Protein AF-0000000066028381 (afdb_homodimer)

Foldseek 3Di:
DPPPPPAQAEEEEEDQCLPPWPQNVVQVVLCCPQVVHQAYEYEHALDAPPDPDGRQDQLVLRQVLVCQQCVVPPRYHYDCVRNPDDDDRAVQVVLVVVCVVRVRHAYEYEDEQVCVVVQVVGPPSVVSLVRYAYEYAYEPVHDDDDDDPSYHYRPDHDYDDDDSVVLLVCVQVVHDDPVTHPPRSVVSCVVVVGSHPPPPPPDD/DPPPPPAQAEEEEEDQCLPPWPQNVVQVVLCCPQVVHQAYEYEHAQDAPPDPDGRQDQLVLRQVLVCQQCVVPPRYHYDCVRNPDDDDRAVQVVLVVVCVVRVRHAYEYEDEQVCVVVQVVGPPSVVNLVRYAYEYAYEPVHDDDDDDPSYHYGPDHDYDDDDSVVLLVCVQVVHDDPVTHPPRSVVSCVVVVGSHPPPPPPDD

Nearest PDB structures (foldseek):
  2qtr-assembly1_A  TM=9.309E-01  e=7.252E-19  Bacillus anthracis
  1kaq-assembly1_D  TM=8.928E-01  e=1.895E-19  Bacillus subtilis
  3e27-assembly1_B  TM=9.170E-01  e=3.154E-18  Bacillus anthracis
  2h29-assembly1_B  TM=9.292E-01  e=1.287E-17  Staphylococcus aureus
  5vir-assembly1_A-2  TM=8.969E-01  e=1.768E-16  Mycobacteroides abscessus ATCC 19977

InterPro domains:
  IPR004821 Cytidyltransferase-like domain [PF01467] (12-170)
  IPR004821 Cytidyltransferase-like domain [TIGR00125] (11-71)
  IPR005248 Nicotinate/nicotinamide nucleotide adenylyltransferase [MF_00244] (8-196)
  IPR005248 Nicotinate/nicotinamide nucleotide adenylyltransferase [PTHR39321] (9-195)
  IPR005248 Nicotinate/nicotinamide nucleotide adenylyltransferase [TIGR00482] (12-195)
  IPR005248 Nicotinate/nicotinamide nucleotide adenylyltransferase [cd02165] (10-195)
  IPR014729 Rossmann-like alpha/beta/alpha sandwich fold [G3DSA:3.40.50.620] (8-196)

Secondary structure (DSSP, 8-state):
--------EEEEEEE--TT--HHHHHHHHHHHHHTT-SEEEEEE-SS-TT-SS--SS-HHHHHHHHHHHHTT-TTEEE--TTTTSPSS--HHHHHHHHHHHSTTSEEEEEEEGGGGGGGGGSTTHHHHHHHEEEEEE--TT-------TTEEE-SS---B---HHHHHHHHHTT---TTTS-HHHHHHHHHTTTT---------/--------EEEEEEE--TT--HHHHHHHHHHHHHTT-SEEEEEE-SS-TT-SS--SS-HHHHHHHHHHHHTT-TTEEE--TTTTSPSS--HHHHHHHHHHHSTTSEEEEEEEGGGGGGGGGSTTHHHHHHHEEEEEE--TTPPP----TTEEE-SS---B---HHHHHHHHHTT---TTTS-HHHHHHHHHTTTT---------

Solvent-accessible surface area (backbone atoms only — not comparable to full-atom values): 23187 Å² total; per-residue (Å²): 128,80,73,76,72,76,61,52,26,37,31,38,39,61,43,67,41,59,51,64,35,44,39,58,54,47,50,50,51,50,47,36,63,76,69,63,39,64,35,36,33,38,32,40,41,48,30,54,76,87,47,91,68,68,66,86,59,50,65,64,56,33,52,51,38,44,52,54,59,39,64,88,40,88,46,49,47,76,46,60,63,39,50,73,39,74,73,57,43,51,65,43,61,54,50,53,54,48,40,68,78,38,72,72,42,47,42,31,34,50,42,49,33,76,48,56,85,52,44,78,72,40,70,62,31,80,59,35,56,72,65,33,31,32,35,35,40,62,44,91,81,64,52,91,74,82,92,44,92,41,52,43,68,56,90,72,84,60,42,53,70,62,52,34,66,58,49,41,54,28,46,56,69,71,41,88,53,63,82,53,26,48,65,63,33,44,50,49,35,62,74,66,56,56,64,49,72,77,74,72,73,81,67,137,130,80,73,76,75,74,62,53,26,38,30,38,40,62,41,66,41,60,50,64,34,44,39,58,54,47,50,51,49,50,47,35,63,75,69,61,40,65,34,37,33,38,32,39,42,48,30,52,77,87,45,90,65,67,65,86,60,50,65,65,55,32,51,51,38,45,53,53,61,38,63,88,41,88,48,49,47,75,46,60,63,39,50,73,39,73,73,55,42,53,65,44,60,54,51,52,54,48,42,68,77,37,72,74,42,48,40,32,34,50,42,50,35,77,49,57,85,52,45,79,74,40,69,62,33,81,60,36,56,72,67,33,31,33,36,35,41,63,44,90,84,63,55,91,74,80,89,45,94,44,52,43,66,57,90,71,82,60,42,52,70,64,53,33,67,58,49,41,55,28,47,58,69,72,42,88,54,62,83,54,27,50,64,65,34,43,50,49,35,62,75,66,56,58,63,49,71,77,74,72,74,80,74,135

Structure (mmCIF, N/CA/C/O backbone):
data_AF-0000000066028381-model_v1
#
loop_
_entity.id
_entity.type
_entity.pdbx_description
1 polymer 'Probable nicotinate-nucleotide adenylyltransferase'
#
loop_
_atom_site.group_PDB
_atom_site.id
_atom_site.type_symbol
_atom_site.label_atom_id
_atom_site.label_alt_id
_atom_site.label_comp_id
_atom_site.label_asym_id
_atom_site.label_entity_id
_atom_site.label_seq_id
_atom_site.pdbx_PDB_ins_code
_atom_site.Cartn_x
_atom_site.Cartn_y
_atom_site.Cartn_z
_atom_site.occupancy
_atom_site.B_iso_or_equiv
_atom_site.auth_seq_id
_atom_site.auth_comp_id
_atom_site.auth_asym_id
_atom_site.auth_atom_id
_atom_site.pdbx_PDB_model_num
ATOM 1 N N . MET A 1 1 ? 38.219 -17.891 -16.016 1 32.81 1 MET A N 1
ATOM 2 C CA . MET A 1 1 ? 37.188 -17.188 -15.258 1 32.81 1 MET A CA 1
ATOM 3 C C . MET A 1 1 ? 35.781 -17.641 -15.695 1 32.81 1 MET A C 1
ATOM 5 O O . MET A 1 1 ? 35.375 -17.328 -16.812 1 32.81 1 MET A O 1
ATOM 9 N N . ILE A 1 2 ? 35.375 -18.797 -15.367 1 32 2 ILE A N 1
ATOM 10 C CA . ILE A 1 2 ? 34.125 -19.328 -15.867 1 32 2 ILE A CA 1
ATOM 11 C C . ILE A 1 2 ? 32.969 -18.375 -15.516 1 32 2 ILE A C 1
ATOM 13 O O . ILE A 1 2 ? 32.781 -18.031 -14.352 1 32 2 ILE A O 1
ATOM 17 N N . LYS A 1 3 ? 32.625 -17.562 -16.391 1 40.62 3 LYS A N 1
ATOM 18 C CA . LYS A 1 3 ? 31.516 -16.625 -16.219 1 40.62 3 LYS A CA 1
ATOM 19 C C . LYS A 1 3 ? 30.344 -17.297 -15.492 1 40.62 3 LYS A C 1
ATOM 21 O O . LYS A 1 3 ? 29.859 -18.344 -15.914 1 40.62 3 LYS A O 1
ATOM 26 N N . LYS A 1 4 ? 30.281 -17.25 -14.273 1 44.12 4 LYS A N 1
ATOM 27 C CA . LYS A 1 4 ? 29.141 -17.797 -13.531 1 44.12 4 LYS A CA 1
ATOM 28 C C . LYS A 1 4 ? 27.844 -17.578 -14.289 1 44.12 4 LYS A C 1
ATOM 30 O O . LYS A 1 4 ? 27.422 -16.438 -14.508 1 44.12 4 LYS A O 1
ATOM 35 N N . THR A 1 5 ? 27.484 -18.25 -15.227 1 51.81 5 THR A N 1
ATOM 36 C CA . THR A 1 5 ? 26.234 -18.109 -15.984 1 51.81 5 THR A CA 1
ATOM 37 C C . THR A 1 5 ? 25.047 -18.016 -15.047 1 51.81 5 THR A C 1
ATOM 39 O O . THR A 1 5 ? 24.75 -18.953 -14.297 1 51.81 5 THR A O 1
ATOM 42 N N . THR A 1 6 ? 24.781 -16.922 -14.5 1 66.69 6 THR A N 1
ATOM 43 C CA . THR A 1 6 ? 23.719 -16.766 -13.523 1 66.69 6 THR A CA 1
ATOM 44 C C . THR A 1 6 ? 22.406 -17.328 -14.055 1 66.69 6 THR A C 1
ATOM 46 O O . THR A 1 6 ? 22 -17 -15.18 1 66.69 6 THR A O 1
ATOM 49 N N . SER A 1 7 ? 22 -18.516 -13.609 1 86 7 SER A N 1
ATOM 50 C CA . SER A 1 7 ? 20.766 -19.219 -13.953 1 86 7 SER A CA 1
ATOM 51 C C . SER A 1 7 ? 19.578 -18.266 -13.938 1 86 7 SER A C 1
ATOM 53 O O . SER A 1 7 ? 19.547 -17.312 -13.172 1 86 7 SER A O 1
ATOM 55 N N . PHE A 1 8 ? 18.781 -18.391 -15.062 1 96.44 8 PHE A N 1
ATOM 56 C CA . PHE A 1 8 ? 17.516 -17.672 -15.125 1 96.44 8 PHE A CA 1
ATOM 57 C C . PHE A 1 8 ? 16.641 -18 -13.906 1 96.44 8 PHE A C 1
ATOM 59 O O . PHE A 1 8 ? 16.344 -19.172 -13.641 1 96.44 8 PHE A O 1
ATOM 66 N N . ARG A 1 9 ? 16.344 -17 -13.055 1 98.5 9 ARG A N 1
ATOM 67 C CA . ARG A 1 9 ? 15.555 -17.172 -11.836 1 98.5 9 ARG A CA 1
ATOM 68 C C . ARG A 1 9 ? 14.102 -16.734 -12.062 1 98.5 9 ARG A C 1
ATOM 70 O O . ARG A 1 9 ? 13.828 -15.562 -12.32 1 98.5 9 ARG A O 1
ATOM 77 N N . LEU A 1 10 ? 13.188 -17.703 -12 1 98.69 10 LEU A N 1
ATOM 78 C CA . LEU A 1 10 ? 11.781 -17.5 -12.312 1 98.69 10 LEU A CA 1
ATOM 79 C C . LEU A 1 10 ? 10.906 -17.812 -11.109 1 98.69 10 LEU A C 1
ATOM 81 O O . LEU A 1 10 ? 11.023 -18.891 -10.516 1 98.69 10 LEU A O 1
ATOM 85 N N . ALA A 1 11 ? 10.055 -16.875 -10.727 1 98.88 11 ALA A N 1
ATOM 86 C CA . ALA A 1 11 ? 9.125 -17.141 -9.633 1 98.88 11 ALA A CA 1
ATOM 87 C C . ALA A 1 11 ? 7.688 -17.203 -10.133 1 98.88 11 ALA A C 1
ATOM 89 O O . ALA A 1 11 ? 7.289 -16.406 -10.992 1 98.88 11 ALA A O 1
ATOM 90 N N . ILE A 1 12 ? 6.984 -18.125 -9.594 1 98.75 12 ILE A N 1
ATOM 91 C CA . ILE A 1 12 ? 5.539 -18.219 -9.781 1 98.75 12 ILE A CA 1
ATOM 92 C C . ILE A 1 12 ? 4.828 -17.594 -8.578 1 98.75 12 ILE A C 1
ATOM 94 O O . ILE A 1 12 ? 5.137 -17.922 -7.43 1 98.75 12 ILE A O 1
ATOM 98 N N . PHE A 1 13 ? 3.979 -16.656 -8.828 1 98.69 13 PHE A N 1
ATOM 99 C CA . PHE A 1 13 ? 3.121 -16.062 -7.812 1 98.69 13 PHE A CA 1
ATOM 100 C C . PHE A 1 13 ? 1.681 -16.531 -7.977 1 98.69 13 PHE A C 1
ATOM 102 O O . PHE A 1 13 ? 0.907 -15.922 -8.719 1 98.69 13 PHE A O 1
ATOM 109 N N . GLY A 1 14 ? 1.391 -17.547 -7.254 1 96.75 14 GLY A N 1
ATOM 110 C CA . GLY A 1 14 ? 0.054 -18.125 -7.324 1 96.75 14 GLY A CA 1
ATOM 111 C C . GLY A 1 14 ? -0.931 -17.453 -6.387 1 96.75 14 GLY A C 1
ATOM 112 O O . GLY A 1 14 ? -0.566 -17.047 -5.281 1 96.75 14 GLY A O 1
ATOM 113 N N . GLY A 1 15 ? -2.156 -17.359 -6.801 1 94.75 15 GLY A N 1
ATOM 114 C CA . GLY A 1 15 ? -3.217 -16.797 -5.977 1 94.75 15 GLY A CA 1
ATOM 115 C C . GLY A 1 15 ? -4.543 -16.688 -6.707 1 94.75 15 GLY A C 1
ATOM 116 O O . GLY A 1 15 ? -4.617 -16.938 -7.91 1 94.75 15 GLY A O 1
ATOM 117 N N . SER A 1 16 ? -5.574 -16.375 -5.922 1 95.12 16 SER A N 1
ATOM 118 C CA . SER A 1 16 ? -6.867 -16.141 -6.555 1 95.12 16 SER A CA 1
ATOM 119 C C . SER A 1 16 ? -6.883 -14.812 -7.309 1 95.12 16 SER A C 1
ATOM 121 O O . SER A 1 16 ? -7.5 -14.703 -8.367 1 95.12 16 SER A O 1
ATOM 123 N N . PHE A 1 17 ? -6.199 -13.773 -6.719 1 97.56 17 PHE A N 1
ATOM 124 C CA . PHE A 1 17 ? -6.176 -12.438 -7.312 1 97.56 17 PHE A CA 1
ATOM 125 C C . PHE A 1 17 ? -7.59 -11.961 -7.621 1 97.56 17 PHE A C 1
ATOM 127 O O . PHE A 1 17 ? -7.879 -11.547 -8.75 1 97.56 17 PHE A O 1
ATOM 134 N N . ASP A 1 18 ? -8.391 -11.93 -6.535 1 97.31 18 ASP A N 1
ATOM 135 C CA . ASP A 1 18 ? -9.828 -11.711 -6.699 1 97.31 18 ASP A CA 1
ATOM 136 C C . ASP A 1 18 ? -10.281 -10.469 -5.926 1 97.31 18 ASP A C 1
ATOM 138 O O . ASP A 1 18 ? -11.188 -10.555 -5.094 1 97.31 18 ASP A O 1
ATOM 142 N N . PRO A 1 19 ? -9.75 -9.328 -6.152 1 98.62 19 PRO A N 1
ATOM 143 C CA . PRO A 1 19 ? -8.922 -8.922 -7.289 1 98.62 19 PRO A CA 1
ATOM 144 C C . PRO A 1 19 ? -7.445 -8.766 -6.918 1 98.62 19 PRO A C 1
ATOM 146 O O . PRO A 1 19 ? -7.09 -8.859 -5.738 1 98.62 19 PRO A O 1
ATOM 149 N N . ILE A 1 20 ? -6.645 -8.594 -7.887 1 98.69 20 ILE A N 1
ATOM 150 C CA . ILE A 1 20 ? -5.27 -8.148 -7.684 1 98.69 20 ILE A CA 1
ATOM 151 C C . ILE A 1 20 ? -5.266 -6.734 -7.117 1 98.69 20 ILE A C 1
ATOM 153 O O . ILE A 1 20 ? -6.129 -5.918 -7.453 1 98.69 20 ILE A O 1
ATOM 157 N N . HIS A 1 21 ? -4.332 -6.375 -6.25 1 98.44 21 HIS A N 1
ATOM 158 C CA . HIS A 1 21 ? -4.25 -5.066 -5.605 1 98.44 21 HIS A CA 1
ATOM 159 C C . HIS A 1 21 ? -2.799 -4.672 -5.348 1 98.44 21 HIS A C 1
ATOM 161 O O . HIS A 1 21 ? -1.876 -5.41 -5.703 1 98.44 21 HIS A O 1
ATOM 167 N N . TYR A 1 22 ? -2.613 -3.502 -4.773 1 98 22 TYR A N 1
ATOM 168 C CA . TYR A 1 22 ? -1.27 -2.959 -4.613 1 98 22 TYR A CA 1
ATOM 169 C C . TYR A 1 22 ? -0.421 -3.861 -3.723 1 98 22 TYR A C 1
ATOM 171 O O . TYR A 1 22 ? 0.792 -3.973 -3.916 1 98 22 TYR A O 1
ATOM 179 N N . GLY A 1 23 ? -1.028 -4.48 -2.717 1 96.94 23 GLY A N 1
ATOM 180 C CA . GLY A 1 23 ? -0.289 -5.402 -1.869 1 96.94 23 GLY A CA 1
ATOM 181 C C . GLY A 1 23 ? 0.408 -6.5 -2.648 1 96.94 23 GLY A C 1
ATOM 182 O O . GLY A 1 23 ? 1.554 -6.848 -2.355 1 96.94 23 GLY A O 1
ATOM 183 N N . HIS A 1 24 ? -0.252 -7.047 -3.654 1 97.81 24 HIS A N 1
ATOM 184 C CA . HIS A 1 24 ? 0.347 -8.062 -4.516 1 97.81 24 HIS A CA 1
ATOM 185 C C . HIS A 1 24 ? 1.525 -7.492 -5.297 1 97.81 24 HIS A C 1
ATOM 187 O O . HIS A 1 24 ? 2.578 -8.125 -5.391 1 97.81 24 HIS A O 1
ATOM 193 N N . LEU A 1 25 ? 1.335 -6.328 -5.859 1 98.44 25 LEU A N 1
ATOM 194 C CA . LEU A 1 25 ? 2.328 -5.727 -6.742 1 98.44 25 LEU A CA 1
ATOM 195 C C . LEU A 1 25 ? 3.586 -5.348 -5.965 1 98.44 25 LEU A C 1
ATOM 197 O O . LEU A 1 25 ? 4.703 -5.602 -6.422 1 98.44 25 LEU A O 1
ATOM 201 N N . ILE A 1 26 ? 3.393 -4.77 -4.816 1 97.81 26 ILE A N 1
ATOM 202 C CA . ILE A 1 26 ? 4.52 -4.359 -3.99 1 97.81 26 ILE A CA 1
ATOM 203 C C . ILE A 1 26 ? 5.293 -5.59 -3.521 1 97.81 26 ILE A C 1
ATOM 205 O O . ILE A 1 26 ? 6.523 -5.617 -3.58 1 97.81 26 ILE A O 1
ATOM 209 N N . CYS A 1 27 ? 4.559 -6.578 -3.127 1 96.81 27 CYS A N 1
ATOM 210 C CA . CYS A 1 27 ? 5.164 -7.84 -2.707 1 96.81 27 CYS A CA 1
ATOM 211 C C . CYS A 1 27 ? 5.984 -8.453 -3.834 1 96.81 27 CYS A C 1
ATOM 213 O O . CYS A 1 27 ? 7.121 -8.875 -3.619 1 96.81 27 CYS A O 1
ATOM 215 N N . ALA A 1 28 ? 5.406 -8.516 -4.992 1 98.44 28 ALA A N 1
ATOM 216 C CA . ALA A 1 28 ? 6.078 -9.094 -6.152 1 98.44 28 ALA A CA 1
ATOM 217 C C . ALA A 1 28 ? 7.359 -8.328 -6.477 1 98.44 28 ALA A C 1
ATOM 219 O O . ALA A 1 28 ? 8.398 -8.938 -6.754 1 98.44 28 ALA A O 1
ATOM 220 N N . MET A 1 29 ? 7.289 -7.039 -6.426 1 98.12 29 MET A N 1
ATOM 221 C CA . MET A 1 29 ? 8.469 -6.227 -6.711 1 98.12 29 MET A CA 1
ATOM 222 C C . MET A 1 29 ? 9.555 -6.461 -5.668 1 98.12 29 MET A C 1
ATOM 224 O O . MET A 1 29 ? 10.734 -6.559 -6.008 1 98.12 29 MET A O 1
ATOM 228 N N . ASP A 1 30 ? 9.172 -6.523 -4.391 1 97.5 30 ASP A N 1
ATOM 229 C CA . ASP A 1 30 ? 10.133 -6.84 -3.34 1 97.5 30 ASP A CA 1
ATOM 230 C C . ASP A 1 30 ? 10.828 -8.172 -3.615 1 97.5 30 ASP A C 1
ATOM 232 O O . ASP A 1 30 ? 12.055 -8.281 -3.484 1 97.5 30 ASP A O 1
ATOM 236 N N . CYS A 1 31 ? 10.055 -9.156 -3.984 1 98.38 31 CYS A N 1
ATOM 237 C CA . CYS A 1 31 ? 10.617 -10.461 -4.293 1 98.38 31 CYS A CA 1
ATOM 238 C C . CYS A 1 31 ? 11.578 -10.383 -5.473 1 98.38 31 CYS A C 1
ATOM 240 O O . CYS A 1 31 ? 12.672 -10.938 -5.43 1 98.38 31 CYS A O 1
ATOM 242 N N . LEU A 1 32 ? 11.141 -9.703 -6.547 1 98.5 32 LEU A N 1
ATOM 243 C CA . LEU A 1 32 ? 11.938 -9.555 -7.758 1 98.5 32 LEU A CA 1
ATOM 244 C C . LEU A 1 32 ? 13.312 -8.977 -7.441 1 98.5 32 LEU A C 1
ATOM 246 O O . LEU A 1 32 ? 14.336 -9.531 -7.863 1 98.5 32 LEU A O 1
ATOM 250 N N . GLU A 1 33 ? 13.344 -7.98 -6.645 1 97.56 33 GLU A N 1
ATOM 251 C CA . GLU A 1 33 ? 14.57 -7.227 -6.391 1 97.56 33 GLU A CA 1
ATOM 252 C C . GLU A 1 33 ? 15.43 -7.91 -5.336 1 97.56 33 GLU A C 1
ATOM 254 O O . GLU A 1 33 ? 16.641 -8.055 -5.512 1 97.56 33 GLU A O 1
ATOM 259 N N . GLN A 1 34 ? 14.828 -8.352 -4.258 1 97.38 34 GLN A N 1
ATOM 260 C CA . GLN A 1 34 ? 15.594 -8.852 -3.125 1 97.38 34 GLN A CA 1
ATOM 261 C C . GLN A 1 34 ? 16.156 -10.25 -3.41 1 97.38 34 GLN A C 1
ATOM 263 O O . GLN A 1 34 ? 17.188 -10.633 -2.857 1 97.38 34 GLN A O 1
ATOM 268 N N . ILE A 1 35 ? 15.438 -11.023 -4.254 1 97.62 35 ILE A N 1
ATOM 269 C CA . ILE A 1 35 ? 15.867 -12.383 -4.555 1 97.62 35 ILE A CA 1
ATOM 270 C C . ILE A 1 35 ? 16.578 -12.414 -5.906 1 97.62 35 ILE A C 1
ATOM 272 O O . ILE A 1 35 ? 16.984 -13.484 -6.371 1 97.62 35 ILE A O 1
ATOM 276 N N . SER A 1 36 ? 16.672 -11.242 -6.582 1 97.19 36 SER A N 1
ATOM 277 C CA . SER A 1 36 ? 17.312 -11.094 -7.887 1 97.19 36 SER A CA 1
ATOM 278 C C . SER A 1 36 ? 16.656 -12 -8.93 1 97.19 36 SER A C 1
ATOM 280 O O . SER A 1 36 ? 17.344 -12.75 -9.633 1 97.19 36 SER A O 1
ATOM 282 N N . LEU A 1 37 ? 15.398 -12 -8.992 1 98.31 37 LEU A N 1
ATOM 283 C CA . LEU A 1 37 ? 14.648 -12.75 -9.992 1 98.31 37 LEU A CA 1
ATOM 284 C C . LEU A 1 37 ? 14.742 -12.078 -11.359 1 98.31 37 LEU A C 1
ATOM 286 O O . LEU A 1 37 ? 14.859 -10.859 -11.445 1 98.31 37 LEU A O 1
ATOM 290 N N . ASN A 1 38 ? 14.648 -12.898 -12.375 1 98.31 38 ASN A N 1
ATOM 291 C CA . ASN A 1 38 ? 14.57 -12.375 -13.734 1 98.31 38 ASN A CA 1
ATOM 292 C C . ASN A 1 38 ? 13.125 -12.125 -14.156 1 98.31 38 ASN A C 1
ATOM 294 O O . ASN A 1 38 ? 12.859 -11.227 -14.961 1 98.31 38 ASN A O 1
ATOM 298 N N . LYS A 1 39 ? 12.211 -12.93 -13.57 1 98.5 39 LYS A N 1
ATOM 299 C CA . LYS A 1 39 ? 10.82 -12.891 -14.008 1 98.5 39 LYS A CA 1
ATOM 300 C C . LYS A 1 39 ? 9.883 -13.422 -12.93 1 98.5 39 LYS A C 1
ATOM 302 O O . LYS A 1 39 ? 10.227 -14.359 -12.211 1 98.5 39 LYS A O 1
ATOM 307 N N . ILE A 1 40 ? 8.742 -12.812 -12.828 1 98.88 40 ILE A N 1
ATOM 308 C CA . ILE A 1 40 ? 7.664 -13.328 -12 1 98.88 40 ILE A CA 1
ATOM 309 C C . ILE A 1 40 ? 6.438 -13.617 -12.859 1 98.88 40 ILE A C 1
ATOM 311 O O . ILE A 1 40 ? 6.023 -12.773 -13.664 1 98.88 40 ILE A O 1
ATOM 315 N N . ILE A 1 41 ? 5.91 -14.781 -12.75 1 98.88 41 ILE A N 1
ATOM 316 C CA . ILE A 1 41 ? 4.688 -15.172 -13.438 1 98.88 41 ILE A CA 1
ATOM 317 C C . ILE A 1 41 ? 3.523 -15.203 -12.453 1 98.88 41 ILE A C 1
ATOM 319 O O . ILE A 1 41 ? 3.496 -16.031 -11.539 1 98.88 41 ILE A O 1
ATOM 323 N N . PHE A 1 42 ? 2.588 -14.258 -12.633 1 98.88 42 PHE A N 1
ATOM 324 C CA . PHE A 1 42 ? 1.339 -14.328 -11.883 1 98.88 42 PHE A CA 1
ATOM 325 C C . PHE A 1 42 ? 0.471 -15.477 -12.383 1 98.88 42 PHE A C 1
ATOM 327 O O . PHE A 1 42 ? 0.237 -15.609 -13.586 1 98.88 42 PHE A O 1
ATOM 334 N N . MET A 1 43 ? 0.017 -16.328 -11.469 1 98.25 43 MET A N 1
ATOM 335 C CA . MET A 1 43 ? -0.705 -17.547 -11.789 1 98.25 43 MET A CA 1
ATOM 336 C C . MET A 1 43 ? -2.037 -17.609 -11.055 1 98.25 43 MET A C 1
ATOM 338 O O . MET A 1 43 ? -2.129 -18.203 -9.977 1 98.25 43 MET A O 1
ATOM 342 N N . PRO A 1 44 ? -3.098 -16.984 -11.672 1 97.5 44 PRO A N 1
ATOM 343 C CA . PRO A 1 44 ? -4.402 -17.141 -11.023 1 97.5 44 PRO A CA 1
ATOM 344 C C . PRO A 1 44 ? -4.887 -18.594 -11.016 1 97.5 44 PRO A C 1
ATOM 346 O O . PRO A 1 44 ? -4.82 -19.266 -12.039 1 97.5 44 PRO A O 1
ATOM 349 N N . CYS A 1 45 ? -5.324 -19 -9.906 1 94.75 45 CYS A N 1
ATOM 350 C CA . CYS A 1 45 ? -5.77 -20.391 -9.766 1 94.75 45 CYS A CA 1
ATOM 351 C C . CYS A 1 45 ? -7.191 -20.562 -10.281 1 94.75 45 CYS A C 1
ATOM 353 O O . CYS A 1 45 ? -7.949 -19.578 -10.367 1 94.75 45 CYS A O 1
ATOM 355 N N . SER A 1 46 ? -7.516 -21.75 -10.734 1 89.75 46 SER A N 1
ATOM 356 C CA . SER A 1 46 ? -8.914 -22.078 -11.008 1 89.75 46 SER A CA 1
ATOM 357 C C . SER A 1 46 ? -9.727 -22.141 -9.719 1 89.75 46 SER A C 1
ATOM 359 O O . SER A 1 46 ? -10.617 -21.312 -9.5 1 89.75 46 SER A O 1
ATOM 361 N N . ARG A 1 47 ? -9.453 -23.047 -8.914 1 82.88 47 ARG A N 1
ATOM 362 C CA . ARG A 1 47 ? -9.961 -23.203 -7.555 1 82.88 47 ARG A CA 1
ATOM 363 C C . ARG A 1 47 ? -8.867 -23.688 -6.609 1 82.88 47 ARG A C 1
ATOM 365 O O . ARG A 1 47 ? -8.195 -24.688 -6.883 1 82.88 47 ARG A O 1
ATOM 372 N N . SER A 1 48 ? -8.719 -22.859 -5.602 1 78 48 SER A N 1
ATOM 373 C CA . SER A 1 48 ? -7.734 -23.297 -4.613 1 78 48 SER A CA 1
ATOM 374 C C . SER A 1 48 ? -8.195 -24.562 -3.9 1 78 48 SER A C 1
ATOM 376 O O . SER A 1 48 ? -9.359 -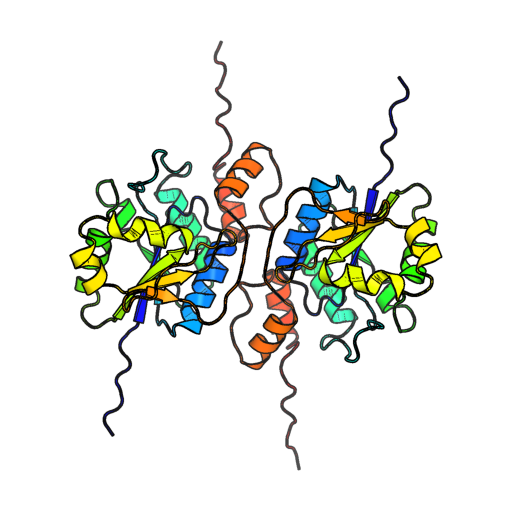24.688 -3.527 1 78 48 SER A O 1
ATOM 378 N N . PRO A 1 49 ? -7.305 -25.516 -3.791 1 75.69 49 PRO A N 1
ATOM 379 C CA . PRO A 1 49 ? -7.699 -26.734 -3.082 1 75.69 49 PRO A CA 1
ATOM 380 C C . PRO A 1 49 ? -8.102 -26.469 -1.632 1 75.69 49 PRO A C 1
ATOM 382 O O . PRO A 1 49 ? -8.773 -27.297 -1.014 1 75.69 49 PRO A O 1
ATOM 385 N N . PHE A 1 50 ? -7.609 -25.359 -1.125 1 73.88 50 PHE A N 1
ATOM 386 C CA . PHE A 1 50 ? -7.785 -25.094 0.298 1 73.88 50 PHE A CA 1
ATOM 387 C C . PHE A 1 50 ? -8.938 -24.125 0.53 1 73.88 50 PHE A C 1
ATOM 389 O O . PHE A 1 50 ? -9.289 -23.828 1.675 1 73.88 50 PHE A O 1
ATOM 396 N N . LYS A 1 51 ? -9.43 -23.609 -0.551 1 70.38 51 LYS A N 1
ATOM 397 C CA . LYS A 1 51 ? -10.562 -22.703 -0.41 1 70.38 51 LYS A CA 1
ATOM 398 C C . LYS A 1 51 ? -11.867 -23.375 -0.843 1 70.38 51 LYS A C 1
ATOM 400 O O . LYS A 1 51 ? -11.906 -24.031 -1.877 1 70.38 51 LYS A O 1
ATOM 405 N N . LYS A 1 52 ? -12.758 -23.234 -0.004 1 69.69 52 LYS A N 1
ATOM 406 C CA . LYS A 1 52 ? -14.047 -23.875 -0.264 1 69.69 52 LYS A CA 1
ATOM 407 C C . LYS A 1 52 ? -14.852 -23.078 -1.291 1 69.69 52 LYS A C 1
ATOM 409 O O . LYS A 1 52 ? -15.617 -23.656 -2.066 1 69.69 52 LYS A O 1
ATOM 414 N N . GLN A 1 53 ? -14.586 -21.781 -1.239 1 76.69 53 GLN A N 1
ATOM 415 C CA . GLN A 1 53 ? -15.414 -20.953 -2.111 1 76.69 53 GLN A CA 1
ATOM 416 C C . GLN A 1 53 ? -14.633 -20.5 -3.342 1 76.69 53 GLN A C 1
ATOM 418 O O . GLN A 1 53 ? -13.438 -20.203 -3.252 1 76.69 53 GLN A O 1
ATOM 423 N N . ASN A 1 54 ? -15.375 -20.578 -4.406 1 84.56 54 ASN A N 1
ATOM 424 C CA . ASN A 1 54 ? -14.82 -20.062 -5.656 1 84.56 54 ASN A CA 1
ATOM 425 C C . ASN A 1 54 ? -14.625 -18.562 -5.617 1 84.56 54 ASN A C 1
ATOM 427 O O . ASN A 1 54 ? -15.32 -17.859 -4.879 1 84.56 54 ASN A O 1
ATOM 431 N N . PRO A 1 55 ? -13.664 -18.125 -6.371 1 90.75 55 PRO A N 1
ATOM 432 C CA . PRO A 1 55 ? -13.562 -16.672 -6.523 1 90.75 55 PRO A CA 1
ATOM 433 C C . PRO A 1 55 ? -14.859 -16.031 -7.031 1 90.75 55 PRO A C 1
ATOM 435 O O . PRO A 1 55 ? -15.641 -16.688 -7.723 1 90.75 55 PRO A O 1
ATOM 438 N N . VAL A 1 56 ? -15.094 -14.875 -6.625 1 93.5 56 VAL A N 1
ATOM 439 C CA . VAL A 1 56 ? -16.281 -14.141 -7.039 1 93.5 56 VAL A CA 1
ATOM 440 C C . VAL A 1 56 ? -16.172 -13.766 -8.516 1 93.5 56 VAL A C 1
ATOM 442 O O . VAL A 1 56 ? -17.094 -14.008 -9.297 1 93.5 56 VAL A O 1
ATOM 445 N N . ALA A 1 57 ? -15.062 -13.172 -8.906 1 96.31 57 ALA A N 1
ATOM 446 C CA . ALA A 1 57 ? -14.828 -12.852 -10.312 1 96.31 57 ALA A CA 1
ATOM 447 C C . ALA A 1 57 ? -14.508 -14.109 -11.117 1 96.31 57 ALA A C 1
ATOM 449 O O . ALA A 1 57 ? -13.914 -15.055 -10.594 1 96.31 57 ALA A O 1
ATOM 450 N N . SER A 1 58 ? -14.875 -14.141 -12.344 1 95.81 58 SER A N 1
ATOM 451 C CA . SER A 1 58 ? -14.555 -15.266 -13.219 1 95.81 58 SER A CA 1
ATOM 452 C C . SER A 1 58 ? -13.055 -15.359 -13.477 1 95.81 58 SER A C 1
ATOM 454 O O . SER A 1 58 ? -12.312 -14.406 -13.227 1 95.81 58 SER A O 1
ATOM 456 N N . ALA A 1 59 ? -12.656 -16.531 -13.977 1 95.38 59 ALA A N 1
ATOM 457 C CA . ALA A 1 59 ? -11.258 -16.734 -14.336 1 95.38 59 ALA A CA 1
ATOM 458 C C . ALA A 1 59 ? -10.789 -15.695 -15.352 1 95.38 59 ALA A C 1
ATOM 460 O O . ALA A 1 59 ? -9.703 -15.125 -15.211 1 95.38 59 ALA A O 1
ATOM 461 N N . LEU A 1 60 ? -11.602 -15.461 -16.312 1 96.62 60 LEU A N 1
ATOM 462 C CA . LEU A 1 60 ? -11.266 -14.5 -17.359 1 96.62 60 LEU A CA 1
ATOM 463 C C . LEU A 1 60 ? -11.133 -13.094 -16.781 1 96.62 60 LEU A C 1
ATOM 465 O O . LEU A 1 60 ? -10.195 -12.367 -17.125 1 96.62 60 LEU A O 1
ATOM 469 N N . GLN A 1 61 ? -12.055 -12.727 -15.945 1 98.06 61 GLN A N 1
ATOM 470 C CA . GLN A 1 61 ? -12.016 -11.406 -15.312 1 98.06 61 GLN A CA 1
ATOM 471 C C . GLN A 1 61 ? -10.75 -11.234 -14.484 1 98.06 61 GLN A C 1
ATOM 473 O O . GLN A 1 61 ? -10.102 -10.188 -14.531 1 98.06 61 GLN A O 1
ATOM 478 N N . ARG A 1 62 ? -10.414 -12.242 -13.734 1 98.25 62 ARG A N 1
ATOM 479 C CA . ARG A 1 62 ? -9.211 -12.188 -12.906 1 98.25 62 ARG A CA 1
ATOM 480 C C . ARG A 1 62 ? -7.957 -12.109 -13.758 1 98.25 62 ARG A C 1
ATOM 482 O O . ARG A 1 62 ? -7.031 -11.359 -13.445 1 98.25 62 ARG A O 1
ATOM 489 N N . LEU A 1 63 ? -7.918 -12.812 -14.867 1 98.38 63 LEU A N 1
ATOM 490 C CA . LEU A 1 63 ? -6.809 -12.742 -15.812 1 98.38 63 LEU A CA 1
ATOM 491 C C . LEU A 1 63 ? -6.668 -11.328 -16.375 1 98.38 63 LEU A C 1
ATOM 493 O O . LEU A 1 63 ? -5.562 -10.781 -16.422 1 98.38 63 LEU A O 1
ATOM 497 N N . GLU A 1 64 ? -7.75 -10.758 -16.766 1 98.62 64 GLU A N 1
ATOM 498 C CA . GLU A 1 64 ? -7.746 -9.422 -17.344 1 98.62 64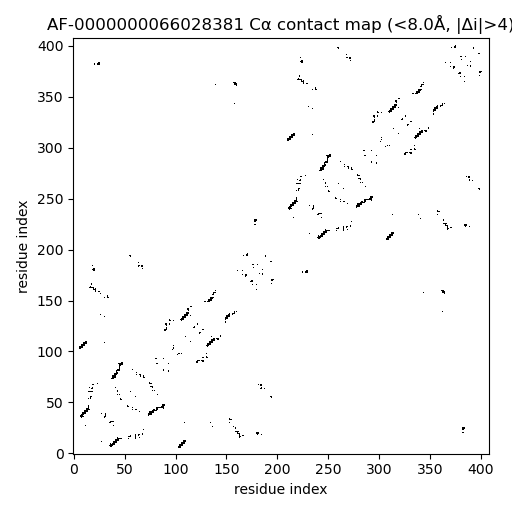 GLU A CA 1
ATOM 499 C C . GLU A 1 64 ? -7.289 -8.375 -16.328 1 98.62 64 GLU A C 1
ATOM 501 O O . GLU A 1 64 ? -6.5 -7.488 -16.656 1 98.62 64 GLU A O 1
ATOM 506 N N . MET A 1 65 ? -7.762 -8.523 -15.125 1 98.88 65 MET A N 1
ATOM 507 C CA . MET A 1 65 ? -7.363 -7.586 -14.078 1 98.88 65 MET A CA 1
ATOM 508 C C . MET A 1 65 ? -5.863 -7.676 -13.812 1 98.88 65 MET A C 1
ATOM 510 O O . MET A 1 65 ? -5.203 -6.656 -13.625 1 98.88 65 MET A O 1
ATOM 514 N N . ILE A 1 66 ? -5.344 -8.898 -13.797 1 98.88 66 ILE A N 1
ATOM 515 C CA . ILE A 1 66 ? -3.91 -9.07 -13.594 1 98.88 66 ILE A CA 1
ATOM 516 C C . ILE A 1 66 ? -3.141 -8.414 -14.742 1 98.88 66 ILE A C 1
ATOM 518 O O . ILE A 1 66 ? -2.18 -7.68 -14.508 1 98.88 66 ILE A O 1
ATOM 522 N N . GLN A 1 67 ? -3.59 -8.68 -15.945 1 98.75 67 GLN A N 1
ATOM 523 C CA . GLN A 1 67 ? -2.932 -8.109 -17.109 1 98.75 67 GLN A CA 1
ATOM 524 C C . GLN A 1 67 ? -2.887 -6.586 -17.031 1 98.75 67 GLN A C 1
ATOM 526 O O . GLN A 1 67 ? -1.851 -5.977 -17.297 1 98.75 67 GLN A O 1
ATOM 531 N N . LEU A 1 68 ? -3.98 -6.02 -16.672 1 98.69 68 LEU A N 1
ATOM 532 C CA . LEU A 1 68 ? -4.066 -4.566 -16.531 1 98.69 68 LEU A CA 1
ATOM 533 C C . LEU A 1 68 ? -3.121 -4.07 -15.445 1 98.69 68 LEU A C 1
ATOM 535 O O . LEU A 1 68 ? -2.438 -3.059 -15.633 1 98.69 68 LEU A O 1
ATOM 539 N N . ALA A 1 69 ? -3.068 -4.773 -14.336 1 98.62 69 ALA A N 1
ATOM 540 C CA . ALA A 1 69 ? -2.311 -4.348 -13.164 1 98.62 69 ALA A CA 1
ATOM 541 C C . ALA A 1 69 ? -0.81 -4.402 -13.422 1 98.62 69 ALA A C 1
ATOM 543 O O . ALA A 1 69 ? -0.052 -3.574 -12.914 1 98.62 69 ALA A O 1
ATOM 544 N N . ILE A 1 70 ? -0.334 -5.363 -14.242 1 98.56 70 ILE A N 1
ATOM 545 C CA . ILE A 1 70 ? 1.102 -5.613 -14.312 1 98.56 70 ILE A CA 1
ATOM 546 C C . ILE A 1 70 ? 1.672 -4.98 -15.586 1 98.56 70 ILE A C 1
ATOM 548 O O . ILE A 1 70 ? 2.881 -5.039 -15.82 1 98.56 70 ILE A O 1
ATOM 552 N N . LYS A 1 71 ? 0.834 -4.355 -16.391 1 97.56 71 LYS A N 1
ATOM 553 C CA . LYS A 1 71 ? 1.22 -3.773 -17.672 1 97.56 71 LYS A CA 1
ATOM 554 C C . LYS A 1 71 ? 2.455 -2.891 -17.531 1 97.56 71 LYS A C 1
ATOM 556 O O . LYS A 1 71 ? 3.352 -2.924 -18.375 1 97.56 71 LYS A O 1
ATOM 561 N N . PRO A 1 72 ? 2.613 -2.139 -16.469 1 95.12 72 PRO A N 1
ATOM 562 C CA . PRO A 1 72 ? 3.771 -1.25 -16.359 1 95.12 72 PRO A CA 1
ATOM 563 C C . PRO A 1 72 ? 5.047 -1.991 -15.961 1 95.12 72 PRO A C 1
ATOM 565 O O . PRO A 1 72 ? 6.141 -1.42 -16.016 1 95.12 72 PRO A O 1
ATOM 568 N N . PHE A 1 73 ? 4.949 -3.193 -15.578 1 96.62 73 PHE A N 1
ATOM 569 C CA . PHE A 1 73 ? 6.086 -3.949 -15.07 1 96.62 73 PHE A CA 1
ATOM 570 C C . PHE A 1 73 ? 6.699 -4.812 -16.156 1 96.62 73 PHE A C 1
ATOM 572 O O . PHE A 1 73 ? 6.051 -5.727 -16.672 1 96.62 73 PHE A O 1
ATOM 579 N N . LYS A 1 74 ? 7.957 -4.617 -16.453 1 95.75 74 LYS A N 1
ATOM 580 C CA . LYS A 1 74 ? 8.609 -5.305 -17.562 1 95.75 74 LYS A CA 1
ATOM 581 C C . LYS A 1 74 ? 8.906 -6.762 -17.203 1 95.75 74 LYS A C 1
ATOM 583 O O . LYS A 1 74 ? 8.93 -7.629 -18.094 1 95.75 74 LYS A O 1
ATOM 588 N N . ASN A 1 75 ? 9.086 -7.082 -15.953 1 98.12 75 ASN A N 1
ATOM 589 C CA . ASN A 1 75 ? 9.531 -8.406 -15.539 1 98.12 75 ASN A CA 1
ATOM 590 C C . ASN A 1 75 ? 8.367 -9.258 -15.031 1 98.12 75 ASN A C 1
ATOM 592 O O . ASN A 1 75 ? 8.578 -10.352 -14.508 1 98.12 75 ASN A O 1
ATOM 596 N N . PHE A 1 76 ? 7.152 -8.734 -15.148 1 98.75 76 PHE A N 1
ATOM 597 C CA . PHE A 1 76 ? 5.961 -9.461 -14.711 1 98.75 76 PHE A CA 1
ATOM 598 C C . PHE A 1 76 ? 5.199 -10.008 -15.914 1 98.75 76 PHE A C 1
ATOM 600 O O . PHE A 1 76 ? 5.078 -9.336 -16.938 1 98.75 76 PHE A O 1
ATOM 607 N N . GLU A 1 77 ? 4.734 -11.211 -15.844 1 98.69 77 GLU A N 1
ATOM 608 C CA . GLU A 1 77 ? 3.83 -11.828 -16.797 1 98.69 77 GLU A CA 1
ATOM 609 C C . GLU A 1 77 ? 2.699 -12.578 -16.094 1 98.69 77 GLU A C 1
ATOM 611 O O . GLU A 1 77 ? 2.762 -12.805 -14.891 1 98.69 77 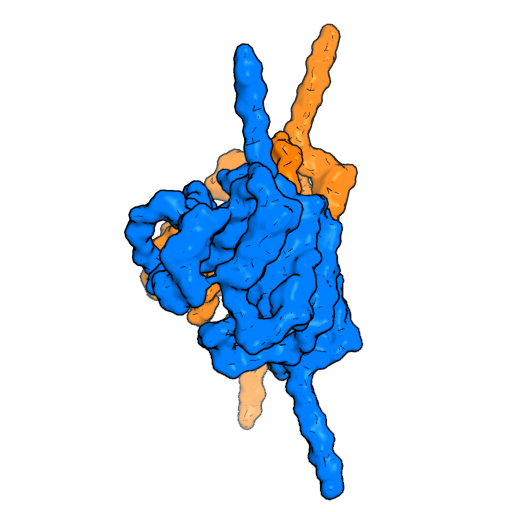GLU A O 1
ATOM 616 N N . VAL A 1 78 ? 1.693 -12.867 -16.828 1 98.69 78 VAL A N 1
ATOM 617 C CA . VAL A 1 78 ? 0.595 -13.664 -16.297 1 98.69 78 VAL A CA 1
ATOM 618 C C . VAL A 1 78 ? 0.41 -14.922 -17.141 1 98.69 78 VAL A C 1
ATOM 620 O O . VAL A 1 78 ? 0.601 -14.891 -18.359 1 98.69 78 VAL A O 1
ATOM 623 N N . SER A 1 79 ? 0.142 -16.016 -16.516 1 98.44 79 SER A N 1
ATOM 624 C CA . SER A 1 79 ? -0.152 -17.266 -17.203 1 98.44 79 SER A CA 1
ATOM 625 C C . SER A 1 79 ? -1.559 -17.75 -16.875 1 98.44 79 SER A C 1
ATOM 627 O O . SER A 1 79 ? -1.996 -17.688 -15.734 1 98.44 79 SER A O 1
ATOM 629 N N . SER A 1 80 ? -2.215 -18.281 -17.891 1 97.56 80 SER A N 1
ATOM 630 C CA . SER A 1 80 ? -3.561 -18.812 -17.719 1 97.56 80 SER A CA 1
ATOM 631 C C . SER A 1 80 ? -3.531 -20.312 -17.469 1 97.56 80 SER A C 1
ATOM 633 O O . SER A 1 80 ? -4.574 -20.969 -17.453 1 97.56 80 SER A O 1
ATOM 635 N N . PHE A 1 81 ? -2.396 -20.859 -17.25 1 97.44 81 PHE A N 1
ATOM 636 C CA . PHE A 1 81 ? -2.225 -22.312 -17.188 1 97.44 81 PHE A CA 1
ATOM 637 C C . PHE A 1 81 ? -3.201 -22.922 -16.188 1 97.44 81 PHE A C 1
ATOM 639 O O . PHE A 1 81 ? -3.943 -23.844 -16.531 1 97.44 81 PHE A O 1
ATOM 646 N N . GLU A 1 82 ? -3.254 -22.391 -14.953 1 96 82 GLU A N 1
ATOM 647 C CA . GLU A 1 82 ? -4.082 -23.031 -13.938 1 96 82 GLU A CA 1
ATOM 648 C C . GLU A 1 82 ? -5.566 -22.828 -14.227 1 96 82 GLU A C 1
ATOM 650 O O . GLU A 1 82 ? -6.379 -23.734 -14.016 1 96 82 GLU A O 1
ATOM 655 N N . VAL A 1 83 ? -5.93 -21.656 -14.703 1 94.5 83 VAL A N 1
ATOM 656 C CA . VAL A 1 83 ? -7.344 -21.375 -14.938 1 94.5 83 VAL A CA 1
ATOM 657 C C . VAL A 1 83 ? -7.832 -22.156 -16.156 1 94.5 83 VAL A C 1
ATOM 659 O O . VAL A 1 83 ? -9.039 -22.344 -16.344 1 94.5 83 VAL A O 1
ATOM 662 N N . GLN A 1 84 ? -6.941 -22.625 -16.953 1 93.31 84 GLN A N 1
ATOM 663 C CA . GLN A 1 84 ? -7.277 -23.422 -18.125 1 93.31 84 GLN A CA 1
ATOM 664 C C . GLN A 1 84 ? -7.098 -24.906 -17.844 1 93.31 84 GLN A C 1
ATOM 666 O O . GLN A 1 84 ? -7.25 -25.734 -18.75 1 93.31 84 GLN A O 1
ATOM 671 N N . SER A 1 85 ? -6.711 -25.266 -16.734 1 90.31 85 SER A N 1
ATOM 672 C CA . SER A 1 85 ? -6.523 -26.656 -16.312 1 90.31 85 SER A CA 1
ATOM 673 C C . SER A 1 85 ? -7.664 -27.125 -15.414 1 90.31 85 SER A C 1
ATOM 675 O O . SER A 1 85 ? -8.359 -26.297 -14.812 1 90.31 85 SER A O 1
ATOM 677 N N . PRO A 1 86 ? -7.883 -28.453 -15.367 1 86.06 86 PRO A N 1
ATOM 678 C CA . PRO A 1 86 ? -8.938 -28.953 -14.492 1 86.06 86 PRO A CA 1
ATOM 679 C C . PRO A 1 86 ? -8.719 -28.578 -13.023 1 86.06 86 PRO A C 1
ATOM 681 O O . PRO A 1 86 ? -7.578 -28.562 -12.555 1 86.06 86 PRO A O 1
ATOM 684 N N . ALA A 1 87 ? -9.82 -28.297 -12.391 1 83.62 87 ALA A N 1
ATOM 685 C CA . ALA A 1 87 ? -9.75 -28 -10.961 1 83.62 87 ALA A CA 1
ATOM 686 C C . ALA A 1 87 ? -9.711 -29.281 -10.133 1 83.62 87 ALA A C 1
ATOM 688 O O . ALA A 1 87 ? -10.18 -30.328 -10.578 1 83.62 87 ALA A O 1
ATOM 689 N N . PRO A 1 88 ? -9.102 -29.203 -8.922 1 87.69 88 PRO A N 1
ATOM 690 C CA . PRO A 1 88 ? -8.422 -28.094 -8.258 1 87.69 88 PRO A CA 1
ATOM 691 C C . PRO A 1 88 ? -7.023 -27.844 -8.828 1 87.69 88 PRO A C 1
ATOM 693 O O . PRO A 1 88 ? -6.457 -28.719 -9.492 1 87.69 88 PRO A O 1
ATOM 696 N N . SER A 1 89 ? -6.508 -26.656 -8.68 1 88.69 89 SER A N 1
ATOM 697 C CA . SER A 1 89 ? -5.156 -26.297 -9.109 1 88.69 89 SER A CA 1
ATOM 698 C C . SER A 1 89 ? -4.113 -26.781 -8.109 1 88.69 89 SER A C 1
ATOM 700 O O . SER A 1 89 ? -3.963 -26.219 -7.031 1 88.69 89 SER A O 1
ATOM 702 N N . TYR A 1 90 ? -3.414 -27.828 -8.523 1 92 90 TYR A N 1
ATOM 703 C CA . TYR A 1 90 ? -2.311 -28.297 -7.699 1 92 90 TYR A CA 1
ATOM 704 C C . TYR A 1 90 ? -0.992 -27.672 -8.133 1 92 90 TYR A C 1
ATOM 706 O O . TYR A 1 90 ? -0.63 -27.734 -9.312 1 92 90 TYR A O 1
ATOM 714 N N . SER A 1 91 ? -0.254 -27.219 -7.164 1 95.5 91 SER A N 1
ATOM 715 C CA . SER A 1 91 ? 0.994 -26.5 -7.43 1 95.5 91 SER A CA 1
ATOM 716 C C . SER A 1 91 ? 2.01 -27.406 -8.117 1 95.5 91 SER A C 1
ATOM 718 O O . SER A 1 91 ? 2.783 -26.953 -8.961 1 95.5 91 SER A O 1
ATOM 720 N N . ILE A 1 92 ? 1.982 -28.703 -7.785 1 96.62 92 ILE A N 1
ATOM 721 C CA . ILE A 1 92 ? 2.955 -29.625 -8.352 1 96.62 92 ILE A CA 1
ATOM 722 C C . ILE A 1 92 ? 2.754 -29.719 -9.867 1 96.62 92 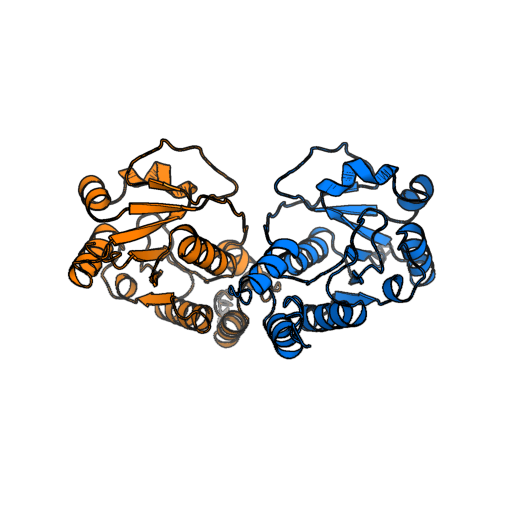ILE A C 1
ATOM 724 O O . ILE A 1 92 ? 3.725 -29.797 -10.625 1 96.62 92 ILE A O 1
ATOM 728 N N . ARG A 1 93 ? 1.519 -29.719 -10.281 1 96.06 93 ARG A N 1
ATOM 729 C CA . ARG A 1 93 ? 1.234 -29.75 -11.711 1 96.06 93 ARG A CA 1
ATOM 730 C C . ARG A 1 93 ? 1.78 -28.5 -12.406 1 96.06 93 ARG A C 1
ATOM 732 O O . ARG A 1 93 ? 2.404 -28.609 -13.469 1 96.06 93 ARG A O 1
ATOM 739 N N . THR A 1 94 ? 1.544 -27.359 -11.789 1 97.31 94 THR A N 1
ATOM 740 C CA . THR A 1 94 ? 2.014 -26.094 -12.336 1 97.31 94 THR A CA 1
ATOM 741 C C . THR A 1 94 ? 3.539 -26.062 -12.398 1 97.31 94 THR A C 1
ATOM 743 O O . THR A 1 94 ? 4.113 -25.719 -13.438 1 97.31 94 THR A O 1
ATOM 746 N N . VAL A 1 95 ? 4.164 -26.453 -11.359 1 97.81 95 VAL A N 1
ATOM 747 C CA . VAL A 1 95 ? 5.621 -26.406 -11.25 1 97.81 95 VAL A CA 1
ATOM 748 C C . VAL A 1 95 ? 6.246 -27.344 -12.273 1 97.81 95 VAL A C 1
ATOM 750 O O . VAL A 1 95 ? 7.254 -27 -12.906 1 97.81 95 VAL A O 1
ATOM 753 N N . GLN A 1 96 ? 5.695 -28.531 -12.438 1 97.19 96 GLN A N 1
ATOM 754 C CA . GLN A 1 96 ? 6.207 -29.484 -13.414 1 97.19 96 GLN A CA 1
ATOM 755 C C . GLN A 1 96 ? 6.105 -28.922 -14.836 1 97.19 96 GLN A C 1
ATOM 757 O O . GLN A 1 96 ? 7.035 -29.062 -15.633 1 97.19 96 GLN A O 1
ATOM 762 N N . GLU A 1 97 ? 4.988 -28.328 -15.117 1 97.12 97 GLU A N 1
ATOM 763 C CA . GLU A 1 97 ? 4.812 -27.703 -16.422 1 97.12 97 GLU A CA 1
ATOM 764 C C . GLU A 1 97 ? 5.863 -26.625 -16.672 1 97.12 97 GLU A C 1
ATOM 766 O O . GLU A 1 97 ? 6.473 -26.578 -17.75 1 97.12 97 GLU A O 1
ATOM 771 N N . PHE A 1 98 ? 6.16 -25.781 -15.711 1 97.75 98 PHE A N 1
ATOM 772 C CA . PHE A 1 98 ? 7.086 -24.672 -15.883 1 97.75 98 PHE A CA 1
ATOM 773 C C . PHE A 1 98 ? 8.531 -25.156 -15.859 1 97.75 98 PHE A C 1
ATOM 775 O O . PHE A 1 98 ? 9.414 -24.547 -16.469 1 97.75 98 PHE A O 1
ATOM 782 N N . HIS A 1 99 ? 8.766 -26.219 -15.141 1 97.31 99 HIS A N 1
ATOM 783 C CA . HIS A 1 99 ? 10.086 -26.828 -15.211 1 97.31 99 HIS A CA 1
ATOM 784 C C . HIS A 1 99 ? 10.383 -27.344 -16.609 1 97.31 99 HIS A C 1
ATOM 786 O O . HIS A 1 99 ? 11.531 -27.281 -17.062 1 97.31 99 HIS A O 1
ATOM 792 N N . LYS A 1 100 ? 9.383 -27.906 -17.266 1 97.06 100 LYS A N 1
ATOM 793 C CA . LYS A 1 100 ? 9.523 -28.359 -18.641 1 97.06 100 LYS A CA 1
ATOM 794 C C . LYS A 1 100 ? 9.758 -27.172 -19.594 1 97.06 100 LYS A C 1
ATOM 796 O O . LYS A 1 100 ? 10.594 -27.25 -20.5 1 97.06 100 LYS A O 1
ATOM 801 N N . LEU A 1 101 ? 9.023 -26.109 -19.359 1 96.31 101 LEU A N 1
ATOM 802 C CA . LEU A 1 101 ? 9.102 -24.922 -20.219 1 96.31 101 LEU A CA 1
ATOM 803 C C . LEU A 1 101 ? 10.422 -24.188 -20.016 1 96.31 101 LEU A C 1
ATOM 805 O O . LEU A 1 101 ? 10.945 -23.578 -20.953 1 96.31 101 LEU A O 1
ATOM 809 N N . TYR A 1 102 ? 10.898 -24.25 -18.766 1 96.12 102 TYR A N 1
ATOM 810 C CA . TYR A 1 102 ? 12.148 -23.578 -18.391 1 96.12 102 TYR A CA 1
ATOM 811 C C . TYR A 1 102 ? 13.109 -24.562 -17.734 1 96.12 102 TYR A C 1
ATOM 813 O O . TYR A 1 102 ? 13.461 -24.391 -16.562 1 96.12 102 TYR A O 1
ATOM 821 N N . PRO A 1 103 ? 13.711 -25.438 -18.484 1 94.5 103 PRO A N 1
ATOM 822 C CA . PRO A 1 103 ? 14.469 -26.547 -17.922 1 94.5 103 PRO A CA 1
ATOM 823 C C . PRO A 1 103 ? 15.75 -26.094 -17.234 1 94.5 103 PRO A C 1
ATOM 825 O O . PRO A 1 103 ? 16.281 -26.797 -16.359 1 94.5 103 PRO A O 1
ATOM 828 N N . HIS A 1 104 ? 16.266 -24.938 -17.531 1 95.06 104 HIS A N 1
ATOM 829 C CA . HIS A 1 104 ? 17.531 -24.5 -16.953 1 95.06 104 HIS A CA 1
ATOM 830 C C . HIS A 1 104 ? 17.328 -23.375 -15.945 1 95.06 104 HIS A C 1
ATOM 832 O O . HIS A 1 104 ? 18.281 -22.844 -15.391 1 95.06 104 HIS A O 1
ATOM 838 N N . ALA A 1 105 ? 16.109 -23.078 -15.656 1 97.06 105 ALA A N 1
ATOM 839 C CA . ALA A 1 105 ? 15.805 -22 -14.727 1 97.06 105 ALA A CA 1
ATOM 840 C C . ALA A 1 105 ? 15.758 -22.516 -13.289 1 97.06 105 ALA A C 1
ATOM 842 O O . ALA A 1 105 ? 15.445 -23.672 -13.047 1 97.06 105 ALA A O 1
ATOM 843 N N . GLU A 1 106 ? 16.188 -21.688 -12.367 1 98 106 GLU A N 1
ATOM 844 C CA . GLU A 1 106 ? 15.844 -21.875 -10.969 1 98 106 GLU A CA 1
ATOM 845 C C . GLU A 1 106 ? 14.422 -21.406 -10.68 1 98 106 GLU A C 1
ATOM 847 O O . GLU A 1 106 ? 14.109 -20.219 -10.883 1 98 106 GLU A O 1
ATOM 852 N N . LEU A 1 107 ? 13.586 -22.297 -10.242 1 98.44 107 LEU A N 1
ATOM 853 C CA . LEU A 1 107 ? 12.18 -21.969 -10.055 1 98.44 107 LEU A CA 1
ATOM 854 C C . LEU A 1 107 ? 11.891 -21.625 -8.602 1 98.44 107 LEU A C 1
ATOM 856 O O . LEU A 1 107 ? 12.391 -22.281 -7.688 1 98.44 107 LEU A O 1
ATOM 860 N N . PHE A 1 108 ? 11.078 -20.625 -8.391 1 98.75 108 PHE A N 1
ATOM 861 C CA . PHE A 1 108 ? 10.602 -20.203 -7.082 1 98.75 108 PHE A CA 1
ATOM 862 C C . PHE A 1 108 ? 9.078 -20.125 -7.059 1 98.75 108 PHE A C 1
ATOM 864 O O . PHE A 1 108 ? 8.438 -20.016 -8.109 1 98.75 108 PHE A O 1
ATOM 871 N N . TRP A 1 109 ? 8.523 -20.25 -5.902 1 98.75 109 TRP A N 1
ATOM 872 C CA . TRP A 1 109 ? 7.109 -20.016 -5.625 1 98.75 109 TRP A CA 1
ATOM 873 C C . TRP A 1 109 ? 6.938 -19.031 -4.473 1 98.75 109 TRP A C 1
ATOM 875 O O . TRP A 1 109 ? 7.488 -19.234 -3.389 1 98.75 109 TRP A O 1
ATOM 885 N N . ILE A 1 110 ? 6.18 -17.969 -4.719 1 98.25 110 ILE A N 1
ATOM 886 C CA . ILE A 1 110 ? 5.984 -16.953 -3.693 1 98.25 110 ILE A CA 1
ATOM 887 C C . ILE A 1 110 ? 4.809 -17.328 -2.799 1 98.25 110 ILE A C 1
ATOM 889 O O . ILE A 1 110 ? 3.707 -17.594 -3.289 1 98.25 110 ILE A O 1
ATOM 893 N N . ILE A 1 111 ? 5.035 -17.328 -1.515 1 95.12 111 ILE A N 1
ATOM 894 C CA . ILE A 1 111 ? 3.963 -17.641 -0.574 1 95.12 111 ILE A CA 1
ATOM 895 C C . ILE A 1 111 ? 4.027 -16.688 0.615 1 95.12 111 ILE A C 1
ATOM 897 O O . ILE A 1 111 ? 5.078 -16.109 0.897 1 95.12 111 ILE A O 1
ATOM 901 N N . GLY A 1 112 ? 2.861 -16.484 1.218 1 92.19 112 GLY A N 1
ATOM 902 C CA . GLY A 1 112 ? 2.842 -15.805 2.506 1 92.19 112 GLY A CA 1
ATOM 903 C C . GLY A 1 112 ? 3.287 -16.688 3.652 1 92.19 112 GLY A C 1
ATOM 904 O O . GLY A 1 112 ? 3.105 -17.906 3.609 1 92.19 112 GLY A O 1
ATOM 905 N N . SER A 1 113 ? 3.807 -16.047 4.652 1 90.88 113 SER A N 1
ATOM 906 C CA . SER A 1 113 ? 4.289 -16.781 5.812 1 90.88 113 SER A CA 1
ATOM 907 C C . SER A 1 113 ? 3.168 -17.594 6.457 1 90.88 113 SER A C 1
ATOM 909 O O . SER A 1 113 ? 3.424 -18.609 7.121 1 90.88 113 SER A O 1
ATOM 911 N N . ASP A 1 11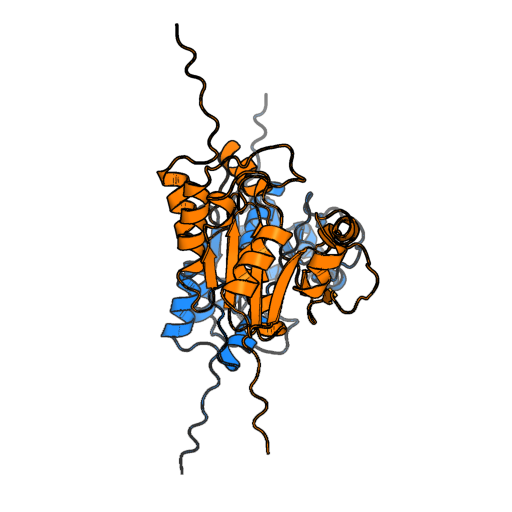4 ? 1.995 -17.203 6.234 1 87.25 114 ASP A N 1
ATOM 912 C CA . ASP A 1 114 ? 0.835 -17.906 6.785 1 87.25 114 ASP A CA 1
ATOM 913 C C . ASP A 1 114 ? 0.636 -19.25 6.113 1 87.25 114 ASP A C 1
ATOM 915 O O . ASP A 1 114 ? -0.072 -20.125 6.641 1 87.25 114 ASP A O 1
ATOM 919 N N . GLN A 1 115 ? 1.191 -19.484 4.988 1 90.19 115 GLN A N 1
ATOM 920 C CA . GLN A 1 115 ? 1.01 -20.719 4.23 1 90.19 115 GLN A CA 1
ATOM 921 C C . GLN A 1 115 ? 2.102 -21.734 4.562 1 90.19 115 GLN A C 1
ATOM 923 O O . GLN A 1 115 ? 1.98 -22.922 4.23 1 90.19 115 GLN A O 1
ATOM 928 N N . VAL A 1 116 ? 3.156 -21.344 5.223 1 92.56 116 VAL A N 1
ATOM 929 C CA . VAL A 1 116 ? 4.336 -22.188 5.441 1 92.56 116 VAL A CA 1
ATOM 930 C C . VAL A 1 116 ? 3.963 -23.391 6.289 1 92.56 116 VAL A C 1
ATOM 932 O O . VAL A 1 116 ? 4.301 -24.531 5.945 1 92.56 116 VAL A O 1
ATOM 935 N N . PRO A 1 117 ? 3.213 -23.234 7.352 1 89.44 117 PRO A N 1
ATOM 936 C CA . PRO A 1 117 ? 2.871 -24.391 8.164 1 89.44 117 PRO A CA 1
ATOM 937 C C . PRO A 1 117 ? 2.031 -25.422 7.406 1 89.44 117 PRO A C 1
ATOM 939 O O . PRO A 1 117 ? 2.068 -26.609 7.727 1 89.44 117 PRO A O 1
ATOM 942 N N . GLY A 1 118 ? 1.339 -25.047 6.406 1 91.5 118 GLY A N 1
ATOM 943 C CA . GLY A 1 118 ? 0.47 -25.938 5.641 1 91.5 118 GLY A CA 1
ATOM 944 C C . GLY A 1 118 ? 1.153 -26.547 4.434 1 91.5 118 GLY A C 1
ATOM 945 O O . GLY A 1 118 ? 0.595 -27.422 3.779 1 91.5 118 GLY A O 1
ATOM 946 N N . LEU A 1 119 ? 2.363 -26.172 4.148 1 93.5 119 LEU A N 1
ATOM 947 C CA . LEU A 1 119 ? 3.072 -26.562 2.934 1 93.5 119 LEU A CA 1
ATOM 948 C C . LEU A 1 119 ? 3.184 -28.078 2.836 1 93.5 119 LEU A C 1
ATOM 950 O O . LEU A 1 119 ? 2.965 -28.656 1.767 1 93.5 119 LEU A O 1
ATOM 954 N N . PRO A 1 120 ? 3.428 -28.797 3.938 1 94.25 120 PRO A N 1
ATOM 955 C CA . PRO A 1 120 ? 3.561 -30.25 3.854 1 94.25 120 PRO A CA 1
ATOM 956 C C . PRO A 1 120 ? 2.268 -30.938 3.424 1 94.25 120 PRO A C 1
ATOM 958 O O . PRO A 1 120 ? 2.281 -32.125 3.066 1 94.25 120 PRO A O 1
ATOM 961 N N . ARG A 1 121 ? 1.147 -30.188 3.412 1 93.69 121 ARG A N 1
ATOM 962 C CA . ARG A 1 121 ? -0.142 -30.75 3.01 1 93.69 121 ARG A CA 1
ATOM 963 C C . ARG A 1 121 ? -0.374 -30.562 1.514 1 93.69 121 ARG A C 1
ATOM 965 O O . ARG A 1 121 ? -1.331 -31.109 0.959 1 93.69 121 ARG A O 1
ATOM 972 N N . TRP A 1 122 ? 0.53 -29.797 0.874 1 95.12 122 TRP A N 1
ATOM 973 C CA . TRP A 1 122 ? 0.391 -29.625 -0.568 1 95.12 122 TRP A CA 1
ATOM 974 C C . TRP A 1 122 ? 0.624 -30.938 -1.301 1 95.12 122 TRP A C 1
ATOM 976 O O . TRP A 1 122 ? 1.441 -31.75 -0.874 1 95.12 122 TRP A O 1
ATOM 986 N N . LYS A 1 123 ? -0.105 -31.141 -2.381 1 94.69 123 LYS A N 1
ATOM 987 C CA . LYS A 1 123 ? 0.005 -32.375 -3.148 1 94.69 123 LYS A CA 1
ATOM 988 C C . LYS A 1 123 ? 1.445 -32.625 -3.588 1 94.69 123 LYS A C 1
ATOM 990 O O . LYS A 1 123 ? 2.096 -31.734 -4.133 1 94.69 123 LYS A O 1
ATOM 995 N N . ASP A 1 124 ? 1.939 -33.875 -3.326 1 97 124 ASP A N 1
ATOM 996 C CA . ASP A 1 124 ? 3.273 -34.312 -3.727 1 97 124 ASP A CA 1
ATOM 997 C C . ASP A 1 124 ? 4.344 -33.344 -3.209 1 97 124 ASP A C 1
ATOM 999 O O . ASP A 1 124 ? 5.254 -32.969 -3.947 1 97 124 ASP A O 1
ATOM 1003 N N . TYR A 1 125 ? 4.176 -32.969 -1.957 1 96.69 125 TYR A N 1
ATOM 1004 C CA . TYR A 1 125 ? 5.027 -32 -1.271 1 96.69 125 TYR A CA 1
ATOM 1005 C C . TYR A 1 125 ? 6.496 -32.406 -1.371 1 96.69 125 TYR A C 1
ATOM 1007 O O . TYR A 1 125 ? 7.355 -31.547 -1.649 1 96.69 125 TYR A O 1
ATOM 1015 N N . ALA A 1 126 ? 6.816 -33.656 -1.138 1 97 126 ALA A N 1
ATOM 1016 C CA . ALA A 1 126 ? 8.195 -34.125 -1.167 1 97 126 ALA A CA 1
ATOM 1017 C C . ALA A 1 126 ? 8.836 -33.875 -2.533 1 97 126 ALA A C 1
ATOM 1019 O O . ALA A 1 126 ? 10.008 -33.5 -2.621 1 97 126 ALA A O 1
ATOM 1020 N N . GLU A 1 127 ? 8.07 -34.094 -3.547 1 97.44 127 GLU A N 1
ATOM 1021 C CA . GLU A 1 127 ? 8.547 -33.844 -4.902 1 97.44 127 GLU A CA 1
ATOM 1022 C C . GLU A 1 127 ? 8.586 -32.344 -5.203 1 97.44 127 GLU A C 1
ATOM 1024 O O . GLU A 1 127 ? 9.539 -31.875 -5.824 1 97.44 127 GLU A O 1
ATOM 1029 N N . LEU A 1 128 ? 7.613 -31.672 -4.781 1 97.88 128 LEU A N 1
ATOM 1030 C CA . LEU A 1 128 ? 7.457 -30.25 -5.027 1 97.88 128 LEU A CA 1
ATOM 1031 C C . LEU A 1 128 ? 8.68 -29.484 -4.551 1 97.88 128 LEU A C 1
ATOM 1033 O O . LEU A 1 128 ? 9.242 -28.672 -5.301 1 97.88 128 LEU A O 1
ATOM 1037 N N . ILE A 1 129 ? 9.188 -29.781 -3.346 1 97.5 129 ILE A N 1
ATOM 1038 C CA . ILE A 1 129 ? 10.258 -29.016 -2.723 1 97.5 129 ILE A CA 1
ATOM 1039 C C . ILE A 1 129 ? 11.594 -29.375 -3.373 1 97.5 129 ILE A C 1
ATOM 1041 O O . ILE A 1 129 ? 12.617 -28.75 -3.076 1 97.5 129 ILE A O 1
ATOM 1045 N N . GLN A 1 130 ? 11.617 -30.344 -4.277 1 96.75 130 GLN A N 1
ATOM 1046 C CA . GLN A 1 130 ? 12.82 -30.688 -5.023 1 96.75 130 GLN A CA 1
ATOM 1047 C C . GLN A 1 130 ? 12.922 -29.875 -6.316 1 96.75 130 GLN A C 1
ATOM 1049 O O . GLN A 1 130 ? 14 -29.75 -6.898 1 96.75 130 GLN A O 1
ATOM 1054 N N . ILE A 1 131 ? 11.812 -29.344 -6.734 1 97.19 131 ILE A N 1
ATOM 1055 C CA . ILE A 1 131 ? 11.758 -28.703 -8.039 1 97.19 131 ILE A CA 1
ATOM 1056 C C . ILE A 1 131 ? 11.742 -27.188 -7.859 1 97.19 131 ILE A C 1
ATOM 1058 O O . ILE A 1 131 ? 12.273 -26.453 -8.695 1 97.19 131 ILE A O 1
ATOM 1062 N N . VAL A 1 132 ? 11.086 -26.75 -6.746 1 97.94 132 VAL A N 1
ATOM 1063 C CA . VAL A 1 132 ? 10.898 -25.312 -6.582 1 97.94 132 VAL A CA 1
ATOM 1064 C C . VAL A 1 132 ? 11.312 -24.891 -5.168 1 97.94 132 VAL A C 1
ATOM 1066 O O . VAL A 1 132 ? 11.195 -25.688 -4.227 1 97.94 132 VAL A O 1
ATOM 1069 N N . LYS A 1 133 ? 11.875 -23.75 -4.996 1 98.31 133 LYS A N 1
ATOM 1070 C CA . LYS A 1 133 ? 12.062 -23.094 -3.701 1 98.31 133 LYS A CA 1
ATOM 1071 C C . LYS A 1 133 ? 10.93 -22.125 -3.4 1 98.31 133 LYS A C 1
ATOM 1073 O O . LYS A 1 133 ? 10.336 -21.562 -4.32 1 98.31 133 LYS A O 1
ATOM 1078 N N . PHE A 1 134 ? 10.664 -21.953 -2.133 1 98.44 134 PHE A N 1
ATOM 1079 C CA . PHE A 1 134 ? 9.562 -21.094 -1.731 1 98.44 134 PHE A CA 1
ATOM 1080 C C . PHE A 1 134 ? 10.078 -19.766 -1.161 1 98.44 134 PHE A C 1
ATOM 1082 O O . PHE A 1 134 ? 10.766 -19.766 -0.138 1 98.44 134 PHE A O 1
ATOM 1089 N N . ILE A 1 135 ? 9.758 -18.688 -1.852 1 98.06 135 ILE A N 1
ATOM 1090 C CA . ILE A 1 135 ? 10 -17.359 -1.284 1 98.06 135 ILE A CA 1
ATOM 1091 C C . ILE A 1 135 ? 8.906 -17.031 -0.264 1 98.06 135 ILE A C 1
ATOM 1093 O O . ILE A 1 135 ? 7.723 -17.016 -0.597 1 98.06 135 ILE A O 1
ATOM 1097 N N . VAL A 1 136 ? 9.312 -16.734 0.944 1 96.19 136 VAL A N 1
ATOM 1098 C CA . VAL A 1 136 ? 8.352 -16.516 2.02 1 96.19 136 VAL A CA 1
ATOM 1099 C C . VAL A 1 136 ? 8.242 -15.016 2.311 1 96.19 136 VAL A C 1
ATOM 1101 O O . VAL A 1 136 ? 9.211 -14.383 2.723 1 96.19 136 VAL A O 1
ATOM 1104 N N . VAL A 1 137 ? 7.109 -14.516 2.078 1 94 137 VAL A N 1
ATOM 1105 C CA . VAL A 1 137 ? 6.809 -13.117 2.365 1 94 137 VAL A CA 1
ATOM 1106 C C . VAL A 1 137 ? 6.102 -13.008 3.715 1 94 137 VAL A C 1
ATOM 1108 O O . VAL A 1 137 ? 5.129 -13.719 3.973 1 94 137 VAL A O 1
ATOM 1111 N N . SER A 1 138 ? 6.562 -12.094 4.496 1 86.56 138 SER A N 1
ATOM 1112 C CA . SER A 1 138 ? 6.02 -11.961 5.844 1 86.56 138 SER A CA 1
ATOM 1113 C C . SER A 1 138 ? 4.645 -11.297 5.824 1 86.56 138 SER A C 1
ATOM 1115 O O . SER A 1 138 ? 4.418 -10.352 5.066 1 86.56 138 SER A O 1
ATOM 1117 N N . ARG A 1 139 ? 3.773 -11.844 6.645 1 78.38 139 ARG A N 1
ATOM 1118 C CA . ARG A 1 139 ? 2.451 -11.273 6.895 1 78.38 139 ARG A CA 1
ATOM 1119 C C . ARG A 1 139 ? 2.291 -10.891 8.359 1 78.38 139 ARG A C 1
ATOM 1121 O O . ARG A 1 139 ? 3.07 -11.32 9.211 1 78.38 139 ARG A O 1
ATOM 1128 N N . SER A 1 140 ? 1.481 -9.844 8.633 1 68.38 140 SER A N 1
ATOM 1129 C CA . SER A 1 140 ? 1.304 -9.32 9.984 1 68.38 140 SER A CA 1
ATOM 1130 C C . SER A 1 140 ? 1.03 -10.445 10.984 1 68.38 140 SER A C 1
ATOM 1132 O O . SER A 1 140 ? 1.434 -10.359 12.141 1 68.38 140 SER A O 1
ATOM 1134 N N . ASN A 1 141 ? 0.291 -11.383 10.641 1 63.53 141 ASN A N 1
ATOM 1135 C CA . ASN A 1 141 ? -0.008 -12.492 11.547 1 63.53 141 ASN A CA 1
ATOM 1136 C C . ASN A 1 141 ? 1.061 -13.578 11.469 1 63.53 141 ASN A C 1
ATOM 1138 O O . ASN A 1 141 ? 0.741 -14.766 11.422 1 63.53 141 ASN A O 1
ATOM 1142 N N . TYR A 1 142 ? 2.395 -13.023 11.641 1 63.09 142 TYR A N 1
ATOM 1143 C CA . TYR A 1 142 ? 3.576 -13.852 11.414 1 63.09 142 TYR A CA 1
ATOM 1144 C C . TYR A 1 142 ? 3.627 -15.008 12.398 1 63.09 142 TYR A C 1
ATOM 1146 O O . TYR A 1 142 ? 3.383 -14.828 13.594 1 63.09 142 TYR A O 1
ATOM 1154 N N . TYR A 1 143 ? 3.75 -16.188 11.727 1 65.44 143 TYR A N 1
ATOM 1155 C CA . TYR A 1 143 ? 4.086 -17.375 12.492 1 65.44 143 TYR A CA 1
ATOM 1156 C C . TYR A 1 143 ? 5.543 -17.781 12.273 1 65.44 143 TYR A C 1
ATOM 1158 O O . TYR A 1 143 ? 6.004 -17.859 11.133 1 65.44 143 TYR A O 1
ATOM 1166 N N . PRO A 1 144 ? 6.305 -17.766 13.266 1 75.94 144 PRO A N 1
ATOM 1167 C CA . PRO A 1 144 ? 7.66 -18.297 13.102 1 75.94 144 PRO A CA 1
ATOM 1168 C C . PRO A 1 144 ? 7.688 -19.672 12.453 1 75.94 144 PRO A C 1
ATOM 1170 O O . PRO A 1 144 ? 6.746 -20.453 12.625 1 75.94 144 PRO A O 1
ATOM 1173 N N . TYR A 1 145 ? 8.578 -19.859 11.492 1 82.5 145 TYR A N 1
ATOM 1174 C CA . TYR A 1 145 ? 8.766 -21.172 10.891 1 82.5 145 TYR A CA 1
ATOM 1175 C C . TYR A 1 145 ? 10.234 -21.562 10.906 1 82.5 145 TYR A C 1
ATOM 1177 O O . TYR A 1 145 ? 11.117 -20.719 11.039 1 82.5 145 TYR A O 1
ATOM 1185 N N . GLU A 1 146 ? 10.445 -22.875 10.898 1 86.12 146 GLU A N 1
ATOM 1186 C CA . GLU A 1 146 ? 11.805 -23.406 10.898 1 86.12 146 GLU A CA 1
ATOM 1187 C C . GLU A 1 146 ? 12.492 -23.141 9.562 1 86.12 146 GLU A C 1
ATOM 1189 O O . GLU A 1 146 ? 11.867 -23.25 8.5 1 86.12 146 GLU A O 1
ATOM 1194 N N . LYS A 1 147 ? 13.742 -22.859 9.719 1 89.56 147 LYS A N 1
ATOM 1195 C CA . LYS A 1 147 ? 14.539 -22.672 8.508 1 89.56 147 LYS A CA 1
ATOM 1196 C C . LYS A 1 147 ? 14.703 -23.984 7.75 1 89.56 147 LYS A C 1
ATOM 1198 O O . LYS A 1 147 ? 14.93 -25.031 8.359 1 89.56 147 LYS A O 1
ATOM 1203 N N . ARG A 1 148 ? 14.438 -23.938 6.496 1 94.19 148 ARG A N 1
ATOM 1204 C CA . ARG A 1 148 ? 14.664 -25.031 5.562 1 94.19 148 ARG A CA 1
ATOM 1205 C C . ARG A 1 148 ? 15.352 -24.547 4.297 1 94.19 148 ARG A C 1
ATOM 1207 O O . ARG A 1 148 ? 15.211 -23.391 3.918 1 94.19 148 ARG A O 1
ATOM 1214 N N . ASP A 1 149 ? 16.047 -25.422 3.641 1 94.5 149 ASP A N 1
ATOM 1215 C CA . ASP A 1 149 ? 16.812 -25.062 2.451 1 94.5 149 ASP A CA 1
ATOM 1216 C C . ASP A 1 149 ? 15.891 -24.578 1.336 1 94.5 149 ASP A C 1
ATOM 1218 O O . ASP A 1 149 ? 16.266 -23.734 0.527 1 94.5 149 ASP A O 1
ATOM 1222 N N . TYR A 1 150 ? 14.664 -25.141 1.292 1 96.94 150 TYR A N 1
ATOM 1223 C CA . TYR A 1 150 ? 13.758 -24.797 0.202 1 96.94 150 TYR A CA 1
ATOM 1224 C C . TYR A 1 150 ? 12.938 -23.562 0.542 1 96.94 150 TYR A C 1
ATOM 1226 O O . TYR A 1 150 ? 12.148 -23.094 -0.282 1 96.94 150 TYR A O 1
ATOM 1234 N N . LEU A 1 151 ? 13.031 -23.078 1.784 1 97.12 151 LEU A N 1
ATOM 1235 C CA . LEU A 1 151 ? 12.383 -21.828 2.197 1 97.12 151 LEU A CA 1
ATOM 1236 C C . LEU A 1 151 ? 13.359 -20.656 2.121 1 97.12 151 LEU A C 1
ATOM 1238 O O . LEU A 1 151 ? 14.43 -20.688 2.727 1 97.12 151 LEU A O 1
ATOM 1242 N N . VAL A 1 152 ? 12.953 -19.672 1.374 1 96.94 152 VAL A N 1
ATOM 1243 C CA . VAL A 1 152 ? 13.789 -18.484 1.15 1 96.94 152 VAL A CA 1
ATOM 1244 C C . VAL A 1 152 ? 13.086 -17.25 1.688 1 96.94 152 VAL A C 1
ATOM 1246 O O . VAL A 1 152 ? 12.312 -16.609 0.973 1 96.94 152 VAL A O 1
ATOM 1249 N N . PRO A 1 153 ? 13.359 -16.875 2.912 1 94.56 153 PRO A N 1
ATOM 1250 C CA . PRO A 1 153 ? 12.75 -15.648 3.451 1 94.56 153 PRO A CA 1
ATOM 1251 C C . PRO A 1 153 ? 13.273 -14.383 2.783 1 94.56 153 PRO A C 1
ATOM 1253 O O . PRO A 1 153 ? 14.453 -14.312 2.432 1 94.56 153 PRO A O 1
ATOM 1256 N N . LEU A 1 154 ? 12.445 -13.406 2.625 1 94.56 154 LEU A N 1
ATOM 1257 C CA . LEU A 1 154 ? 12.914 -12.109 2.143 1 94.56 154 LEU A CA 1
ATOM 1258 C C . LEU A 1 154 ? 13.859 -11.461 3.152 1 94.56 154 LEU A C 1
ATOM 1260 O O . LEU A 1 154 ? 13.562 -11.43 4.348 1 94.56 154 LEU A O 1
ATOM 1264 N N . PRO A 1 155 ? 14.938 -10.945 2.701 1 92 155 PRO A N 1
ATOM 1265 C CA . PRO A 1 155 ? 15.883 -10.297 3.605 1 92 155 PRO A CA 1
ATOM 1266 C C . PRO A 1 155 ? 15.273 -9.117 4.363 1 92 155 PRO A C 1
ATOM 1268 O O . PRO A 1 155 ? 15.539 -8.945 5.555 1 92 155 PRO A O 1
ATOM 1271 N N . LYS A 1 156 ? 14.5 -8.312 3.725 1 91.69 156 LYS A N 1
ATOM 1272 C CA . LYS A 1 156 ? 13.805 -7.188 4.336 1 91.69 156 LYS A CA 1
ATOM 1273 C C . LYS A 1 156 ? 12.289 -7.422 4.344 1 91.69 156 LYS A C 1
ATOM 1275 O O . LYS A 1 156 ? 11.695 -7.719 3.307 1 91.69 156 LYS A O 1
ATOM 1280 N N . ILE A 1 157 ? 11.781 -7.23 5.504 1 88.06 157 ILE A N 1
ATOM 1281 C CA . ILE A 1 157 ? 10.352 -7.492 5.684 1 88.06 157 ILE A CA 1
ATOM 1282 C C . ILE A 1 157 ? 9.562 -6.211 5.449 1 88.06 157 ILE A C 1
ATOM 1284 O O . ILE A 1 157 ? 9.961 -5.133 5.898 1 88.06 157 ILE A O 1
ATOM 1288 N N . ARG A 1 158 ? 8.484 -6.359 4.711 1 89.44 158 ARG A N 1
ATOM 1289 C CA . ARG A 1 158 ? 7.531 -5.27 4.488 1 89.44 158 ARG A CA 1
ATOM 1290 C C . ARG A 1 158 ? 6.098 -5.742 4.703 1 89.44 158 ARG A C 1
ATOM 1292 O O . ARG A 1 158 ? 5.723 -6.832 4.258 1 89.44 158 ARG A O 1
ATOM 1299 N N . TYR A 1 159 ? 5.367 -4.918 5.418 1 88.44 159 TYR A N 1
ATOM 1300 C CA . TYR A 1 159 ? 3.953 -5.23 5.598 1 88.44 159 TYR A CA 1
ATOM 1301 C C . TYR A 1 159 ? 3.078 -4.289 4.777 1 88.44 159 TYR A C 1
ATOM 1303 O O . TYR A 1 159 ? 3.234 -3.066 4.848 1 88.44 159 TYR A O 1
ATOM 1311 N N . VAL A 1 160 ? 2.264 -4.859 3.959 1 92.19 160 VAL A N 1
ATOM 1312 C CA . VAL A 1 160 ? 1.236 -4.125 3.227 1 92.19 160 VAL A CA 1
ATOM 1313 C C . VAL A 1 160 ? -0.117 -4.809 3.408 1 92.19 160 VAL A C 1
ATOM 1315 O O . VAL A 1 160 ? -0.419 -5.789 2.729 1 92.19 160 VAL A O 1
ATOM 1318 N N . ASP A 1 161 ? -0.884 -4.281 4.305 1 92.38 161 ASP A N 1
ATOM 1319 C CA . ASP A 1 161 ? -2.143 -4.902 4.707 1 92.38 161 ASP A CA 1
ATOM 1320 C C . ASP A 1 161 ? -3.285 -4.461 3.795 1 92.38 161 ASP A C 1
ATOM 1322 O O . ASP A 1 161 ? -4.043 -3.551 4.137 1 92.38 161 ASP A O 1
ATOM 1326 N N . ILE A 1 162 ? -3.393 -5.02 2.688 1 95.25 162 ILE A N 1
ATOM 1327 C CA . ILE A 1 162 ? -4.496 -4.926 1.739 1 95.25 162 ILE A CA 1
ATOM 1328 C C . ILE A 1 162 ? -4.973 -6.324 1.359 1 95.25 162 ILE A C 1
ATOM 1330 O O . ILE A 1 162 ? -4.16 -7.223 1.132 1 95.25 162 ILE A O 1
ATOM 1334 N N . SER A 1 163 ? -6.199 -6.574 1.323 1 94.75 163 SER A N 1
ATOM 1335 C CA . SER A 1 163 ? -6.711 -7.891 0.954 1 94.75 163 SER A CA 1
ATOM 1336 C C . SER A 1 163 ? -7.824 -7.777 -0.084 1 94.75 163 SER A C 1
ATOM 1338 O O . SER A 1 163 ? -8.555 -6.785 -0.111 1 94.75 163 SER A O 1
ATOM 1340 N N . SER A 1 164 ? -7.84 -8.812 -0.875 1 96.94 164 SER A N 1
ATOM 1341 C CA . SER A 1 164 ? -8.922 -8.883 -1.853 1 96.94 164 SER A CA 1
ATOM 1342 C C . SER A 1 164 ? -10.281 -8.961 -1.167 1 96.94 164 SER A C 1
ATOM 1344 O O . SER A 1 164 ? -11.266 -8.414 -1.673 1 96.94 164 SER A O 1
ATOM 1346 N N . THR A 1 165 ? -10.359 -9.617 -0.054 1 95.81 165 THR A N 1
ATOM 1347 C CA . THR A 1 165 ? -11.594 -9.719 0.71 1 95.81 165 THR A CA 1
ATOM 1348 C C . THR A 1 165 ? -12.102 -8.336 1.106 1 95.81 165 THR A C 1
ATOM 1350 O O . THR A 1 165 ? -13.281 -8.023 0.923 1 95.81 165 THR A O 1
ATOM 1353 N N . GLU A 1 166 ? -11.211 -7.527 1.631 1 96.56 166 GLU A N 1
ATOM 1354 C CA . GLU A 1 166 ? -11.578 -6.16 1.993 1 96.56 166 GLU A CA 1
ATOM 1355 C C . GLU A 1 166 ? -12.141 -5.406 0.793 1 96.56 166 GLU A C 1
ATOM 1357 O O . GLU A 1 166 ? -13.141 -4.688 0.915 1 96.56 166 GLU A O 1
ATOM 1362 N N . ILE A 1 167 ? -11.477 -5.547 -0.301 1 98.19 167 ILE A N 1
ATOM 1363 C CA . ILE A 1 167 ? -11.867 -4.828 -1.509 1 98.19 167 ILE A CA 1
ATOM 1364 C C . ILE A 1 167 ? -13.266 -5.266 -1.937 1 98.19 167 ILE A C 1
ATOM 1366 O O . ILE A 1 167 ? -14.125 -4.43 -2.232 1 98.19 167 ILE A O 1
ATOM 1370 N N . ARG A 1 168 ? -13.508 -6.566 -1.961 1 97.69 168 ARG A N 1
ATOM 1371 C CA . ARG A 1 168 ? -14.836 -7.062 -2.318 1 97.69 168 ARG A CA 1
ATOM 1372 C C . ARG A 1 168 ? -15.891 -6.555 -1.346 1 97.69 168 ARG A C 1
ATOM 1374 O O . ARG A 1 168 ? -16.984 -6.156 -1.759 1 97.69 168 ARG A O 1
ATOM 1381 N N . GLU A 1 169 ? -15.641 -6.562 -0.053 1 97.06 169 GLU A N 1
ATOM 1382 C CA . GLU A 1 169 ? -16.562 -6.078 0.963 1 97.06 169 GLU A CA 1
ATOM 1383 C C . GLU A 1 169 ? -16.859 -4.59 0.777 1 97.06 169 GLU A C 1
ATOM 1385 O O . GLU A 1 169 ? -18 -4.152 0.957 1 97.06 169 GLU A O 1
ATOM 1390 N N . ARG A 1 170 ? -15.875 -3.879 0.455 1 97.44 170 ARG A N 1
ATOM 1391 C CA . ARG A 1 170 ? -16.062 -2.447 0.229 1 97.44 170 ARG A CA 1
ATOM 1392 C C . ARG A 1 170 ? -16.953 -2.191 -0.979 1 97.44 170 ARG A C 1
ATOM 1394 O O . ARG A 1 170 ? -17.828 -1.319 -0.938 1 97.44 170 ARG A O 1
ATOM 1401 N N . VAL A 1 171 ? -16.688 -2.904 -2.051 1 97.19 171 VAL A N 1
ATOM 1402 C CA . VAL A 1 171 ? -17.531 -2.752 -3.238 1 97.19 171 VAL A CA 1
ATOM 1403 C C . VAL A 1 171 ? -18.984 -3.021 -2.881 1 97.19 171 VAL A C 1
ATOM 1405 O O . VAL A 1 171 ? -19.875 -2.266 -3.273 1 97.19 171 VAL A O 1
ATOM 1408 N N . LYS A 1 172 ? -19.219 -4.055 -2.115 1 95.19 172 LYS A N 1
ATOM 1409 C CA . LYS A 1 172 ? -20.562 -4.422 -1.692 1 95.19 172 LYS A CA 1
ATOM 1410 C C . LYS A 1 172 ? -21.219 -3.291 -0.901 1 95.19 172 LYS A C 1
ATOM 1412 O O . LYS A 1 172 ? -22.422 -3.074 -0.999 1 95.19 172 LYS A O 1
ATOM 1417 N N . LYS A 1 173 ? -20.469 -2.615 -0.167 1 95.44 173 LYS A N 1
ATOM 1418 C CA . LYS A 1 173 ? -20.969 -1.541 0.687 1 95.44 173 LYS A CA 1
ATOM 1419 C C . LYS A 1 173 ? -20.906 -0.195 -0.029 1 95.44 173 LYS A C 1
ATOM 1421 O O . LYS A 1 173 ? -21.094 0.854 0.593 1 95.44 173 LYS A O 1
ATOM 1426 N N . GLU A 1 174 ? -20.469 -0.187 -1.264 1 94.88 174 GLU A N 1
ATOM 1427 C CA . GLU A 1 174 ? -20.375 1.006 -2.102 1 94.88 174 GLU A CA 1
ATOM 1428 C C . GLU A 1 174 ? -19.344 1.991 -1.544 1 94.88 174 GLU A C 1
ATOM 1430 O O . GLU A 1 174 ? -19.578 3.203 -1.561 1 94.88 174 GLU A O 1
ATOM 1435 N N . LEU A 1 175 ? -18.344 1.46 -0.948 1 95.44 175 LEU A N 1
ATOM 1436 C CA . LEU A 1 175 ? -17.234 2.258 -0.458 1 95.44 175 LEU A CA 1
ATOM 1437 C C . LEU A 1 175 ? -16.125 2.342 -1.503 1 95.44 175 LEU A C 1
ATOM 1439 O O . LEU A 1 175 ? -16 1.462 -2.357 1 95.44 175 LEU A O 1
ATOM 1443 N N . PRO A 1 176 ? -15.336 3.42 -1.426 1 95.88 176 PRO A N 1
ATOM 1444 C CA . PRO A 1 176 ? -14.25 3.562 -2.4 1 95.88 176 PRO A CA 1
ATOM 1445 C C . PRO A 1 176 ? -13.203 2.453 -2.289 1 95.88 176 PRO A C 1
ATOM 1447 O O . PRO A 1 176 ? -12.898 2.002 -1.184 1 95.88 176 PRO A O 1
ATOM 1450 N N . ILE A 1 177 ? -12.656 2.061 -3.451 1 97.56 177 ILE A N 1
ATOM 1451 C CA . ILE A 1 177 ? -11.609 1.046 -3.451 1 97.56 177 ILE A CA 1
ATOM 1452 C C . ILE A 1 177 ? -10.43 1.521 -4.297 1 97.56 177 ILE A C 1
ATOM 1454 O O . ILE A 1 177 ? -9.398 0.852 -4.363 1 97.56 177 ILE A O 1
ATOM 1458 N N . PHE A 1 178 ? -10.531 2.723 -4.93 1 95.44 178 PHE A N 1
ATOM 1459 C CA . PHE A 1 178 ? -9.57 3.174 -5.934 1 95.44 178 PHE A CA 1
ATOM 1460 C C . PHE A 1 178 ? -8.211 3.438 -5.305 1 95.44 178 PHE A C 1
ATOM 1462 O O . PHE A 1 178 ? -7.199 3.496 -6.004 1 95.44 178 PHE A O 1
ATOM 1469 N N . HIS A 1 179 ? -8.148 3.578 -4.02 1 96.56 179 HIS A N 1
ATOM 1470 C CA . HIS A 1 179 ? -6.891 3.834 -3.332 1 96.56 179 HIS A CA 1
ATOM 1471 C C . HIS A 1 179 ? -6.172 2.533 -2.99 1 96.56 179 HIS A C 1
ATOM 1473 O O . HIS A 1 179 ? -5.043 2.551 -2.498 1 96.56 179 HIS A O 1
ATOM 1479 N N . LEU A 1 180 ? -6.758 1.359 -3.283 1 98.06 180 LEU A N 1
ATOM 1480 C CA . LEU A 1 180 ? -6.211 0.086 -2.828 1 98.06 180 LEU A CA 1
ATOM 1481 C C . LEU A 1 180 ? -5.66 -0.72 -3.998 1 98.06 180 LEU A C 1
ATOM 1483 O O . LEU A 1 180 ? -4.973 -1.723 -3.799 1 98.06 180 LEU A O 1
ATOM 1487 N N . LEU A 1 181 ? -5.973 -0.313 -5.211 1 98.12 181 LEU A N 1
ATOM 1488 C CA . LEU A 1 181 ? -5.559 -1.067 -6.387 1 98.12 181 LEU A CA 1
ATOM 1489 C C . LEU A 1 181 ? -5.34 -0.141 -7.578 1 98.12 181 LEU A C 1
ATOM 1491 O O . LEU A 1 181 ? -5.73 1.029 -7.539 1 98.12 181 LEU A O 1
ATOM 1495 N N . PRO A 1 182 ? -4.652 -0.623 -8.656 1 97.38 182 PRO A N 1
ATOM 1496 C CA . PRO A 1 182 ? -4.363 0.226 -9.812 1 97.38 182 PRO A CA 1
ATOM 1497 C C . PRO A 1 182 ? -5.629 0.79 -10.461 1 97.38 182 PRO A C 1
ATOM 1499 O O . PRO A 1 182 ? -6.648 0.101 -10.531 1 97.38 182 PRO A O 1
ATOM 1502 N N . GL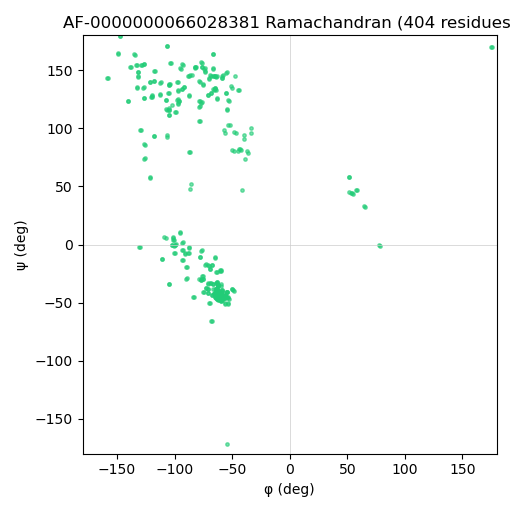N A 1 183 ? -5.496 1.999 -10.953 1 96 183 GLN A N 1
ATOM 1503 C CA . GLN A 1 183 ? -6.613 2.705 -11.57 1 96 183 GLN A CA 1
ATOM 1504 C C . GLN A 1 183 ? -7.25 1.873 -12.68 1 96 183 GLN A C 1
ATOM 1506 O O . GLN A 1 183 ? -8.477 1.83 -12.805 1 96 183 GLN A O 1
ATOM 1511 N N . ALA A 1 184 ? -6.398 1.191 -13.492 1 97.56 184 ALA A N 1
ATOM 1512 C CA . ALA A 1 184 ? -6.902 0.382 -14.594 1 97.56 184 ALA A CA 1
ATOM 1513 C C . ALA A 1 184 ? -7.766 -0.767 -14.086 1 97.56 184 ALA A C 1
ATOM 1515 O O . ALA A 1 184 ? -8.773 -1.118 -14.703 1 97.56 184 ALA A O 1
ATOM 1516 N N . VAL A 1 185 ? -7.402 -1.348 -12.992 1 98.69 185 VAL A N 1
ATOM 1517 C CA . VAL A 1 185 ? -8.172 -2.436 -12.406 1 98.69 185 VAL A CA 1
ATOM 1518 C C . VAL A 1 185 ? -9.477 -1.891 -11.828 1 98.69 185 VAL A C 1
ATOM 1520 O O . VAL A 1 185 ? -10.539 -2.49 -12 1 98.69 185 VAL A O 1
ATOM 1523 N N . PHE A 1 186 ? -9.383 -0.726 -11.156 1 98 186 PHE A N 1
ATOM 1524 C CA . PHE A 1 186 ? -10.562 -0.066 -10.609 1 98 186 PHE A CA 1
ATOM 1525 C C . PHE A 1 186 ? -11.594 0.193 -11.703 1 98 186 PHE A C 1
ATOM 1527 O O . PHE A 1 186 ? -12.766 -0.141 -11.547 1 98 186 PHE A O 1
ATOM 1534 N N . GLN A 1 187 ? -11.148 0.778 -12.75 1 97.75 187 GLN A N 1
ATOM 1535 C CA . GLN A 1 187 ? -12.039 1.088 -13.867 1 97.75 187 GLN A CA 1
ATOM 1536 C C . GLN A 1 187 ? -12.664 -0.18 -14.438 1 97.75 187 GLN A C 1
ATOM 1538 O O . GLN A 1 187 ? -13.852 -0.191 -14.781 1 97.75 187 GLN A O 1
ATOM 1543 N N . TYR A 1 188 ? -11.875 -1.242 -14.586 1 98.56 188 TYR A N 1
ATOM 1544 C CA . TYR A 1 188 ? -12.367 -2.52 -15.094 1 98.56 188 TYR A CA 1
ATOM 1545 C C . TYR A 1 188 ? -13.477 -3.068 -14.211 1 98.56 188 TYR A C 1
ATOM 1547 O O . TYR A 1 188 ? -14.516 -3.516 -14.703 1 98.56 188 TYR A O 1
ATOM 1555 N N . ILE A 1 189 ? -13.227 -3.049 -12.867 1 98.06 189 ILE A N 1
ATOM 1556 C CA . ILE A 1 189 ? -14.211 -3.537 -11.906 1 98.06 189 ILE A CA 1
ATOM 1557 C C . ILE A 1 189 ? -15.5 -2.736 -12.039 1 98.06 189 ILE A C 1
ATOM 1559 O O . ILE A 1 189 ? -16.594 -3.309 -12.062 1 98.06 189 ILE A O 1
ATOM 1563 N N . LYS A 1 190 ? -15.383 -1.425 -12.117 1 96.38 190 LYS A N 1
ATOM 1564 C CA . LYS A 1 190 ? -16.531 -0.529 -12.234 1 96.38 190 LYS A CA 1
ATOM 1565 C C . LYS A 1 190 ? -17.297 -0.776 -13.531 1 96.38 190 LYS A C 1
ATOM 1567 O O . LYS A 1 190 ? -18.516 -0.938 -13.523 1 96.38 190 LYS A O 1
ATOM 1572 N N . GLU A 1 191 ? -16.547 -0.862 -14.594 1 97.19 191 GLU A N 1
ATOM 1573 C CA . GLU A 1 191 ? -17.141 -0.997 -15.922 1 97.19 191 GLU A CA 1
ATOM 1574 C C . GLU A 1 191 ? -17.859 -2.338 -16.078 1 97.19 191 GLU A C 1
ATOM 1576 O O . GLU A 1 191 ? -18.859 -2.436 -16.781 1 97.19 191 GLU A O 1
ATOM 1581 N N . ASN A 1 192 ? -17.359 -3.369 -15.461 1 96.94 192 ASN A N 1
ATOM 1582 C CA . ASN A 1 192 ? -17.922 -4.707 -15.617 1 96.94 192 ASN A CA 1
ATOM 1583 C C . ASN A 1 192 ? -18.797 -5.098 -14.422 1 96.94 192 ASN A C 1
ATOM 1585 O O . ASN A 1 192 ? -19.234 -6.242 -14.32 1 96.94 192 ASN A O 1
ATOM 1589 N N . SER A 1 193 ? -18.984 -4.156 -13.477 1 95.12 193 SER A N 1
ATOM 1590 C CA . SER A 1 193 ? -19.844 -4.344 -12.305 1 95.12 193 SER A CA 1
ATOM 1591 C C . SER A 1 193 ? -19.469 -5.621 -11.555 1 95.12 193 SER A C 1
ATOM 1593 O O . SER A 1 193 ? -20.344 -6.445 -11.258 1 95.12 193 SER A O 1
ATOM 1595 N N . ILE A 1 194 ? -18.203 -5.766 -11.422 1 96 194 ILE A N 1
ATOM 1596 C CA . ILE A 1 194 ? -17.688 -6.945 -10.727 1 96 194 ILE A CA 1
ATOM 1597 C C . ILE A 1 194 ? -17.828 -6.75 -9.219 1 96 194 ILE A C 1
ATOM 1599 O O . ILE A 1 194 ? -17.578 -5.66 -8.703 1 96 194 ILE A O 1
ATOM 1603 N N . TYR A 1 195 ? -18.203 -7.773 -8.445 1 95.06 195 TYR A N 1
ATOM 1604 C CA . TYR A 1 195 ? -18.297 -7.883 -6.996 1 95.06 195 TYR A CA 1
ATOM 1605 C C . TYR A 1 195 ? -19.547 -7.188 -6.469 1 95.06 195 TYR A C 1
ATOM 1607 O O . TYR A 1 195 ? -19.688 -7.004 -5.258 1 95.06 195 TYR A O 1
ATOM 1615 N N . ILE A 1 196 ? -20.344 -6.586 -7.387 1 87.81 196 ILE A N 1
ATOM 1616 C CA . ILE A 1 196 ? -21.594 -5.969 -6.992 1 87.81 196 ILE A CA 1
ATOM 1617 C C . ILE A 1 196 ? -22.656 -7.051 -6.762 1 87.81 196 ILE A C 1
ATOM 1619 O O . ILE A 1 196 ? -22.828 -7.949 -7.59 1 87.81 196 ILE A O 1
ATOM 1623 N N . PRO A 1 197 ? -23.172 -7.059 -5.562 1 76 197 PRO A N 1
ATOM 1624 C CA . PRO A 1 197 ? -24.188 -8.078 -5.34 1 76 197 PRO A CA 1
ATOM 1625 C C . PRO A 1 197 ? -25.297 -8.039 -6.383 1 76 197 PRO A C 1
ATOM 1627 O O . PRO A 1 197 ? -25.625 -6.969 -6.91 1 76 197 PRO A O 1
ATOM 1630 N N . ASN A 1 198 ? -25.562 -9.164 -7.109 1 62.06 198 ASN A N 1
ATOM 1631 C CA . ASN A 1 198 ? -26.719 -9.258 -8 1 62.06 198 ASN A CA 1
ATOM 1632 C C . ASN A 1 198 ? -28 -8.758 -7.324 1 62.06 198 ASN A C 1
ATOM 1634 O O . ASN A 1 198 ? -28.297 -9.133 -6.191 1 62.06 198 ASN A O 1
ATOM 1638 N N . ARG A 1 199 ? -28.391 -7.574 -7.508 1 52.22 199 ARG A N 1
ATOM 1639 C CA . ARG A 1 199 ? -29.766 -7.266 -7.152 1 52.22 199 ARG A CA 1
ATOM 1640 C C . ARG A 1 199 ? -30.719 -8.352 -7.652 1 52.22 199 ARG A C 1
ATOM 1642 O O . ARG A 1 199 ? -30.75 -8.648 -8.852 1 52.22 199 ARG A O 1
ATOM 1649 N N . THR A 1 200 ? -30.844 -9.445 -6.973 1 43.38 200 THR A N 1
ATOM 1650 C CA . THR A 1 200 ? -31.953 -10.32 -7.332 1 43.38 200 THR A CA 1
ATOM 1651 C C . THR A 1 200 ? -33.156 -9.5 -7.785 1 43.38 200 THR A C 1
ATOM 1653 O O . THR A 1 200 ? -33.656 -8.648 -7.047 1 43.38 200 THR A O 1
ATOM 1656 N N . VAL A 1 201 ? -33.344 -9.305 -8.977 1 38.41 201 VAL A N 1
ATOM 1657 C CA . VAL A 1 201 ? -34.625 -8.891 -9.523 1 38.41 201 VAL A CA 1
ATOM 1658 C C . VAL A 1 201 ? -35.781 -9.672 -8.852 1 38.41 201 VAL A C 1
ATOM 1660 O O . VAL A 1 201 ? -35.812 -10.898 -8.93 1 38.41 201 VAL A O 1
ATOM 1663 N N . HIS A 1 202 ? -36.219 -9.234 -7.613 1 40 202 HIS A N 1
ATOM 1664 C CA . HIS A 1 202 ? -37.562 -9.641 -7.266 1 40 202 HIS A CA 1
ATOM 1665 C C . HIS A 1 202 ? -38.5 -9.531 -8.469 1 40 202 HIS A C 1
ATOM 1667 O O . HIS A 1 202 ? -38.969 -8.445 -8.789 1 40 202 HIS A O 1
ATOM 1673 N N . GLU A 1 203 ? -38.25 -9.922 -9.5 1 28.88 203 GLU A N 1
ATOM 1674 C CA . GLU A 1 203 ? -39.406 -9.984 -10.367 1 28.88 203 GLU A CA 1
ATOM 1675 C C . GLU A 1 203 ? -40.531 -10.789 -9.727 1 28.88 203 GLU A C 1
ATOM 1677 O O . GLU A 1 203 ? -40.281 -11.656 -8.891 1 28.88 203 GLU A O 1
ATOM 1682 N N . LYS A 1 204 ? -41.844 -11.211 -10.43 1 25.56 204 LYS A N 1
ATOM 1683 C CA . LYS A 1 204 ? -43.188 -11.812 -10.367 1 25.56 204 LYS A CA 1
ATOM 1684 C C . LYS A 1 204 ? -43.094 -13.273 -9.93 1 25.56 204 LYS A C 1
ATOM 1686 O O . LYS A 1 204 ? -42.25 -14.023 -10.398 1 25.56 204 LYS A O 1
ATOM 1691 N N . MET B 1 1 ? -36.969 15.883 19.422 1 33.41 1 MET B N 1
ATOM 1692 C CA . MET B 1 1 ? -35.875 15.047 18.953 1 33.41 1 MET B CA 1
ATOM 1693 C C . MET B 1 1 ? -34.719 15.906 18.406 1 33.41 1 MET B C 1
ATOM 1695 O O . MET B 1 1 ? -34.875 16.547 17.359 1 33.41 1 MET B O 1
ATOM 1699 N N . ILE B 1 2 ? -34.031 16.562 19.219 1 31.58 2 ILE B N 1
ATOM 1700 C CA . ILE B 1 2 ? -33.031 17.516 18.734 1 31.58 2 ILE B CA 1
ATOM 1701 C C . ILE B 1 2 ? -32.031 16.797 17.812 1 31.58 2 ILE B C 1
ATOM 1703 O O . ILE B 1 2 ? -31.453 15.789 18.188 1 31.58 2 ILE B O 1
ATOM 1707 N N . LYS B 1 3 ? -32.25 16.922 16.578 1 41.91 3 LYS B N 1
ATOM 1708 C CA . LYS B 1 3 ? -31.344 16.359 15.578 1 41.91 3 LYS B CA 1
ATOM 1709 C C . LYS B 1 3 ? -29.875 16.531 15.992 1 41.91 3 LYS B C 1
ATOM 1711 O O . LYS B 1 3 ? -29.438 17.641 16.297 1 41.91 3 LYS B O 1
ATOM 1716 N N . LYS B 1 4 ? -29.312 15.648 16.578 1 45.16 4 LYS B N 1
ATOM 1717 C CA . LYS B 1 4 ? -27.891 15.703 16.922 1 45.16 4 LYS B CA 1
ATOM 1718 C C . LYS B 1 4 ? -27.078 16.375 15.82 1 45.16 4 LYS B C 1
ATOM 1720 O O . LYS B 1 4 ? -27.016 15.867 14.695 1 45.16 4 LYS B O 1
ATOM 1725 N N . THR B 1 5 ? -26.984 17.594 15.656 1 51.88 5 THR B N 1
ATOM 1726 C CA . THR B 1 5 ? -26.219 18.281 14.641 1 51.88 5 THR B CA 1
ATOM 1727 C C . THR B 1 5 ? -24.781 17.766 14.594 1 51.88 5 THR B C 1
ATOM 1729 O O . THR B 1 5 ? -24.047 17.891 15.57 1 51.88 5 THR B O 1
ATOM 1732 N N . THR B 1 6 ? -24.516 16.734 13.992 1 66.81 6 THR B N 1
ATOM 1733 C CA . THR B 1 6 ? -23.203 16.109 13.984 1 66.81 6 THR B CA 1
ATOM 1734 C C . THR B 1 6 ? -22.141 17.109 13.547 1 66.81 6 THR B C 1
ATOM 1736 O O . THR B 1 6 ? -22.281 17.781 12.523 1 66.81 6 THR B O 1
ATOM 1739 N N . SER B 1 7 ? -21.344 17.672 14.5 1 86 7 SER B N 1
ATOM 1740 C CA . SER B 1 7 ? -20.25 18.625 14.305 1 86 7 SER B CA 1
ATOM 1741 C C . SER B 1 7 ? -19.359 18.203 13.141 1 86 7 SER B C 1
ATOM 1743 O O . SER B 1 7 ? -19.203 17.016 12.867 1 86 7 SER B O 1
ATOM 1745 N N . PHE B 1 8 ? -19.078 19.25 12.281 1 96.38 8 PHE B N 1
ATOM 1746 C CA . PHE B 1 8 ? -18.109 19.062 11.211 1 96.38 8 PHE B CA 1
ATOM 1747 C C . PHE B 1 8 ? -16.781 18.562 11.773 1 96.38 8 PHE B C 1
ATOM 1749 O O . PHE B 1 8 ? -16.188 19.203 12.641 1 96.38 8 PHE B O 1
ATOM 1756 N N . ARG B 1 9 ? -16.344 17.328 11.406 1 98.5 9 ARG B N 1
ATOM 1757 C CA . ARG B 1 9 ? -15.109 16.719 11.883 1 98.5 9 ARG B CA 1
ATOM 1758 C C . ARG B 1 9 ? -13.992 16.875 10.859 1 98.5 9 ARG B C 1
ATOM 1760 O O . ARG B 1 9 ? -14.078 16.328 9.758 1 98.5 9 ARG B O 1
ATOM 1767 N N . LEU B 1 10 ? -12.961 17.641 11.203 1 98.69 10 LEU B N 1
ATOM 1768 C CA . LEU B 1 10 ? -11.867 18 10.305 1 98.69 10 LEU B CA 1
ATOM 1769 C C . LEU B 1 10 ? -10.531 17.516 10.852 1 98.69 10 LEU B C 1
ATOM 1771 O O . LEU B 1 10 ? -10.188 17.781 12.008 1 98.69 10 LEU B O 1
ATOM 1775 N N . ALA B 1 11 ? -9.789 16.781 10.039 1 98.88 11 ALA B N 1
ATOM 1776 C CA . ALA B 1 11 ? -8.461 16.344 10.461 1 98.88 11 ALA B CA 1
ATOM 1777 C C . ALA B 1 11 ? -7.375 17.016 9.633 1 98.88 11 ALA B C 1
ATOM 1779 O O . ALA B 1 11 ? -7.527 17.188 8.422 1 98.88 11 ALA B O 1
ATOM 1780 N N . ILE B 1 12 ? -6.359 17.391 10.305 1 98.75 12 ILE B N 1
ATOM 1781 C CA . ILE B 1 12 ? -5.129 17.844 9.672 1 98.75 12 ILE B CA 1
ATOM 1782 C C . ILE B 1 12 ? -4.121 16.703 9.609 1 98.75 12 ILE B C 1
ATOM 1784 O O . ILE B 1 12 ? -3.863 16.031 10.617 1 98.75 12 ILE B O 1
ATOM 1788 N N . PHE B 1 13 ? -3.65 16.422 8.445 1 98.69 13 PHE B N 1
ATOM 1789 C CA . PHE B 1 13 ? -2.586 15.445 8.234 1 98.69 13 PHE B CA 1
ATOM 1790 C C . PHE B 1 13 ? -1.275 16.141 7.887 1 98.69 13 PHE B C 1
ATOM 1792 O O . PHE B 1 13 ? -1 16.422 6.719 1 98.69 13 PHE B O 1
ATOM 1799 N N . GLY B 1 14 ? -0.527 16.375 8.922 1 96.75 14 GLY B N 1
ATOM 1800 C CA . GLY B 1 14 ? 0.746 17.047 8.75 1 96.75 14 GLY B CA 1
ATOM 1801 C C . GLY B 1 14 ? 1.879 16.109 8.375 1 96.75 14 GLY B C 1
ATOM 1802 O O . GLY B 1 14 ? 1.928 14.977 8.844 1 96.75 14 GLY B O 1
ATOM 1803 N N . GLY B 1 15 ? 2.787 16.578 7.586 1 94.75 15 GLY B N 1
ATOM 1804 C CA . GLY B 1 15 ? 3.963 15.812 7.203 1 94.75 15 GLY B CA 1
ATOM 1805 C C . GLY B 1 15 ? 4.828 16.516 6.172 1 94.75 15 GLY B C 1
ATOM 1806 O O . GLY B 1 15 ? 4.445 17.562 5.645 1 94.75 15 GLY B O 1
ATOM 1807 N N . SER B 1 16 ? 6.012 15.938 5.957 1 95.12 16 SER B N 1
ATOM 1808 C CA . SER B 1 16 ? 6.863 16.484 4.902 1 95.12 16 SER B CA 1
ATOM 1809 C C . SER B 1 16 ? 6.316 16.141 3.52 1 95.12 16 SER B C 1
ATOM 1811 O O . SER B 1 16 ? 6.414 16.938 2.59 1 95.12 16 SER B O 1
ATOM 1813 N N . PHE B 1 17 ? 5.75 14.883 3.373 1 97.56 17 PHE B N 1
ATOM 1814 C CA . PHE B 1 17 ? 5.238 14.414 2.09 1 97.56 17 PHE B CA 1
ATOM 1815 C C . PHE B 1 17 ? 6.285 14.586 0.995 1 97.56 17 PHE B C 1
ATOM 1817 O O . PHE B 1 17 ? 6.004 15.172 -0.053 1 97.56 17 PHE B O 1
ATOM 1824 N N . ASP B 1 18 ? 7.438 13.938 1.26 1 97.38 18 ASP B N 1
ATOM 1825 C CA . ASP B 1 18 ? 8.609 14.18 0.419 1 97.38 18 ASP B CA 1
ATOM 1826 C C . ASP B 1 18 ? 9.094 12.883 -0.221 1 97.38 18 ASP B C 1
ATOM 1828 O O . ASP B 1 18 ? 10.25 12.492 -0.048 1 97.38 18 ASP B O 1
ATOM 1832 N N . PRO B 1 19 ? 8.312 12.188 -0.965 1 98.62 19 PRO B N 1
ATOM 1833 C CA . PRO B 1 19 ? 7.027 12.578 -1.551 1 98.62 19 PRO B CA 1
ATOM 1834 C C . PRO B 1 19 ? 5.836 11.922 -0.852 1 98.62 19 PRO B C 1
ATOM 1836 O O . PRO B 1 19 ? 6.02 11.07 0.023 1 98.62 19 PRO B O 1
ATOM 1839 N N . ILE B 1 20 ? 4.695 12.352 -1.187 1 98.69 20 ILE B N 1
ATOM 1840 C CA . ILE B 1 20 ? 3.465 11.648 -0.832 1 98.69 20 ILE B CA 1
ATOM 1841 C C . ILE B 1 20 ? 3.424 10.297 -1.533 1 98.69 20 ILE B C 1
ATOM 1843 O O . ILE B 1 20 ? 3.902 10.156 -2.662 1 98.69 20 ILE B O 1
ATOM 1847 N N . HIS B 1 21 ? 2.879 9.258 -0.92 1 98.44 21 HIS B N 1
ATOM 1848 C CA . HIS B 1 21 ? 2.82 7.91 -1.465 1 98.44 21 HIS B CA 1
ATOM 1849 C C . HIS B 1 21 ? 1.555 7.188 -1.012 1 98.44 21 HIS B C 1
ATOM 1851 O O . HIS B 1 21 ? 0.729 7.762 -0.299 1 98.44 21 HIS B O 1
ATOM 1857 N N . TYR B 1 22 ? 1.401 5.949 -1.46 1 98 22 TYR B N 1
ATOM 1858 C CA . TYR B 1 22 ? 0.164 5.219 -1.209 1 98 22 TYR B CA 1
ATOM 1859 C C . TYR B 1 22 ? -0.058 5.02 0.286 1 98 22 TYR B C 1
ATOM 1861 O O . TYR B 1 22 ? -1.199 5.008 0.754 1 98 22 TYR B O 1
ATOM 1869 N N . GLY B 1 23 ? 1.012 4.828 1.049 1 96.94 23 GLY B N 1
ATOM 1870 C CA . GLY B 1 23 ? 0.875 4.695 2.49 1 96.94 23 GLY B CA 1
ATOM 1871 C C . GLY B 1 23 ? 0.141 5.859 3.131 1 96.94 23 GLY B C 1
ATOM 1872 O O . GLY B 1 23 ? -0.693 5.66 4.016 1 96.94 23 GLY B O 1
ATOM 1873 N N . HIS B 1 24 ? 0.423 7.07 2.695 1 97.88 24 HIS B N 1
ATOM 1874 C CA . HIS B 1 24 ? -0.273 8.25 3.188 1 97.88 24 HIS B CA 1
ATOM 1875 C C . HIS B 1 24 ? -1.753 8.211 2.822 1 97.88 24 HIS B C 1
ATOM 1877 O O . HIS B 1 24 ? -2.611 8.508 3.658 1 97.88 24 HIS B O 1
ATOM 1883 N N . LEU B 1 25 ? -2.039 7.875 1.595 1 98.44 25 LEU B N 1
ATOM 1884 C CA . LEU B 1 25 ? -3.4 7.918 1.072 1 98.44 25 LEU B CA 1
ATOM 1885 C C . LEU B 1 25 ? -4.277 6.871 1.747 1 98.44 25 LEU B C 1
ATOM 1887 O O . LEU B 1 25 ? -5.41 7.156 2.137 1 98.44 25 LEU B O 1
ATOM 1891 N N . ILE B 1 26 ? -3.732 5.699 1.896 1 97.81 26 ILE B N 1
ATOM 1892 C CA . ILE B 1 26 ? -4.48 4.613 2.527 1 97.81 26 ILE B CA 1
ATOM 1893 C C . ILE B 1 26 ? -4.742 4.953 3.992 1 97.81 26 ILE B C 1
ATOM 1895 O O . ILE B 1 26 ? -5.859 4.781 4.484 1 97.81 26 ILE B O 1
ATOM 1899 N N . CYS B 1 27 ? -3.748 5.477 4.625 1 96.88 27 CYS B N 1
ATOM 1900 C CA . CYS B 1 27 ? -3.877 5.902 6.016 1 96.88 27 CYS B CA 1
ATOM 1901 C C . CYS B 1 27 ? -4.957 6.969 6.16 1 96.88 27 CYS B C 1
ATOM 1903 O O . CYS B 1 27 ? -5.805 6.879 7.051 1 96.88 27 CYS B O 1
ATOM 1905 N N . ALA B 1 28 ? -4.898 7.957 5.32 1 98.44 28 ALA B N 1
ATOM 1906 C CA . ALA B 1 28 ? -5.867 9.047 5.359 1 98.44 28 ALA B CA 1
ATOM 1907 C C . ALA B 1 28 ? -7.289 8.531 5.156 1 98.44 28 ALA B C 1
ATOM 1909 O O . ALA B 1 28 ? -8.211 8.938 5.863 1 98.44 28 ALA B O 1
ATOM 1910 N N . MET B 1 29 ? -7.445 7.641 4.23 1 98.19 29 MET B N 1
ATOM 1911 C CA . MET B 1 29 ? -8.766 7.078 3.969 1 98.19 29 MET B CA 1
ATOM 1912 C C . MET B 1 29 ? -9.266 6.277 5.168 1 98.19 29 MET B C 1
ATOM 1914 O O . MET B 1 29 ? -10.438 6.367 5.535 1 98.19 29 MET B O 1
ATOM 1918 N N . ASP B 1 30 ? -8.391 5.473 5.77 1 97.62 30 ASP B N 1
ATOM 1919 C CA . ASP B 1 30 ? -8.75 4.746 6.98 1 97.62 30 ASP B CA 1
ATOM 1920 C C . ASP B 1 30 ? -9.234 5.699 8.07 1 97.62 30 ASP B C 1
ATOM 1922 O O . ASP B 1 30 ? -10.25 5.445 8.719 1 97.62 30 ASP B O 1
ATOM 1926 N N . CYS B 1 31 ? -8.508 6.777 8.258 1 98.44 31 CYS B N 1
ATOM 1927 C CA . CYS B 1 31 ? -8.891 7.766 9.258 1 98.44 31 CYS B CA 1
ATOM 1928 C C . CYS B 1 31 ? -10.25 8.375 8.938 1 98.44 31 CYS B C 1
ATOM 1930 O O . CYS B 1 31 ? -11.102 8.516 9.812 1 98.44 31 CYS B O 1
ATOM 1932 N N . LEU B 1 32 ? -10.43 8.781 7.656 1 98.5 32 LEU B N 1
ATOM 1933 C CA . LEU B 1 32 ? -11.672 9.406 7.203 1 98.5 32 LEU B CA 1
ATOM 1934 C C . LEU B 1 32 ? -12.875 8.531 7.535 1 98.5 32 LEU B C 1
ATOM 1936 O O . LEU B 1 32 ? -13.852 9.008 8.109 1 98.5 32 LEU B O 1
ATOM 1940 N N . GLU B 1 33 ? -12.758 7.285 7.285 1 97.62 33 GLU B N 1
ATOM 1941 C CA . GLU B 1 33 ? -13.891 6.371 7.387 1 97.62 33 GLU B CA 1
ATOM 1942 C C . GLU B 1 33 ? -14.094 5.902 8.82 1 97.62 33 GLU B C 1
ATOM 1944 O O . GLU B 1 33 ? -15.219 5.902 9.328 1 97.62 33 GLU B O 1
ATOM 1949 N N . GLN B 1 34 ? -13.031 5.535 9.492 1 97.44 34 GLN B N 1
ATOM 1950 C CA . GLN B 1 34 ? -13.156 4.906 10.797 1 97.44 34 GLN B CA 1
ATOM 1951 C C . GLN B 1 34 ? -13.508 5.938 11.867 1 97.44 34 GLN B C 1
ATOM 1953 O O . GLN B 1 34 ? -14.125 5.602 12.883 1 97.44 34 GLN B O 1
ATOM 1958 N N . ILE B 1 35 ? -13.062 7.195 11.672 1 97.62 35 ILE B N 1
ATOM 1959 C CA . ILE B 1 35 ? -13.312 8.242 12.656 1 97.62 35 ILE B CA 1
ATOM 1960 C C . ILE B 1 35 ? -14.492 9.102 12.211 1 97.62 35 ILE B C 1
ATOM 1962 O O . ILE B 1 35 ? -14.859 10.062 12.883 1 97.62 35 ILE B O 1
ATOM 1966 N N . SER B 1 36 ? -15.086 8.781 11.023 1 97.25 36 SER B N 1
ATOM 1967 C CA . SER B 1 36 ? -16.219 9.5 10.445 1 97.25 36 SER B CA 1
ATOM 1968 C C . SER B 1 36 ? -15.891 10.977 10.242 1 97.25 36 SER B C 1
ATOM 1970 O O . SER B 1 36 ? -16.641 11.852 10.664 1 97.25 36 SER B O 1
ATOM 1972 N N . LEU B 1 37 ? -14.789 11.266 9.695 1 98.31 37 LEU B N 1
ATOM 1973 C CA . LEU B 1 37 ? -14.391 12.625 9.367 1 98.31 37 LEU B CA 1
ATOM 1974 C C . LEU B 1 37 ? -15.164 13.141 8.156 1 98.31 37 LEU B C 1
ATOM 1976 O O . LEU B 1 37 ? -15.531 12.367 7.273 1 98.31 37 LEU B O 1
ATOM 1980 N N . ASN B 1 38 ? -15.32 14.438 8.141 1 98.31 38 ASN B N 1
ATOM 1981 C CA . ASN B 1 38 ? -15.914 15.086 6.977 1 98.31 38 ASN B CA 1
ATOM 1982 C C . ASN B 1 38 ? -14.844 15.492 5.961 1 98.31 38 ASN B C 1
ATOM 1984 O O . ASN B 1 38 ? -15.109 15.531 4.758 1 98.31 38 ASN B O 1
ATOM 1988 N N . LYS B 1 39 ? -13.633 15.781 6.5 1 98.5 39 LYS B N 1
ATOM 1989 C CA . LYS B 1 39 ? -12.578 16.328 5.652 1 98.5 39 LYS B CA 1
ATOM 1990 C C . LYS B 1 39 ? -11.203 16.094 6.258 1 98.5 39 LYS B C 1
ATOM 1992 O O . LYS B 1 39 ? -11.031 16.141 7.477 1 98.5 39 LYS B O 1
ATOM 1997 N N . ILE B 1 40 ? -10.266 15.836 5.398 1 98.88 40 ILE B N 1
ATOM 1998 C CA . ILE B 1 40 ? -8.859 15.781 5.793 1 98.88 40 ILE B CA 1
ATOM 1999 C C . ILE B 1 40 ? -8.062 16.828 5.016 1 98.88 40 ILE B C 1
ATOM 2001 O O . ILE B 1 40 ? -8.188 16.922 3.791 1 98.88 40 ILE B O 1
ATOM 2005 N N . ILE B 1 41 ? -7.328 17.625 5.703 1 98.88 41 ILE B N 1
ATOM 2006 C CA . ILE B 1 41 ? -6.441 18.609 5.098 1 98.88 41 ILE B CA 1
ATOM 2007 C C . ILE B 1 41 ? -4.996 18.141 5.191 1 98.88 41 ILE B C 1
ATOM 2009 O O . ILE B 1 41 ? -4.438 18.031 6.285 1 98.88 41 ILE B O 1
ATOM 2013 N N . PHE B 1 42 ? -4.414 17.812 4.027 1 98.88 42 PHE B N 1
ATOM 2014 C CA . PHE B 1 42 ? -2.98 17.547 3.982 1 98.88 42 PHE B CA 1
ATOM 2015 C C . PHE B 1 42 ? -2.193 18.844 4.172 1 98.88 42 PHE B C 1
ATOM 2017 O O . PHE B 1 42 ? -2.453 19.844 3.494 1 98.88 42 PHE B O 1
ATOM 2024 N N . MET B 1 43 ? -1.251 18.828 5.105 1 98.25 43 MET B N 1
ATOM 2025 C CA . MET B 1 43 ? -0.508 20.016 5.516 1 98.25 43 MET B CA 1
ATOM 2026 C C . MET B 1 43 ? 0.995 19.781 5.426 1 98.25 43 MET B C 1
ATOM 2028 O O . MET B 1 43 ? 1.631 19.422 6.418 1 98.25 43 MET B O 1
ATOM 2032 N N . PRO B 1 44 ? 1.571 20.016 4.199 1 97.44 44 PRO B N 1
ATOM 2033 C CA . PRO B 1 44 ? 3.029 19.891 4.137 1 97.44 44 PRO B CA 1
ATOM 2034 C C . PRO B 1 44 ? 3.74 20.953 4.984 1 97.44 44 PRO B C 1
ATOM 2036 O O . PRO B 1 44 ? 3.387 22.125 4.926 1 97.44 44 PRO B O 1
ATOM 2039 N N . CYS B 1 45 ? 4.672 20.516 5.723 1 94.75 45 CYS B N 1
ATOM 2040 C CA . CYS B 1 45 ? 5.383 21.422 6.609 1 94.75 45 CYS B CA 1
ATOM 2041 C C . CYS B 1 45 ? 6.477 22.172 5.859 1 94.75 45 CYS B C 1
ATOM 2043 O O . CYS B 1 45 ? 6.922 21.734 4.797 1 94.75 45 CYS B O 1
ATOM 2045 N N . SER B 1 46 ? 6.805 23.359 6.336 1 89.75 46 SER B N 1
ATOM 2046 C CA . SER B 1 46 ? 8 24.031 5.836 1 89.75 46 SER B CA 1
ATOM 2047 C C . SER B 1 46 ? 9.266 23.297 6.266 1 89.75 46 SER B C 1
ATOM 2049 O O . SER B 1 46 ? 9.992 22.75 5.43 1 89.75 46 SER B O 1
ATOM 2051 N N . ARG B 1 47 ? 9.523 23.281 7.488 1 82.94 47 ARG B N 1
ATOM 2052 C CA . ARG B 1 47 ? 10.57 22.5 8.148 1 82.94 47 ARG B CA 1
ATOM 2053 C C . ARG B 1 47 ? 10.07 21.938 9.477 1 82.94 47 ARG B C 1
ATOM 2055 O O . ARG B 1 47 ? 9.539 22.672 10.312 1 82.94 47 ARG B O 1
ATOM 2062 N N . SER B 1 48 ? 10.188 20.641 9.508 1 77.94 48 SER B N 1
ATOM 2063 C CA . SER B 1 48 ? 9.797 20.047 10.781 1 77.94 48 SER B CA 1
ATOM 2064 C C . SER B 1 48 ? 10.742 20.453 11.898 1 77.94 48 SER B C 1
ATOM 2066 O O . SER B 1 48 ? 11.961 20.484 11.711 1 77.94 48 SER B O 1
ATOM 2068 N N . PRO B 1 49 ? 10.18 20.844 13.023 1 75.44 49 PRO B N 1
ATOM 2069 C CA . PRO B 1 49 ? 11.055 21.219 14.133 1 75.44 49 PRO B CA 1
ATOM 2070 C C . PRO B 1 49 ? 11.953 20.078 14.594 1 75.44 49 PRO B C 1
ATOM 2072 O O . PRO B 1 49 ? 12.961 20.312 15.258 1 75.44 49 PRO B O 1
ATOM 2075 N N . PHE B 1 50 ? 11.516 18.875 14.273 1 73.75 50 PHE B N 1
ATOM 2076 C CA . PHE B 1 50 ? 12.203 17.703 14.805 1 73.75 50 PHE B CA 1
ATOM 2077 C C . PHE B 1 50 ? 13.148 17.109 13.758 1 73.75 50 PHE B C 1
ATOM 2079 O O . PHE B 1 50 ? 13.875 16.156 14.047 1 73.75 50 PHE B O 1
ATOM 2086 N N . LYS B 1 51 ? 13.031 17.656 12.586 1 70.38 51 LYS B N 1
ATOM 2087 C CA . LYS B 1 51 ? 13.922 17.156 11.539 1 70.38 51 LYS B CA 1
ATOM 2088 C C . LYS B 1 51 ? 15.031 18.172 11.242 1 70.38 51 LYS B C 1
ATOM 2090 O O . LYS B 1 51 ? 14.773 19.359 11.117 1 70.38 51 LYS B O 1
ATOM 2095 N N . LYS B 1 52 ? 16.141 17.641 11.25 1 69.62 52 LYS B N 1
ATOM 2096 C CA . LYS B 1 52 ? 17.312 18.5 11.031 1 69.62 52 LYS B CA 1
ATOM 2097 C C . LYS B 1 52 ? 17.453 18.859 9.555 1 69.62 52 LYS B C 1
ATOM 2099 O O . LYS B 1 52 ? 17.938 19.938 9.219 1 69.62 52 LYS B O 1
ATOM 2104 N N . GLN B 1 53 ? 16.984 17.906 8.758 1 76.62 53 GLN B N 1
ATOM 2105 C CA . GLN B 1 53 ? 17.219 18.125 7.336 1 76.62 53 GLN B CA 1
ATOM 2106 C C . GLN B 1 53 ? 15.922 18.562 6.641 1 76.62 53 GLN B C 1
ATOM 2108 O O . GLN B 1 53 ? 14.844 18.078 6.965 1 76.62 53 GLN B O 1
ATOM 2113 N N . ASN B 1 54 ? 16.172 19.516 5.789 1 84.38 54 ASN B N 1
ATOM 2114 C CA . ASN B 1 54 ? 15.078 19.969 4.953 1 84.38 54 ASN B CA 1
ATOM 2115 C C . ASN B 1 54 ? 14.633 18.891 3.971 1 84.38 54 ASN B C 1
ATOM 2117 O O . ASN B 1 54 ? 15.414 18.031 3.602 1 84.38 54 ASN B O 1
ATOM 2121 N N . PRO B 1 55 ? 13.375 18.969 3.637 1 90.81 55 PRO B N 1
ATOM 2122 C CA . PRO B 1 55 ? 12.945 18.094 2.551 1 90.81 55 PRO B CA 1
ATOM 2123 C C . PRO B 1 55 ? 13.773 18.266 1.28 1 90.81 55 PRO B C 1
ATOM 2125 O O . PRO B 1 55 ? 14.32 19.359 1.043 1 90.81 55 PRO B O 1
ATOM 2128 N N . VAL B 1 56 ? 13.93 17.25 0.566 1 93.5 56 VAL B N 1
ATOM 2129 C CA . VAL B 1 56 ? 14.688 17.281 -0.68 1 93.5 56 VAL B CA 1
ATOM 2130 C C . VAL B 1 56 ? 13.914 18.062 -1.735 1 93.5 56 VAL B C 1
ATOM 2132 O O . VAL B 1 56 ? 14.461 18.969 -2.375 1 93.5 56 VAL B O 1
ATOM 2135 N N . ALA B 1 57 ? 12.648 17.734 -1.917 1 96.31 57 ALA B N 1
ATOM 2136 C CA . ALA B 1 57 ? 11.805 18.5 -2.84 1 96.31 57 ALA B CA 1
ATOM 2137 C C . ALA B 1 57 ? 11.43 19.859 -2.256 1 96.31 57 ALA B C 1
ATOM 2139 O O . ALA B 1 57 ? 11.289 20 -1.039 1 96.31 57 ALA B O 1
ATOM 2140 N N . SER B 1 58 ? 11.25 20.828 -3.068 1 95.81 58 SER B N 1
ATOM 2141 C CA . SER B 1 58 ? 10.82 22.156 -2.619 1 95.81 58 SER B CA 1
ATOM 2142 C C . SER B 1 58 ? 9.398 22.109 -2.072 1 95.81 58 SER B C 1
ATOM 2144 O O . SER B 1 58 ? 8.656 21.156 -2.322 1 95.81 58 SER B O 1
ATOM 2146 N N . ALA B 1 59 ? 9.055 23.172 -1.352 1 95.38 59 ALA B N 1
ATOM 2147 C CA . ALA B 1 59 ? 7.695 23.312 -0.829 1 95.38 59 ALA B CA 1
ATOM 2148 C C . ALA B 1 59 ? 6.668 23.25 -1.954 1 95.38 59 ALA B C 1
ATOM 2150 O O . ALA B 1 59 ? 5.648 22.562 -1.838 1 95.38 59 ALA B O 1
ATOM 2151 N N . LEU B 1 60 ? 6.969 23.938 -2.99 1 96.62 60 LEU B N 1
ATOM 2152 C CA . LEU B 1 60 ? 6.055 23.984 -4.125 1 96.62 60 LEU B CA 1
ATOM 2153 C C . LEU B 1 60 ? 5.902 22.609 -4.762 1 96.62 60 LEU B C 1
ATOM 2155 O O . LEU B 1 60 ? 4.789 22.188 -5.09 1 96.62 60 LEU B O 1
ATOM 2159 N N . GLN B 1 61 ? 6.996 21.938 -4.945 1 98 61 GLN B N 1
ATOM 2160 C CA . GLN B 1 61 ? 6.969 20.594 -5.523 1 98 61 GLN B CA 1
ATOM 2161 C C . GLN B 1 61 ? 6.148 19.641 -4.664 1 98 61 GLN B C 1
ATOM 2163 O O . GLN B 1 61 ? 5.355 18.844 -5.184 1 98 61 GLN B O 1
ATOM 2168 N N . ARG B 1 62 ? 6.34 19.719 -3.381 1 98.25 62 ARG B N 1
ATOM 2169 C CA . ARG B 1 62 ? 5.602 18.844 -2.465 1 98.25 62 ARG B CA 1
ATOM 2170 C C . ARG B 1 62 ? 4.113 19.172 -2.486 1 98.25 62 ARG B C 1
ATOM 2172 O O . ARG B 1 62 ? 3.275 18.266 -2.473 1 98.25 62 ARG B O 1
ATOM 2179 N N . LEU B 1 63 ? 3.758 20.438 -2.578 1 98.38 63 LEU B N 1
ATOM 2180 C CA . LEU B 1 63 ? 2.367 20.859 -2.705 1 98.38 63 LEU B CA 1
ATOM 2181 C C . LEU B 1 63 ? 1.744 20.297 -3.979 1 98.38 63 LEU B C 1
ATOM 2183 O O . LEU B 1 63 ? 0.636 19.766 -3.945 1 98.38 63 LEU B O 1
ATOM 2187 N N . GLU B 1 64 ? 2.445 20.391 -5.051 1 98.62 64 GLU B N 1
ATOM 2188 C CA . GLU B 1 64 ? 1.95 19.922 -6.336 1 98.62 64 GLU B CA 1
ATOM 2189 C C . GLU B 1 64 ? 1.762 18.406 -6.332 1 98.62 64 GLU B C 1
ATOM 2191 O O . GLU B 1 64 ? 0.754 17.906 -6.832 1 98.62 64 GLU B O 1
ATOM 2196 N N . MET B 1 65 ? 2.703 17.734 -5.742 1 98.88 65 MET B N 1
ATOM 2197 C CA . MET B 1 65 ? 2.596 16.281 -5.668 1 98.88 65 MET B CA 1
ATOM 2198 C C . MET B 1 65 ? 1.387 15.859 -4.84 1 98.88 65 MET B C 1
ATOM 2200 O O . MET B 1 65 ? 0.675 14.914 -5.203 1 98.88 65 MET B O 1
ATOM 2204 N N . ILE B 1 66 ? 1.155 16.562 -3.744 1 98.88 66 ILE B N 1
ATOM 2205 C CA . ILE B 1 66 ? -0.006 16.266 -2.916 1 98.88 66 ILE B CA 1
ATOM 2206 C C . ILE B 1 66 ? -1.286 16.5 -3.713 1 98.88 66 ILE B C 1
ATOM 2208 O O . ILE B 1 66 ? -2.188 15.656 -3.721 1 98.88 66 ILE B O 1
ATOM 2212 N N . GLN B 1 67 ? -1.331 17.641 -4.383 1 98.81 67 GLN B N 1
ATOM 2213 C CA . GLN B 1 67 ? -2.508 17.969 -5.176 1 98.81 67 GLN B CA 1
ATOM 2214 C C . GLN B 1 67 ? -2.803 16.875 -6.207 1 98.81 67 GLN B C 1
ATOM 2216 O O . GLN B 1 67 ? -3.955 16.469 -6.375 1 98.81 67 GLN B O 1
ATOM 2221 N N . LEU B 1 68 ? -1.779 16.453 -6.871 1 98.69 68 LEU B N 1
ATOM 2222 C CA . LEU B 1 68 ? -1.921 15.406 -7.871 1 98.69 68 LEU B CA 1
ATOM 2223 C C . LEU B 1 68 ? -2.412 14.109 -7.23 1 98.69 68 LEU B C 1
ATOM 2225 O O . LEU B 1 68 ? -3.287 13.438 -7.781 1 98.69 68 LEU B O 1
ATOM 2229 N N . ALA B 1 69 ? -1.876 13.758 -6.078 1 98.62 69 ALA B N 1
ATOM 2230 C CA . ALA B 1 69 ? -2.15 12.484 -5.418 1 98.62 69 ALA B CA 1
ATOM 2231 C C . ALA B 1 69 ? -3.59 12.43 -4.91 1 98.62 69 ALA B C 1
ATOM 2233 O O . ALA B 1 69 ? -4.215 11.367 -4.91 1 98.62 69 ALA B O 1
ATOM 2234 N N . ILE B 1 70 ? -4.164 13.578 -4.48 1 98.56 70 ILE B N 1
ATOM 2235 C CA . ILE B 1 70 ? -5.426 13.523 -3.752 1 98.56 70 ILE B CA 1
ATOM 2236 C C . ILE B 1 70 ? -6.574 13.906 -4.688 1 98.56 70 ILE B C 1
ATOM 2238 O O . ILE B 1 70 ? -7.742 13.883 -4.285 1 98.56 70 ILE B O 1
ATOM 2242 N N . LYS B 1 71 ? -6.277 14.227 -5.934 1 97.62 71 LYS B N 1
ATOM 2243 C CA . LYS B 1 71 ? -7.258 14.688 -6.914 1 97.62 71 LYS B CA 1
ATOM 2244 C C . LYS B 1 71 ? -8.469 13.75 -6.957 1 97.62 71 LYS B C 1
ATOM 2246 O O . LYS B 1 71 ? -9.609 14.211 -7.039 1 97.62 71 LYS B O 1
ATOM 2251 N N . PRO B 1 72 ? -8.32 12.453 -6.836 1 95.25 72 PRO B N 1
ATOM 2252 C CA . PRO B 1 72 ? -9.477 11.562 -6.938 1 95.25 72 PRO B CA 1
ATOM 2253 C C . PRO B 1 72 ? -10.312 11.539 -5.66 1 95.25 72 PRO B C 1
ATOM 2255 O O . PRO B 1 72 ? -11.422 10.992 -5.656 1 95.25 72 PRO B O 1
ATOM 2258 N N . PHE B 1 73 ? -9.836 12.086 -4.621 1 96.69 73 PHE B N 1
ATOM 2259 C CA . PHE B 1 73 ? -10.5 12.008 -3.326 1 96.69 73 PHE B CA 1
ATOM 2260 C C . PHE B 1 73 ? -11.328 13.266 -3.068 1 96.69 73 PHE B C 1
ATOM 2262 O O . PHE B 1 73 ? -10.781 14.367 -2.967 1 96.69 73 PHE B O 1
ATOM 2269 N N . LYS B 1 74 ? -12.602 13.117 -2.852 1 95.81 74 LYS B N 1
ATOM 2270 C CA . LYS B 1 74 ? -13.508 14.258 -2.709 1 95.81 74 LYS B CA 1
ATOM 2271 C C . LYS B 1 74 ? -13.352 14.914 -1.341 1 95.81 74 LYS B C 1
ATOM 2273 O O . LYS B 1 74 ? -13.57 16.125 -1.198 1 95.81 74 LYS B O 1
ATOM 2278 N N . ASN B 1 75 ? -12.938 14.18 -0.326 1 98.12 75 ASN B N 1
ATOM 2279 C CA . ASN B 1 75 ? -12.914 14.688 1.043 1 98.12 75 ASN B CA 1
ATOM 2280 C C . ASN B 1 75 ? -11.516 15.109 1.468 1 98.12 75 ASN B C 1
ATOM 2282 O O . ASN B 1 75 ? -11.281 15.414 2.637 1 98.12 75 ASN B O 1
ATOM 2286 N N . PHE B 1 76 ? -10.578 15.078 0.515 1 98.75 76 PHE B N 1
ATOM 2287 C CA . PHE B 1 76 ? -9.203 15.477 0.793 1 98.75 76 PHE B CA 1
ATOM 2288 C C . PHE B 1 76 ? -8.906 16.844 0.205 1 98.75 76 PHE B C 1
ATOM 2290 O O . PHE B 1 76 ? -9.344 17.172 -0.902 1 98.75 76 PHE B O 1
ATOM 2297 N N . GLU B 1 77 ? -8.227 17.688 0.926 1 98.69 77 GLU B N 1
ATOM 2298 C CA . GLU B 1 77 ? -7.691 18.969 0.461 1 98.69 77 GLU B CA 1
ATOM 2299 C C . GLU B 1 77 ? -6.254 19.156 0.926 1 98.69 77 GLU B C 1
ATOM 2301 O O . GLU B 1 77 ? -5.77 18.438 1.795 1 98.69 77 GLU B O 1
ATOM 2306 N N . VAL B 1 78 ? -5.605 20.062 0.307 1 98.69 78 VAL B N 1
ATOM 2307 C CA . VAL B 1 78 ? -4.254 20.422 0.729 1 98.69 78 VAL B CA 1
ATOM 2308 C C . VAL B 1 78 ? -4.199 21.906 1.084 1 98.69 78 VAL B C 1
ATOM 2310 O O . VAL B 1 78 ? -4.875 22.734 0.459 1 98.69 78 VAL B O 1
ATOM 2313 N N . SER B 1 79 ? -3.494 22.234 2.117 1 98.5 79 SER B N 1
ATOM 2314 C CA . SER B 1 79 ? -3.277 23.625 2.512 1 98.5 79 SER B CA 1
ATOM 2315 C C . SER B 1 79 ? -1.797 23.984 2.467 1 98.5 79 SER B C 1
ATOM 2317 O O . SER B 1 79 ? -0.945 23.203 2.879 1 98.5 79 SER B O 1
ATOM 2319 N N . SER B 1 80 ? -1.521 25.188 2.008 1 97.56 80 SER B N 1
ATOM 2320 C CA . SER B 1 80 ? -0.15 25.672 1.935 1 97.56 80 SER B CA 1
ATOM 2321 C C . SER B 1 80 ? 0.209 26.5 3.168 1 97.56 80 SER B C 1
ATOM 2323 O O . SER B 1 80 ? 1.271 27.125 3.217 1 97.56 80 SER B O 1
ATOM 2325 N N . PHE B 1 81 ? -0.606 26.484 4.148 1 97.44 81 PHE B N 1
ATOM 2326 C CA . PHE B 1 81 ? -0.457 27.375 5.293 1 97.44 81 PHE B CA 1
ATOM 2327 C C . PHE B 1 81 ? 0.939 27.25 5.891 1 97.44 81 PHE B C 1
ATOM 2329 O O . PHE B 1 81 ? 1.635 28.25 6.055 1 97.44 81 PHE B O 1
ATOM 2336 N N . GLU B 1 82 ? 1.394 26.016 6.172 1 96.06 82 GLU B N 1
ATOM 2337 C CA . GLU B 1 82 ? 2.672 25.859 6.855 1 96.06 82 GLU B CA 1
ATOM 2338 C C . GLU B 1 82 ? 3.838 26.219 5.938 1 96.06 82 GLU B C 1
ATOM 2340 O O . GLU B 1 82 ? 4.82 26.828 6.371 1 96.06 82 GLU B O 1
ATOM 2345 N N . VAL B 1 83 ? 3.738 25.859 4.684 1 94.5 83 VAL B N 1
ATOM 2346 C CA . VAL B 1 83 ? 4.852 26.094 3.775 1 94.5 83 VAL B CA 1
ATOM 2347 C C . VAL B 1 83 ? 4.938 27.594 3.453 1 94.5 83 VAL B C 1
ATOM 2349 O O . VAL B 1 83 ? 5.969 28.078 2.986 1 94.5 83 VAL B O 1
ATOM 2352 N N . GLN B 1 84 ? 3.9 28.297 3.703 1 93.38 84 GLN B N 1
ATOM 2353 C CA . GLN B 1 84 ? 3.871 29.75 3.484 1 93.38 84 GLN B CA 1
ATOM 2354 C C . GLN B 1 84 ? 4.105 30.5 4.789 1 93.38 84 GLN B C 1
ATOM 2356 O O . GLN B 1 84 ? 4.027 31.734 4.816 1 93.38 84 GLN B O 1
ATOM 2361 N N . SER B 1 85 ? 4.293 29.875 5.82 1 90.44 85 SER B N 1
ATOM 2362 C CA . SER B 1 85 ? 4.555 30.453 7.129 1 90.44 85 SER B CA 1
ATOM 2363 C C . SER B 1 85 ? 6.027 30.344 7.504 1 90.44 85 SER B C 1
ATOM 2365 O O . SER B 1 85 ? 6.746 29.5 6.961 1 90.44 85 SER B O 1
ATOM 2367 N N . PRO B 1 86 ? 6.488 31.234 8.406 1 86.19 86 PRO B N 1
ATOM 2368 C CA . PRO B 1 86 ? 7.887 31.141 8.836 1 86.19 86 PRO B CA 1
ATOM 2369 C C . PRO B 1 86 ? 8.219 29.797 9.469 1 86.19 86 PRO B C 1
ATOM 2371 O O . PRO B 1 86 ? 7.395 29.219 10.188 1 86.19 86 PRO B O 1
ATOM 2374 N N . ALA B 1 87 ? 9.406 29.375 9.172 1 83.88 87 ALA B N 1
ATOM 2375 C CA . ALA B 1 87 ? 9.883 28.125 9.773 1 83.88 87 ALA B CA 1
ATOM 2376 C C . ALA B 1 87 ? 10.43 28.375 11.172 1 83.88 87 ALA B C 1
ATOM 2378 O O . ALA B 1 87 ? 10.867 29.484 11.492 1 83.88 87 ALA B O 1
ATOM 2379 N N . PRO B 1 88 ? 10.359 27.344 12.047 1 87.69 88 PRO B N 1
ATOM 2380 C CA . PRO B 1 88 ? 9.805 26 11.891 1 87.69 88 PRO B CA 1
ATOM 2381 C C . PRO B 1 88 ? 8.281 25.969 11.969 1 87.69 88 PRO B C 1
ATOM 2383 O O . PRO B 1 88 ? 7.668 26.922 12.469 1 87.69 88 PRO B O 1
ATOM 2386 N N . SER B 1 89 ? 7.66 24.969 11.406 1 88.81 89 SER B N 1
ATOM 2387 C CA . SER B 1 89 ? 6.215 24.781 11.469 1 88.81 89 SER B CA 1
ATOM 2388 C C . SER B 1 89 ? 5.793 24.203 12.812 1 88.81 89 SER B C 1
ATOM 2390 O O . SER B 1 89 ? 5.996 23.016 13.062 1 88.81 89 SER B O 1
ATOM 2392 N N . TYR B 1 90 ? 5.195 25.062 13.617 1 92.06 90 TYR B N 1
ATOM 2393 C CA . TYR B 1 90 ? 4.645 24.578 14.875 1 92.06 90 TYR B CA 1
ATOM 2394 C C . TYR B 1 90 ? 3.17 24.219 14.719 1 92.06 90 TYR B C 1
ATOM 2396 O O . TYR B 1 90 ? 2.373 25.031 14.25 1 92.06 90 TYR B O 1
ATOM 2404 N N . SER B 1 91 ? 2.824 23.062 15.242 1 95.5 91 SER B N 1
ATOM 2405 C CA . SER B 1 91 ? 1.469 22.547 15.102 1 95.5 91 SER B CA 1
ATOM 2406 C C . SER B 1 91 ? 0.453 23.453 15.781 1 95.5 91 SER B C 1
ATOM 2408 O O . SER B 1 91 ? -0.67 23.609 15.297 1 95.5 91 SER B O 1
ATOM 2410 N N . ILE B 1 92 ? 0.855 24.078 16.875 1 96.62 92 ILE B N 1
ATOM 2411 C CA . ILE B 1 92 ? -0.069 24.938 17.625 1 96.62 92 ILE B CA 1
ATOM 2412 C C . ILE B 1 92 ? -0.493 26.125 16.766 1 96.62 92 ILE B C 1
ATOM 2414 O O . ILE B 1 92 ? -1.654 26.531 16.797 1 96.62 92 ILE B O 1
ATOM 2418 N N . ARG B 1 93 ? 0.431 26.641 16.016 1 96.06 93 ARG B N 1
ATOM 2419 C CA . ARG B 1 93 ? 0.103 27.75 15.117 1 96.06 93 ARG B CA 1
ATOM 2420 C C . ARG B 1 93 ? -0.906 27.312 14.055 1 96.06 93 ARG B C 1
ATOM 2422 O O . ARG B 1 93 ? -1.877 28.016 13.789 1 96.06 93 ARG B O 1
ATOM 2429 N N . THR B 1 94 ? -0.652 26.156 13.484 1 97.31 94 THR B N 1
ATOM 2430 C CA . THR B 1 94 ? -1.537 25.609 12.469 1 97.31 94 THR B CA 1
ATOM 2431 C C . THR B 1 94 ? -2.928 25.344 13.039 1 97.31 94 THR B C 1
ATOM 2433 O O . THR B 1 94 ? -3.932 25.75 12.453 1 97.31 94 THR B O 1
ATOM 2436 N N . VAL B 1 95 ? -2.994 24.719 14.148 1 97.81 95 VAL B N 1
ATOM 2437 C CA . VAL B 1 95 ? -4.25 24.344 14.781 1 97.81 95 VAL B CA 1
ATOM 2438 C C . VAL B 1 95 ? -5.051 25.594 15.148 1 97.81 95 VAL B C 1
ATOM 2440 O O . VAL B 1 95 ? -6.27 25.625 14.969 1 97.81 95 VAL B O 1
ATOM 2443 N N . GLN B 1 96 ? -4.402 26.594 15.68 1 97.25 96 GLN B N 1
ATOM 2444 C CA . GLN B 1 96 ? -5.074 27.844 16.031 1 97.25 96 GLN B CA 1
ATOM 2445 C C . GLN B 1 96 ? -5.676 28.516 14.805 1 97.25 96 GLN B C 1
ATOM 2447 O O . GLN B 1 96 ? -6.805 29 14.844 1 97.25 96 GLN B O 1
ATOM 2452 N N . GLU B 1 97 ? -4.906 28.531 13.734 1 97.12 97 GLU B N 1
ATOM 2453 C CA . GLU B 1 97 ? -5.406 29.094 12.492 1 97.12 97 GLU B CA 1
ATOM 2454 C C . GLU B 1 97 ? -6.648 28.344 12.008 1 97.12 97 GLU B C 1
ATOM 2456 O O . GLU B 1 97 ? -7.641 28.969 11.617 1 97.12 97 GLU B O 1
ATOM 2461 N N . PHE B 1 98 ? -6.691 27.047 12.078 1 97.75 98 PHE B N 1
ATOM 2462 C CA . PHE B 1 98 ? -7.801 26.25 11.555 1 97.75 98 PHE B CA 1
ATOM 2463 C C . PHE B 1 98 ? -8.984 26.281 12.516 1 97.75 98 PHE B C 1
ATOM 2465 O O . PHE B 1 98 ? -10.133 26.141 12.094 1 97.75 98 PHE B O 1
ATOM 2472 N N . HIS B 1 99 ? -8.695 26.422 13.766 1 97.31 99 HIS B N 1
ATOM 2473 C CA . HIS B 1 99 ? -9.773 26.641 14.719 1 97.31 99 HIS B CA 1
ATOM 2474 C C . HIS B 1 99 ? -10.523 27.922 14.422 1 97.31 99 HIS B C 1
ATOM 2476 O O . HIS B 1 99 ? -11.742 28 14.594 1 97.31 99 HIS B O 1
ATOM 2482 N N . LYS B 1 100 ? -9.781 28.969 14.055 1 97.12 100 LYS B N 1
ATOM 2483 C CA . LYS B 1 100 ? -10.391 30.234 13.664 1 97.12 100 LYS B CA 1
ATOM 2484 C C . LYS B 1 100 ? -11.211 30.078 12.391 1 97.12 100 LYS B C 1
ATOM 2486 O O . LYS B 1 100 ? -12.32 30.625 12.281 1 97.12 100 LYS B O 1
ATOM 2491 N N . LEU B 1 101 ? -10.68 29.344 11.438 1 96.31 101 LEU B N 1
ATOM 2492 C CA . LEU B 1 101 ? -11.32 29.156 10.141 1 96.31 101 LEU B CA 1
ATOM 2493 C C . LEU B 1 101 ? -12.555 28.266 10.266 1 96.31 101 LEU B C 1
ATOM 2495 O O . LEU B 1 101 ? -13.523 28.438 9.523 1 96.31 101 LEU B O 1
ATOM 2499 N N . TYR B 1 102 ? -12.445 27.312 11.203 1 96.12 102 TYR B N 1
ATOM 2500 C CA . TYR B 1 102 ? -13.539 26.359 11.445 1 96.12 102 TYR B CA 1
ATOM 2501 C C . TYR B 1 102 ? -13.938 26.359 12.922 1 96.12 102 TYR B C 1
ATOM 2503 O O . TYR B 1 102 ? -13.797 25.344 13.602 1 96.12 102 TYR B O 1
ATOM 2511 N N . PRO B 1 103 ? -14.617 27.375 13.375 1 94.44 103 PRO B N 1
ATOM 2512 C CA . PRO B 1 103 ? -14.844 27.562 14.812 1 94.44 103 PRO B CA 1
ATOM 2513 C C . PRO B 1 103 ? -15.789 26.516 15.398 1 94.44 103 PRO B C 1
ATOM 2515 O O . PRO B 1 103 ? -15.766 26.266 16.609 1 94.44 103 PRO B O 1
ATOM 2518 N N . HIS B 1 104 ? -16.609 25.875 14.594 1 95.06 104 HIS B N 1
ATOM 2519 C CA . HIS B 1 104 ? -17.578 24.922 15.125 1 95.06 104 HIS B CA 1
ATOM 2520 C C . HIS B 1 104 ? -17.188 23.484 14.805 1 95.06 104 HIS B C 1
ATOM 2522 O O . HIS B 1 104 ? -17.906 22.547 15.125 1 95.06 104 HIS B O 1
ATOM 2528 N N . ALA B 1 105 ? -16.047 23.297 14.242 1 97.06 105 ALA B N 1
ATOM 2529 C CA . ALA B 1 105 ? -15.594 21.969 13.859 1 97.06 105 ALA B CA 1
ATOM 2530 C C . ALA B 1 105 ? -14.867 21.281 15.016 1 97.06 105 ALA B C 1
ATOM 2532 O O . ALA B 1 105 ? -14.258 21.953 15.859 1 97.06 105 ALA B O 1
ATOM 2533 N N . GLU B 1 106 ? -15.031 20 15.109 1 98 106 GLU B N 1
ATOM 2534 C CA . GLU B 1 106 ? -14.102 19.188 15.891 1 98 106 GLU B CA 1
ATOM 2535 C C . GLU B 1 106 ? -12.812 18.922 15.125 1 98 106 GLU B C 1
ATOM 2537 O O . GLU B 1 106 ? -12.836 18.344 14.031 1 98 106 GLU B O 1
ATOM 2542 N N . LEU B 1 107 ? -11.719 19.375 15.664 1 98.44 107 LEU B N 1
ATOM 2543 C CA . LEU B 1 107 ? -10.445 19.281 14.953 1 98.44 107 LEU B CA 1
ATOM 2544 C C . LEU B 1 107 ? -9.656 18.062 15.398 1 98.44 107 LEU B C 1
ATOM 2546 O O . LEU B 1 107 ? -9.609 17.75 16.594 1 98.44 107 LEU B O 1
ATOM 2550 N N . PHE B 1 108 ? -9.039 17.406 14.461 1 98.75 108 PHE B N 1
ATOM 2551 C CA . PHE B 1 108 ? -8.156 16.266 14.695 1 98.75 108 PHE B CA 1
ATOM 2552 C C . PHE B 1 108 ? -6.809 16.484 14.031 1 98.75 108 PHE B C 1
ATOM 2554 O O . PHE B 1 108 ? -6.688 17.297 13.109 1 98.75 108 PHE B O 1
ATOM 2561 N N . TRP B 1 109 ? -5.82 15.844 14.539 1 98.75 109 TRP B N 1
ATOM 2562 C CA . TRP B 1 109 ? -4.488 15.758 13.945 1 98.75 109 TRP B CA 1
ATOM 2563 C C . TRP B 1 109 ? -4.051 14.305 13.805 1 98.75 109 TRP B C 1
ATOM 2565 O O . TRP B 1 109 ? -4.055 13.547 14.781 1 98.75 109 TRP B O 1
ATOM 2575 N N . ILE B 1 110 ? -3.674 13.914 12.586 1 98.31 110 ILE B N 1
ATOM 2576 C CA . ILE B 1 110 ? -3.273 12.531 12.344 1 98.31 110 ILE B CA 1
ATOM 2577 C C . ILE B 1 110 ? -1.783 12.375 12.641 1 98.31 110 ILE B C 1
ATOM 2579 O O . ILE B 1 110 ? -0.954 13.109 12.102 1 98.31 110 ILE B O 1
ATOM 2583 N N . ILE B 1 111 ? -1.464 11.391 13.445 1 95.19 111 ILE B N 1
ATOM 2584 C CA . ILE B 1 111 ? -0.064 11.125 13.758 1 95.19 111 ILE B CA 1
ATOM 2585 C C . ILE B 1 111 ? 0.187 9.617 13.758 1 95.19 111 ILE B C 1
ATOM 2587 O O . ILE B 1 111 ? -0.744 8.828 13.922 1 95.19 111 ILE B O 1
ATOM 2591 N N . GLY B 1 112 ? 1.436 9.273 13.469 1 92.38 112 GLY B N 1
ATOM 2592 C CA . GLY B 1 112 ? 1.854 7.898 13.695 1 92.38 112 GLY B CA 1
ATOM 2593 C C . GLY B 1 112 ? 2.096 7.578 15.156 1 92.38 112 GLY B C 1
ATOM 2594 O O . GLY B 1 112 ? 2.469 8.461 15.938 1 92.38 112 GLY B O 1
ATOM 2595 N N . SER B 1 113 ? 1.919 6.344 15.461 1 91.06 113 SER B N 1
ATOM 2596 C CA . SER B 1 113 ? 2.109 5.906 16.844 1 91.06 113 SER B CA 1
ATOM 2597 C C . SER B 1 113 ? 3.527 6.191 17.328 1 91.06 113 SER B C 1
ATOM 2599 O O . SER B 1 113 ? 3.764 6.34 18.516 1 91.06 113 SER B O 1
ATOM 2601 N N . ASP B 1 114 ? 4.406 6.324 16.422 1 87.31 114 ASP B N 1
ATOM 2602 C CA . ASP B 1 114 ? 5.801 6.605 16.75 1 87.31 114 ASP B CA 1
ATOM 2603 C C . ASP B 1 114 ? 5.961 8.039 17.266 1 87.31 114 ASP B C 1
ATOM 2605 O O . ASP B 1 114 ? 6.973 8.367 17.891 1 87.31 114 ASP B O 1
ATOM 2609 N N . GLN B 1 115 ? 5.055 8.891 17.047 1 90.25 115 GLN B N 1
ATOM 2610 C CA . GLN B 1 115 ? 5.141 10.297 17.438 1 90.25 115 GLN B CA 1
ATOM 2611 C C . GLN B 1 115 ? 4.5 10.523 18.797 1 90.25 115 GLN B C 1
ATOM 2613 O O . GLN B 1 115 ? 4.703 11.578 19.422 1 90.25 115 GLN B O 1
ATOM 2618 N N . VAL B 1 116 ? 3.76 9.602 19.328 1 92.69 116 VAL B N 1
ATOM 2619 C CA . VAL B 1 116 ? 2.957 9.773 20.531 1 92.69 116 VAL B CA 1
ATOM 2620 C C . VAL B 1 116 ? 3.869 10.047 21.734 1 92.69 116 VAL B C 1
ATOM 2622 O O . VAL B 1 116 ? 3.643 10.984 22.5 1 92.69 116 VAL B O 1
ATOM 2625 N N . PRO B 1 117 ? 4.938 9.32 21.891 1 89.5 117 PRO B N 1
ATOM 2626 C CA . PRO B 1 117 ? 5.801 9.57 23.047 1 89.5 117 PRO B CA 1
ATOM 2627 C C . PRO B 1 117 ? 6.43 10.961 23.016 1 89.5 117 PRO B C 1
ATOM 2629 O O . PRO B 1 117 ? 6.754 11.523 24.062 1 89.5 117 PRO B O 1
ATOM 2632 N N . GLY B 1 118 ? 6.562 11.562 21.906 1 91.5 118 GLY B N 1
ATOM 2633 C CA . GLY B 1 118 ? 7.188 12.867 21.75 1 91.5 118 GLY B CA 1
ATOM 2634 C C . GLY B 1 118 ? 6.195 14.016 21.797 1 91.5 118 GLY B C 1
ATOM 2635 O O . GLY B 1 118 ? 6.59 15.18 21.844 1 91.5 118 GLY B O 1
ATOM 2636 N N . LEU B 1 119 ? 4.926 13.734 21.875 1 93.62 119 LEU B N 1
ATOM 2637 C CA . LEU B 1 119 ? 3.867 14.734 21.766 1 93.62 119 LEU B CA 1
ATOM 2638 C C . LEU B 1 119 ? 4.016 15.797 22.844 1 93.62 119 LEU B C 1
ATOM 2640 O O . LEU B 1 119 ? 3.875 16.984 22.578 1 93.62 119 LEU B O 1
ATOM 2644 N N . PRO B 1 120 ? 4.387 15.438 24.078 1 94.31 120 PRO B N 1
ATOM 2645 C CA . PRO B 1 120 ? 4.508 16.438 25.141 1 94.31 120 PRO B CA 1
ATOM 2646 C C . PRO B 1 120 ? 5.613 17.453 24.875 1 94.31 120 PRO B C 1
ATOM 2648 O O . PRO B 1 120 ? 5.68 18.5 25.531 1 94.31 120 PRO B O 1
ATOM 2651 N N . ARG B 1 121 ? 6.469 17.188 23.859 1 93.75 121 ARG B N 1
ATOM 2652 C CA . ARG B 1 121 ? 7.555 18.094 23.5 1 93.75 121 ARG B CA 1
ATOM 2653 C C . ARG B 1 121 ? 7.113 19.094 22.438 1 93.75 121 ARG B C 1
ATOM 2655 O O . ARG B 1 121 ? 7.84 20.031 22.141 1 93.75 121 ARG B O 1
ATOM 2662 N N . TRP B 1 122 ? 5.898 18.859 21.906 1 95.12 122 TRP B N 1
ATOM 2663 C CA . TRP B 1 122 ? 5.395 19.812 20.922 1 95.12 122 TRP B CA 1
ATOM 2664 C C . TRP B 1 122 ? 5.137 21.172 21.547 1 95.12 122 TRP B C 1
ATOM 2666 O O . TRP B 1 122 ? 4.742 21.25 22.719 1 95.12 122 TRP B O 1
ATOM 2676 N N . LYS B 1 123 ? 5.379 22.234 20.797 1 94.69 123 LYS B N 1
ATOM 2677 C CA . LYS B 1 123 ? 5.199 23.578 21.297 1 94.69 123 LYS B CA 1
ATOM 2678 C C . LYS B 1 123 ? 3.781 23.797 21.828 1 94.69 123 LYS B C 1
ATOM 2680 O O . LYS B 1 123 ? 2.811 23.453 21.141 1 94.69 123 LYS B O 1
ATOM 2685 N N . ASP B 1 124 ? 3.682 24.344 23.062 1 97 124 ASP B N 1
ATOM 2686 C CA . ASP B 1 124 ? 2.41 24.672 23.703 1 97 124 ASP B CA 1
ATOM 2687 C C . ASP B 1 124 ? 1.487 23.453 23.75 1 97 124 ASP B C 1
ATOM 2689 O O . ASP B 1 124 ? 0.301 23.562 23.422 1 97 124 ASP B O 1
ATOM 2693 N N . TYR B 1 125 ? 2.078 22.328 24.109 1 96.69 125 TYR B N 1
ATOM 2694 C CA . TYR B 1 125 ? 1.42 21.031 24.156 1 96.69 125 TYR B CA 1
ATOM 2695 C C . TYR B 1 125 ? 0.145 21.094 24.984 1 96.69 125 TYR B C 1
ATOM 2697 O O . TYR B 1 125 ? -0.895 20.562 24.578 1 96.69 125 TYR B O 1
ATOM 2705 N N . ALA B 1 126 ? 0.195 21.688 26.141 1 97 126 ALA B N 1
ATOM 2706 C CA . ALA B 1 126 ? -0.957 21.766 27.047 1 97 126 ALA B CA 1
ATOM 2707 C C . ALA B 1 126 ? -2.131 22.469 26.359 1 97 126 ALA B C 1
ATOM 2709 O O . ALA B 1 126 ? -3.283 22.062 26.531 1 97 126 ALA B O 1
ATOM 2710 N N . GLU B 1 127 ? -1.828 23.484 25.641 1 97.44 127 GLU B N 1
ATOM 2711 C CA . GLU B 1 127 ? -2.857 24.203 24.891 1 97.44 127 GLU B CA 1
ATOM 2712 C C . GLU B 1 127 ? -3.301 23.422 23.672 1 97.44 127 GLU B C 1
ATOM 2714 O O . GLU B 1 127 ? -4.492 23.359 23.359 1 97.44 127 GLU B O 1
ATOM 2719 N N . LEU B 1 128 ? -2.385 22.844 23.016 1 97.88 128 LEU B N 1
ATOM 2720 C CA . LEU B 1 128 ? -2.613 22.094 21.781 1 97.88 128 LEU B CA 1
ATOM 2721 C C . LEU B 1 128 ? -3.66 21 22 1 97.88 128 LEU B C 1
ATOM 2723 O O . LEU B 1 128 ? -4.621 20.906 21.234 1 97.88 128 LEU B O 1
ATOM 2727 N N . ILE B 1 129 ? -3.555 20.25 23.109 1 97.56 129 ILE B N 1
ATOM 2728 C CA . ILE B 1 129 ? -4.402 19.078 23.344 1 97.56 129 ILE B CA 1
ATOM 2729 C C . ILE B 1 129 ? -5.793 19.531 23.781 1 97.56 129 ILE B C 1
ATOM 2731 O O . ILE B 1 129 ? -6.703 18.719 23.922 1 97.56 129 ILE B O 1
ATOM 2735 N N . GLN B 1 130 ? -6.004 20.812 23.984 1 96.75 130 GLN B N 1
ATOM 2736 C CA . GLN B 1 130 ? -7.316 21.359 24.312 1 96.75 130 GLN B CA 1
ATOM 2737 C C . GLN B 1 130 ? -8.086 21.734 23.047 1 96.75 130 GLN B C 1
ATOM 2739 O O . GLN B 1 130 ? -9.312 21.859 23.078 1 96.75 130 GLN B O 1
ATOM 2744 N N . ILE B 1 131 ? -7.367 21.891 21.969 1 97.25 131 ILE B N 1
ATOM 2745 C CA . ILE B 1 131 ? -7.98 22.406 20.75 1 97.25 131 ILE B CA 1
ATOM 2746 C C . ILE B 1 131 ? -8.18 21.266 19.75 1 97.25 131 ILE B C 1
ATOM 2748 O O . ILE B 1 131 ? -9.133 21.266 18.969 1 97.25 131 ILE B O 1
ATOM 2752 N N . VAL B 1 132 ? -7.207 20.297 19.797 1 98 132 VAL B N 1
ATOM 2753 C CA . VAL B 1 132 ? -7.246 19.25 18.781 1 98 132 VAL B CA 1
ATOM 2754 C C . VAL B 1 132 ? -7.109 17.891 19.438 1 98 132 VAL B C 1
ATOM 2756 O O . VAL B 1 132 ? -6.477 17.75 20.484 1 98 132 VAL B O 1
ATOM 2759 N N . LYS B 1 133 ? -7.766 16.891 18.922 1 98.38 133 LYS B N 1
ATOM 2760 C CA . LYS B 1 133 ? -7.523 15.484 19.266 1 98.38 133 LYS B CA 1
ATOM 2761 C C . LYS B 1 133 ? -6.578 14.836 18.266 1 98.38 133 LYS B C 1
ATOM 2763 O O . LYS B 1 133 ? -6.535 15.227 17.094 1 98.38 133 LYS B O 1
ATOM 2768 N N . PHE B 1 134 ? -5.863 13.852 18.75 1 98.44 134 PHE B N 1
ATOM 2769 C CA . PHE B 1 134 ? -4.875 13.203 17.891 1 98.44 134 PHE B CA 1
ATOM 2770 C C . PHE B 1 134 ? -5.352 11.812 17.484 1 98.44 134 PHE B C 1
ATOM 2772 O O . PHE B 1 134 ? -5.551 10.938 18.328 1 98.44 134 PHE B O 1
ATOM 2779 N N . ILE B 1 135 ? -5.547 11.648 16.172 1 98.06 135 ILE B N 1
ATOM 2780 C CA . ILE B 1 135 ? -5.781 10.312 15.641 1 98.06 135 ILE B CA 1
ATOM 2781 C C . ILE B 1 135 ? -4.457 9.562 15.523 1 98.06 135 ILE B C 1
ATOM 2783 O O . ILE B 1 135 ? -3.541 10.008 14.828 1 98.06 135 ILE B O 1
ATOM 2787 N N . VAL B 1 136 ? -4.375 8.422 16.141 1 96.25 136 VAL B N 1
ATOM 2788 C CA . VAL B 1 136 ? -3.117 7.684 16.188 1 96.25 136 VAL B CA 1
ATOM 2789 C C . VAL B 1 136 ? -3.184 6.496 15.234 1 96.25 136 VAL B C 1
ATOM 2791 O O . VAL B 1 136 ? -3.998 5.586 15.422 1 96.25 136 VAL B O 1
ATOM 2794 N N . VAL B 1 137 ? -2.369 6.543 14.281 1 94.19 137 VAL B N 1
ATOM 2795 C CA . VAL B 1 137 ? -2.248 5.461 13.312 1 94.19 137 VAL B CA 1
ATOM 2796 C C . VAL B 1 137 ? -1.084 4.551 13.695 1 94.19 137 VAL B C 1
ATOM 2798 O O . VAL B 1 137 ? 0.029 5.023 13.938 1 94.19 137 VAL B O 1
ATOM 2801 N N . SER B 1 138 ? -1.346 3.293 13.688 1 86.94 138 SER B N 1
ATOM 2802 C CA . SER B 1 138 ? -0.334 2.338 14.125 1 86.94 138 SER B CA 1
ATOM 2803 C C . SER B 1 138 ? 0.754 2.162 13.07 1 86.94 138 SER B C 1
ATOM 2805 O O . SER B 1 138 ? 0.461 2.082 11.875 1 86.94 138 SER B O 1
ATOM 2807 N N . ARG B 1 139 ? 1.978 2.119 13.547 1 79.19 139 ARG B N 1
ATOM 2808 C CA . ARG B 1 139 ? 3.145 1.799 12.734 1 79.19 139 ARG B CA 1
ATOM 2809 C C . ARG B 1 139 ? 3.812 0.515 13.219 1 79.19 139 ARG B C 1
ATOM 2811 O O . ARG B 1 139 ? 3.562 0.06 14.336 1 79.19 139 ARG B O 1
ATOM 2818 N N . SER B 1 140 ? 4.445 -0.244 12.305 1 69 140 SER B N 1
ATOM 2819 C CA . SER B 1 140 ? 5.039 -1.544 12.594 1 69 140 SER B CA 1
ATOM 2820 C C . SER B 1 140 ? 5.926 -1.479 13.836 1 69 140 SER B C 1
ATOM 2822 O O . SER B 1 140 ? 6.02 -2.453 14.586 1 69 140 SER B O 1
ATOM 2824 N N . ASN B 1 141 ? 6.645 -0.475 14.031 1 63.69 141 ASN B N 1
ATOM 2825 C CA . ASN B 1 141 ? 7.527 -0.374 15.188 1 63.69 141 ASN B CA 1
ATOM 2826 C C . ASN B 1 141 ? 6.797 0.193 16.406 1 63.69 141 ASN B C 1
ATOM 2828 O O . ASN B 1 141 ? 7.355 0.997 17.156 1 63.69 141 ASN B O 1
ATOM 2832 N N . TYR B 1 142 ? 5.543 -0.468 16.609 1 63.22 142 TYR B N 1
ATOM 2833 C CA . TYR B 1 142 ? 4.559 0.049 17.562 1 63.22 142 TYR B CA 1
ATOM 2834 C C . TYR B 1 142 ? 5.105 0.027 18.984 1 63.22 142 TYR B C 1
ATOM 2836 O O . TYR B 1 142 ? 5.711 -0.959 19.406 1 63.22 142 TYR B O 1
ATOM 2844 N N . TYR B 1 143 ? 5.012 1.283 19.531 1 65.62 143 TYR B N 1
ATOM 2845 C CA . TYR B 1 143 ? 5.223 1.434 20.969 1 65.62 143 TYR B CA 1
ATOM 2846 C C . TYR B 1 143 ? 3.893 1.598 21.688 1 65.62 143 TYR B C 1
ATOM 2848 O O . TYR B 1 143 ? 3.047 2.395 21.281 1 65.62 143 TYR B O 1
ATOM 2856 N N . PRO B 1 144 ? 3.586 0.763 22.547 1 76.19 144 PRO B N 1
ATOM 2857 C CA . PRO B 1 144 ? 2.395 0.985 23.375 1 76.19 144 PRO B CA 1
ATOM 2858 C C . PRO B 1 144 ? 2.371 2.369 24.016 1 76.19 144 PRO B C 1
ATOM 2860 O O . PRO B 1 144 ? 3.43 2.941 24.297 1 76.19 144 PRO B O 1
ATOM 2863 N N . TYR B 1 145 ? 1.219 3.035 24 1 83 145 TYR B N 1
ATOM 2864 C CA . TYR B 1 145 ? 1.06 4.312 24.688 1 83 145 TYR B CA 1
ATOM 2865 C C . TYR B 1 145 ? -0.171 4.297 25.578 1 83 145 TYR B C 1
ATOM 2867 O O . TYR B 1 145 ? -1.07 3.473 25.406 1 83 145 TYR B O 1
ATOM 2875 N N . GLU B 1 146 ? -0.109 5.129 26.594 1 86.25 146 GLU B N 1
ATOM 2876 C CA . GLU B 1 146 ? -1.228 5.227 27.531 1 86.25 146 GLU B CA 1
ATOM 2877 C C . GLU B 1 146 ? -2.438 5.883 26.875 1 86.25 146 GLU B C 1
ATOM 2879 O O . GLU B 1 146 ? -2.293 6.84 26.109 1 86.25 146 GLU B O 1
ATOM 2884 N N . LYS B 1 147 ? -3.537 5.344 27.281 1 89.5 147 LYS B N 1
ATOM 2885 C CA . LYS B 1 147 ? -4.781 5.934 26.797 1 89.5 147 LYS B CA 1
ATOM 2886 C C . LYS B 1 147 ? -4.996 7.324 27.391 1 89.5 147 LYS B C 1
ATOM 2888 O O . LYS B 1 147 ? -4.75 7.543 28.578 1 89.5 147 LYS B O 1
ATOM 2893 N N . ARG B 1 148 ? -5.281 8.258 26.547 1 94.25 148 ARG B N 1
ATOM 2894 C CA . ARG B 1 148 ? -5.656 9.617 26.906 1 94.25 148 ARG B CA 1
ATOM 2895 C C . ARG B 1 148 ? -6.887 10.07 26.141 1 94.25 148 ARG B C 1
ATOM 2897 O O . ARG B 1 148 ? -7.137 9.594 25.031 1 94.25 148 ARG B O 1
ATOM 2904 N N . ASP B 1 149 ? -7.613 10.984 26.688 1 94.5 149 ASP B N 1
ATOM 2905 C CA . ASP B 1 149 ? -8.852 11.453 26.078 1 94.5 149 ASP B CA 1
ATOM 2906 C C . ASP B 1 149 ? -8.586 12.109 24.734 1 94.5 149 ASP B C 1
ATOM 2908 O O . ASP B 1 149 ? -9.414 12.047 23.828 1 94.5 149 ASP B O 1
ATOM 2912 N N . TYR B 1 150 ? -7.402 12.75 24.609 1 97 150 TYR B N 1
ATOM 2913 C CA . TYR B 1 150 ? -7.113 13.484 23.391 1 97 150 TYR B CA 1
ATOM 2914 C C . TYR B 1 150 ? -6.473 12.578 22.344 1 97 150 TYR B C 1
ATOM 2916 O O . TYR B 1 150 ? -6.203 13.008 21.219 1 97 150 TYR B O 1
ATOM 2924 N N . LEU B 1 151 ? -6.137 11.336 22.719 1 97.19 151 LEU B N 1
ATOM 2925 C CA . LEU B 1 151 ? -5.621 10.336 21.797 1 97.19 151 LEU B CA 1
ATOM 2926 C C . LEU B 1 151 ? -6.738 9.422 21.312 1 97.19 151 LEU B C 1
ATOM 2928 O O . LEU B 1 151 ? -7.434 8.797 22.109 1 97.19 151 LEU B O 1
ATOM 2932 N N . VAL B 1 152 ? -6.887 9.375 20.016 1 97.06 152 VAL B N 1
ATOM 2933 C CA . VAL B 1 152 ? -7.945 8.594 19.391 1 97.06 152 VAL B CA 1
ATOM 2934 C C . VAL B 1 152 ? -7.336 7.508 18.5 1 97.06 152 VAL B C 1
ATOM 2936 O O . VAL B 1 152 ? -7.059 7.742 17.328 1 97.06 152 VAL B O 1
ATOM 2939 N N . PRO B 1 153 ? -7.148 6.324 19.016 1 94.62 153 PRO B N 1
ATOM 2940 C CA . PRO B 1 153 ? -6.617 5.238 18.188 1 94.62 153 PRO B CA 1
ATOM 2941 C C . PRO B 1 153 ? -7.609 4.773 17.125 1 94.62 153 PRO B C 1
ATOM 2943 O O . PRO B 1 153 ? -8.82 4.766 17.359 1 94.62 153 PRO B O 1
ATOM 2946 N N . LEU B 1 154 ? -7.117 4.391 15.992 1 94.81 154 LEU B N 1
ATOM 2947 C CA . LEU B 1 154 ? -7.984 3.789 14.984 1 94.81 154 LEU B CA 1
ATOM 2948 C C . LEU B 1 154 ? -8.539 2.453 15.469 1 94.81 154 LEU B C 1
ATOM 2950 O O . LEU B 1 154 ? -7.793 1.624 16 1 94.81 154 LEU B O 1
ATOM 2954 N N . PRO B 1 155 ? -9.781 2.232 15.289 1 92.31 155 PRO B N 1
ATOM 2955 C CA . PRO B 1 155 ? -10.391 0.968 15.719 1 92.31 155 PRO B CA 1
ATOM 2956 C C . PRO B 1 155 ? -9.758 -0.247 15.047 1 92.31 155 PRO B C 1
ATOM 2958 O O . PRO B 1 155 ? -9.539 -1.274 15.695 1 92.31 155 PRO B O 1
ATOM 2961 N N . LYS B 1 156 ? -9.477 -0.173 13.805 1 91.81 156 LYS B N 1
ATOM 2962 C CA . LYS B 1 156 ? -8.82 -1.233 13.047 1 91.81 156 LYS B CA 1
ATOM 2963 C C . LYS B 1 156 ? -7.422 -0.807 12.609 1 91.81 156 LYS B C 1
ATOM 2965 O O . LYS B 1 156 ? -7.254 0.251 12 1 91.81 156 LYS B O 1
ATOM 2970 N N . ILE B 1 157 ? -6.523 -1.67 12.914 1 88.25 157 ILE B N 1
ATOM 2971 C CA . ILE B 1 157 ? -5.129 -1.36 12.617 1 88.25 157 ILE B CA 1
ATOM 2972 C C . ILE B 1 157 ? -4.758 -1.9 11.242 1 88.25 157 ILE B C 1
ATOM 2974 O O . ILE B 1 157 ? -5.137 -3.02 10.883 1 88.25 157 ILE B O 1
ATOM 2978 N N . ARG B 1 158 ? -4.074 -1.071 10.492 1 89.69 158 ARG B N 1
ATOM 2979 C CA . ARG B 1 158 ? -3.529 -1.454 9.195 1 89.69 158 ARG B CA 1
ATOM 2980 C C . ARG B 1 158 ? -2.072 -1.025 9.062 1 89.69 158 ARG B C 1
ATOM 2982 O O . ARG B 1 158 ? -1.711 0.09 9.445 1 89.69 158 ARG B O 1
ATOM 2989 N N . TYR B 1 159 ? -1.28 -1.941 8.555 1 88.69 159 TYR B N 1
ATOM 2990 C CA . TYR B 1 159 ? 0.114 -1.599 8.297 1 88.69 159 TYR B CA 1
ATOM 2991 C C . TYR B 1 159 ? 0.382 -1.469 6.805 1 88.69 159 TYR B C 1
ATOM 2993 O O . TYR B 1 159 ? 0.052 -2.369 6.027 1 88.69 159 TYR B O 1
ATOM 3001 N N . VAL B 1 160 ? 0.882 -0.358 6.43 1 92.31 160 VAL B N 1
ATOM 3002 C CA . VAL B 1 160 ? 1.358 -0.121 5.07 1 92.31 160 VAL B CA 1
ATOM 3003 C C . VAL B 1 160 ? 2.768 0.465 5.109 1 92.31 160 VAL B C 1
ATOM 3005 O O . VAL B 1 160 ? 2.941 1.668 5.324 1 92.31 160 VAL B O 1
ATOM 3008 N N . ASP B 1 161 ? 3.725 -0.375 4.914 1 92.38 161 ASP B N 1
ATOM 3009 C CA . ASP B 1 161 ? 5.129 -0.003 5.07 1 92.38 161 ASP B CA 1
ATOM 3010 C C . ASP B 1 161 ? 5.691 0.575 3.773 1 92.38 161 ASP B C 1
ATOM 3012 O O . ASP B 1 161 ? 6.336 -0.135 3 1 92.38 161 ASP B O 1
ATOM 3016 N N . ILE B 1 162 ? 5.434 1.753 3.508 1 95.25 162 ILE B N 1
ATOM 3017 C CA . ILE B 1 162 ? 6.016 2.578 2.455 1 95.25 162 ILE B CA 1
ATOM 3018 C C . ILE B 1 162 ? 6.551 3.877 3.053 1 95.25 162 ILE B C 1
ATOM 3020 O O . ILE B 1 162 ? 5.902 4.488 3.904 1 95.25 162 ILE B O 1
ATOM 3024 N N . SER B 1 163 ? 7.688 4.309 2.713 1 94.75 163 SER B N 1
ATOM 3025 C CA . SER B 1 163 ? 8.242 5.551 3.24 1 94.75 163 SER B CA 1
ATOM 3026 C C . SER B 1 163 ? 8.789 6.434 2.121 1 94.75 163 SER B C 1
ATOM 3028 O O . SER B 1 163 ? 9.242 5.93 1.092 1 94.75 163 SER B O 1
ATOM 3030 N N . SER B 1 164 ? 8.68 7.684 2.406 1 96.94 164 SER B N 1
ATOM 3031 C CA . SER B 1 164 ? 9.25 8.641 1.466 1 96.94 164 SER B CA 1
ATOM 3032 C C . SER B 1 164 ? 10.758 8.453 1.343 1 96.94 164 SER B C 1
ATOM 3034 O O . SER B 1 164 ? 11.328 8.641 0.265 1 96.94 164 SER B O 1
ATOM 3036 N N . THR B 1 165 ? 11.406 8.109 2.41 1 95.81 165 THR B N 1
ATOM 3037 C CA . THR B 1 165 ? 12.844 7.867 2.404 1 95.81 165 THR B CA 1
ATOM 3038 C C . THR B 1 165 ? 13.203 6.754 1.423 1 95.81 165 THR B C 1
ATOM 3040 O O . THR B 1 165 ? 14.117 6.902 0.612 1 95.81 165 THR B O 1
ATOM 3043 N N . GLU B 1 166 ? 12.453 5.672 1.501 1 96.56 166 GLU B N 1
ATOM 3044 C CA . GLU B 1 166 ? 12.672 4.57 0.57 1 96.56 166 GLU B CA 1
ATOM 3045 C C . GLU B 1 166 ? 12.547 5.035 -0.877 1 96.56 1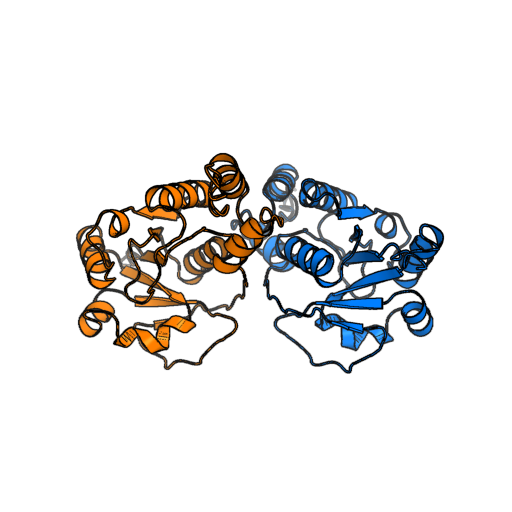66 GLU B C 1
ATOM 3047 O O . GLU B 1 166 ? 13.344 4.652 -1.732 1 96.56 166 GLU B O 1
ATOM 3052 N N . ILE B 1 167 ? 11.531 5.781 -1.118 1 98.12 167 ILE B N 1
ATOM 3053 C CA . ILE B 1 167 ? 11.25 6.246 -2.473 1 98.12 167 ILE B CA 1
ATOM 3054 C C . ILE B 1 167 ? 12.406 7.113 -2.969 1 98.12 167 ILE B C 1
ATOM 3056 O O . ILE B 1 167 ? 12.891 6.93 -4.086 1 98.12 167 ILE B O 1
ATOM 3060 N N . ARG B 1 168 ? 12.867 8.039 -2.146 1 97.69 168 ARG B N 1
ATOM 3061 C CA . ARG B 1 168 ? 13.992 8.883 -2.531 1 97.69 168 ARG B CA 1
ATOM 3062 C C . ARG B 1 168 ? 15.242 8.047 -2.787 1 97.69 168 ARG B C 1
ATOM 3064 O O . ARG B 1 168 ? 15.969 8.281 -3.754 1 97.69 168 ARG B O 1
ATOM 3071 N N . GLU B 1 169 ? 15.547 7.07 -1.956 1 97.06 169 GLU B N 1
ATOM 3072 C CA . GLU B 1 169 ? 16.703 6.191 -2.117 1 97.06 169 GLU B CA 1
ATOM 3073 C C . GLU B 1 169 ? 16.609 5.391 -3.412 1 97.06 169 GLU B C 1
ATOM 3075 O O . GLU B 1 169 ? 17.609 5.188 -4.094 1 97.06 169 GLU B O 1
ATOM 3080 N N . ARG B 1 170 ? 15.461 4.961 -3.705 1 97.44 170 ARG B N 1
ATOM 3081 C CA . ARG B 1 170 ? 15.258 4.203 -4.934 1 97.44 170 ARG B CA 1
ATOM 3082 C C . ARG B 1 170 ? 15.508 5.066 -6.164 1 97.44 170 ARG B C 1
ATOM 3084 O O . ARG B 1 170 ? 16.141 4.621 -7.125 1 97.44 170 ARG B O 1
ATOM 3091 N N . VAL B 1 171 ? 14.969 6.262 -6.145 1 97.12 171 VAL B N 1
ATOM 3092 C CA . VAL B 1 171 ? 15.203 7.168 -7.262 1 97.12 171 VAL B CA 1
ATOM 3093 C C . VAL B 1 171 ? 16.703 7.367 -7.469 1 97.12 171 VAL B C 1
ATOM 3095 O O . VAL B 1 171 ? 17.188 7.309 -8.594 1 97.12 171 VAL B O 1
ATOM 3098 N N . LYS B 1 172 ? 17.422 7.555 -6.379 1 95.19 172 LYS B N 1
ATOM 3099 C CA . LYS B 1 172 ? 18.859 7.75 -6.434 1 95.19 172 LYS B CA 1
ATOM 3100 C C . LYS B 1 172 ? 19.562 6.547 -7.066 1 95.19 172 LYS B C 1
ATOM 3102 O O . LYS B 1 172 ? 20.547 6.699 -7.773 1 95.19 172 LYS B O 1
ATOM 3107 N N . LYS B 1 173 ? 19.047 5.426 -6.844 1 95.38 173 LYS B N 1
ATOM 3108 C CA . LYS B 1 173 ? 19.641 4.184 -7.336 1 95.38 173 LYS B CA 1
ATOM 3109 C C . LYS B 1 173 ? 19.047 3.789 -8.68 1 95.38 173 LYS B C 1
ATOM 3111 O O . LYS B 1 173 ? 19.266 2.676 -9.164 1 95.38 173 LYS B O 1
ATOM 3116 N N . GLU B 1 174 ? 18.156 4.594 -9.203 1 94.75 174 GLU B N 1
ATOM 3117 C CA . GLU B 1 174 ? 17.5 4.379 -10.492 1 94.75 174 GLU B CA 1
ATOM 3118 C C . GLU B 1 174 ? 16.625 3.125 -10.469 1 94.75 174 GLU B C 1
ATOM 3120 O O . GLU B 1 174 ? 16.594 2.367 -11.438 1 94.75 174 GLU B O 1
ATOM 3125 N N . LEU B 1 175 ? 16.062 2.867 -9.344 1 95.38 175 LEU B N 1
ATOM 3126 C CA . LEU B 1 175 ? 15.109 1.769 -9.188 1 95.38 175 LEU B CA 1
ATOM 3127 C C . LEU B 1 175 ? 13.68 2.256 -9.383 1 95.38 175 LEU B C 1
ATOM 3129 O O . LEU B 1 175 ? 13.391 3.436 -9.18 1 95.38 175 LEU B O 1
ATOM 3133 N N . PRO B 1 176 ? 12.812 1.329 -9.773 1 95.81 176 PRO B N 1
ATOM 3134 C CA . PRO B 1 176 ? 11.414 1.729 -9.977 1 95.81 176 PRO B CA 1
ATOM 3135 C C . PRO B 1 176 ? 10.742 2.195 -8.695 1 95.81 176 PRO B C 1
ATOM 3137 O O . PRO B 1 176 ? 11 1.643 -7.621 1 95.81 176 PRO B O 1
ATOM 3140 N N . ILE B 1 177 ? 9.867 3.193 -8.844 1 97.5 177 ILE B N 1
ATOM 3141 C CA . ILE B 1 177 ? 9.125 3.674 -7.684 1 97.5 177 ILE B CA 1
ATOM 3142 C C . ILE B 1 177 ? 7.637 3.742 -8.016 1 97.5 177 ILE B C 1
ATOM 3144 O O . ILE B 1 177 ? 6.809 4.035 -7.148 1 97.5 177 ILE B O 1
ATOM 3148 N N . PHE B 1 178 ? 7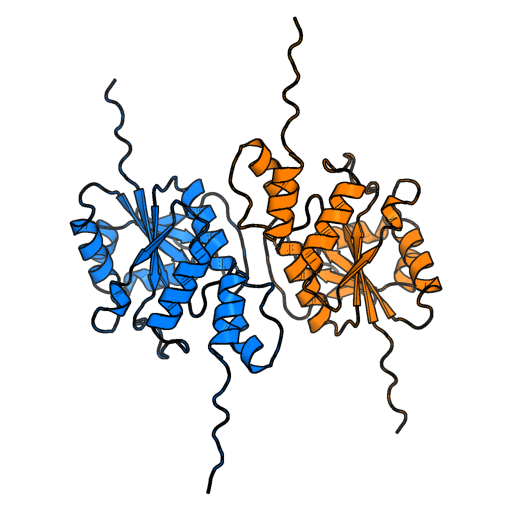.23 3.42 -9.281 1 95.44 178 PHE B N 1
ATOM 3149 C CA . PHE B 1 178 ? 5.879 3.656 -9.773 1 95.44 178 PHE B CA 1
ATOM 3150 C C . PHE B 1 178 ? 4.871 2.771 -9.055 1 95.44 178 PHE B C 1
ATOM 3152 O O . PHE B 1 178 ? 3.672 3.047 -9.07 1 95.44 178 PHE B O 1
ATOM 3159 N N . HIS B 1 179 ? 5.316 1.74 -8.406 1 96.5 179 HIS B N 1
ATOM 3160 C CA . HIS B 1 179 ? 4.426 0.835 -7.691 1 96.5 179 HIS B CA 1
ATOM 3161 C C . HIS B 1 179 ? 4.172 1.32 -6.27 1 96.5 179 HIS B C 1
ATOM 3163 O O . HIS B 1 179 ? 3.361 0.739 -5.543 1 96.5 179 HIS B O 1
ATOM 3169 N N . LEU B 1 180 ? 4.793 2.426 -5.832 1 98.06 180 LEU B N 1
ATOM 3170 C CA . LEU B 1 180 ? 4.73 2.842 -4.434 1 98.06 180 LEU B CA 1
ATOM 3171 C C . LEU B 1 180 ? 3.912 4.121 -4.285 1 98.06 180 LEU B C 1
ATOM 3173 O O . LEU B 1 180 ? 3.561 4.508 -3.168 1 98.06 180 LEU B O 1
ATOM 3177 N N . LEU B 1 181 ? 3.625 4.777 -5.383 1 98.12 181 LEU B N 1
ATOM 3178 C CA . LEU B 1 181 ? 2.916 6.051 -5.332 1 98.12 181 LEU B CA 1
ATOM 3179 C C . LEU B 1 181 ? 2.061 6.25 -6.578 1 98.12 181 LEU B C 1
ATOM 3181 O O . LEU B 1 181 ? 2.207 5.516 -7.559 1 98.12 181 LEU B O 1
ATOM 3185 N N . PRO B 1 182 ? 1.093 7.207 -6.543 1 97.38 182 PRO B N 1
ATOM 3186 C CA . PRO B 1 182 ? 0.201 7.418 -7.688 1 97.38 182 PRO B CA 1
ATOM 3187 C C . PRO B 1 182 ? 0.957 7.746 -8.969 1 97.38 182 PRO B C 1
ATOM 3189 O O . PRO B 1 182 ? 1.967 8.453 -8.93 1 97.38 182 PRO B O 1
ATOM 3192 N N . GLN B 1 183 ? 0.406 7.281 -10.062 1 96 183 GLN B N 1
ATOM 3193 C CA . GLN B 1 183 ? 1.02 7.465 -11.375 1 96 183 GLN B CA 1
ATOM 3194 C C . GLN B 1 183 ? 1.288 8.938 -11.656 1 96 183 GLN B C 1
ATOM 3196 O O . GLN B 1 183 ? 2.336 9.297 -12.195 1 96 183 GLN B O 1
ATOM 3201 N N . ALA B 1 184 ? 0.328 9.812 -11.273 1 97.56 184 ALA B N 1
ATOM 3202 C CA . ALA B 1 184 ? 0.477 11.242 -11.516 1 97.56 184 ALA B CA 1
ATOM 3203 C C . ALA B 1 184 ? 1.676 11.805 -10.758 1 97.56 184 ALA B C 1
ATOM 3205 O O . ALA B 1 184 ? 2.385 12.68 -11.266 1 97.56 184 ALA B O 1
ATOM 3206 N N . VAL B 1 185 ? 1.901 11.336 -9.586 1 98.69 185 VAL B N 1
ATOM 3207 C CA . VAL B 1 185 ? 3.039 11.789 -8.789 1 98.69 185 VAL B CA 1
ATOM 3208 C C . VAL B 1 185 ? 4.336 11.25 -9.391 1 98.69 185 VAL B C 1
ATOM 3210 O O . VAL B 1 185 ? 5.324 11.977 -9.492 1 98.69 185 VAL B O 1
ATOM 3213 N N . PHE B 1 186 ? 4.309 9.977 -9.812 1 98 186 PHE B N 1
ATOM 3214 C CA . PHE B 1 186 ? 5.457 9.367 -10.461 1 98 186 PHE B CA 1
ATOM 3215 C C . PHE B 1 186 ? 5.883 10.172 -11.688 1 98 186 PHE B C 1
ATOM 3217 O O . PHE B 1 186 ? 7.059 10.5 -11.836 1 98 186 PHE B O 1
ATOM 3224 N N . GLN B 1 187 ? 4.945 10.461 -12.508 1 97.75 187 GLN B N 1
ATOM 3225 C CA . GLN B 1 187 ? 5.223 11.219 -13.719 1 97.75 187 GLN B CA 1
ATOM 3226 C C . GLN B 1 187 ? 5.789 12.602 -13.391 1 97.75 187 GLN B C 1
ATOM 3228 O O . GLN B 1 187 ? 6.707 13.078 -14.055 1 97.75 187 GLN B O 1
ATOM 3233 N N . TYR B 1 188 ? 5.227 13.266 -12.391 1 98.56 188 TYR B N 1
ATOM 3234 C CA . TYR B 1 188 ? 5.695 14.57 -11.953 1 98.56 188 TYR B CA 1
ATOM 3235 C C . TYR B 1 188 ? 7.156 14.516 -11.523 1 98.56 188 TYR B C 1
ATOM 3237 O O . TYR B 1 188 ? 7.961 15.367 -11.906 1 98.56 188 TYR B O 1
ATOM 3245 N N . ILE B 1 189 ? 7.477 13.5 -10.688 1 98.06 189 ILE B N 1
ATOM 3246 C CA . ILE B 1 189 ? 8.836 13.312 -10.195 1 98.06 189 ILE B CA 1
ATOM 3247 C C . ILE B 1 189 ? 9.789 13.117 -11.375 1 98.06 189 ILE B C 1
ATOM 3249 O O . ILE B 1 189 ? 10.859 13.727 -11.43 1 98.06 189 ILE B O 1
ATOM 3253 N N . LYS B 1 190 ? 9.406 12.273 -12.305 1 96.31 190 LYS B N 1
ATOM 3254 C CA . LYS B 1 190 ? 10.211 11.977 -13.484 1 96.31 190 LYS B CA 1
ATOM 3255 C C . LYS B 1 190 ? 10.406 13.219 -14.352 1 96.31 190 LYS B C 1
ATOM 3257 O O . LYS B 1 190 ? 11.531 13.547 -14.727 1 96.31 190 LYS B O 1
ATOM 3262 N N . GLU B 1 191 ? 9.32 13.898 -14.586 1 97.12 191 GLU B N 1
ATOM 3263 C CA . GLU B 1 191 ? 9.328 15.055 -15.477 1 97.12 191 GLU B CA 1
ATOM 3264 C C . GLU B 1 191 ? 10.156 16.188 -14.891 1 97.12 191 GLU B C 1
ATOM 3266 O O . GLU B 1 191 ? 10.781 16.953 -15.625 1 97.12 191 GLU B O 1
ATOM 3271 N N . ASN B 1 192 ? 10.156 16.344 -13.594 1 96.94 192 ASN B N 1
ATOM 3272 C CA . ASN B 1 192 ? 10.844 17.453 -12.945 1 96.94 192 ASN B CA 1
ATOM 3273 C C . ASN B 1 192 ? 12.188 17.031 -12.359 1 96.94 192 ASN B C 1
ATOM 3275 O O . ASN B 1 192 ? 12.836 17.797 -11.656 1 96.94 192 ASN B O 1
ATOM 3279 N N . SER B 1 193 ? 12.578 15.75 -12.586 1 95.06 193 SER B N 1
ATOM 3280 C CA . SER B 1 193 ? 13.852 15.188 -12.133 1 95.06 193 SER B CA 1
ATOM 3281 C C . SER B 1 193 ? 14.07 15.438 -10.648 1 95.06 193 SER B C 1
ATOM 3283 O O . SER B 1 193 ? 15.117 15.938 -10.242 1 95.06 193 SER B O 1
ATOM 3285 N N . ILE B 1 194 ? 13.016 15.195 -9.953 1 96.06 194 ILE B N 1
ATOM 3286 C CA . ILE B 1 194 ? 13.078 15.391 -8.508 1 96.06 194 ILE B CA 1
ATOM 3287 C C . ILE B 1 194 ? 13.781 14.203 -7.855 1 96.06 194 ILE B C 1
ATOM 3289 O O . ILE B 1 194 ? 13.555 13.055 -8.242 1 96.06 194 ILE B O 1
ATOM 3293 N N . TYR B 1 195 ? 14.633 14.398 -6.84 1 95.06 195 TYR B N 1
ATOM 3294 C CA . TYR B 1 195 ? 15.328 13.438 -5.984 1 95.06 195 TYR B CA 1
ATOM 3295 C C . TYR B 1 195 ? 16.531 12.836 -6.703 1 95.06 195 TYR B C 1
ATOM 3297 O O . TYR B 1 195 ? 17.125 11.867 -6.219 1 95.06 195 TYR B O 1
ATOM 3305 N N . ILE B 1 196 ? 16.75 13.242 -7.98 1 87.81 196 ILE B N 1
ATOM 3306 C CA . ILE B 1 196 ? 17.922 12.781 -8.719 1 87.81 196 ILE B CA 1
ATOM 3307 C C . ILE B 1 196 ? 19.156 13.531 -8.242 1 87.81 196 ILE B C 1
ATOM 3309 O O . ILE B 1 196 ? 19.141 14.766 -8.133 1 87.81 196 ILE B O 1
ATOM 3313 N N . PRO B 1 197 ? 20.125 12.781 -7.793 1 76 197 PRO B N 1
ATOM 3314 C CA . PRO B 1 197 ? 21.328 13.492 -7.355 1 76 197 PRO B CA 1
ATOM 3315 C C . PRO B 1 197 ? 21.875 14.43 -8.422 1 76 197 PRO B C 1
ATOM 3317 O O . PRO B 1 197 ? 21.734 14.164 -9.617 1 76 197 PRO B O 1
ATOM 3320 N N . ASN B 1 198 ? 22.062 15.758 -8.117 1 61.91 198 ASN B N 1
ATOM 3321 C CA . ASN B 1 198 ? 22.734 16.688 -9.016 1 61.91 198 ASN B CA 1
ATOM 3322 C C . ASN B 1 198 ? 24.047 16.109 -9.531 1 61.91 198 ASN B C 1
ATOM 3324 O O . ASN B 1 198 ? 24.859 15.586 -8.758 1 61.91 198 ASN B O 1
ATOM 3328 N N . ARG B 1 199 ? 24.125 15.539 -10.656 1 52.19 199 ARG B N 1
ATOM 3329 C CA . ARG B 1 199 ? 25.438 15.344 -11.242 1 52.19 199 ARG B CA 1
ATOM 3330 C C . ARG B 1 199 ? 26.297 16.609 -11.109 1 52.19 199 ARG B C 1
ATOM 3332 O O . ARG B 1 199 ? 25.891 17.688 -11.555 1 52.19 199 ARG B O 1
ATOM 3339 N N . THR B 1 200 ? 26.938 16.859 -10 1 42.97 200 THR B N 1
ATOM 3340 C CA . THR B 1 200 ? 27.953 17.906 -10.031 1 42.97 200 THR B CA 1
ATOM 3341 C C . THR B 1 200 ? 28.656 17.938 -11.383 1 42.97 200 THR B C 1
ATOM 3343 O O . THR B 1 200 ? 29.203 16.938 -11.836 1 42.97 200 THR B O 1
ATOM 3346 N N . VAL B 1 201 ? 28.328 18.781 -12.242 1 38.56 201 VAL B N 1
ATOM 3347 C CA . VAL B 1 201 ? 29.156 19.172 -13.391 1 38.56 201 VAL B CA 1
ATOM 3348 C C . VAL B 1 201 ? 30.594 19.359 -12.938 1 38.56 201 VAL B C 1
ATOM 3350 O O . VAL B 1 201 ? 30.875 20.203 -12.086 1 38.56 201 VAL B O 1
ATOM 3353 N N . HIS B 1 202 ? 31.438 18.281 -12.805 1 40.12 202 HIS B N 1
ATOM 3354 C CA . HIS B 1 202 ? 32.875 18.562 -12.93 1 40.12 202 HIS B CA 1
ATOM 3355 C C . HIS B 1 202 ? 33.125 19.594 -14.016 1 40.12 202 HIS B C 1
ATOM 3357 O O . HIS B 1 202 ? 32.906 19.344 -15.195 1 40.12 202 HIS B O 1
ATOM 3363 N N . GLU B 1 203 ? 32.844 20.766 -13.82 1 29.83 203 GLU B N 1
ATOM 3364 C CA . GLU B 1 203 ? 33.531 21.734 -14.656 1 29.83 203 GLU B CA 1
ATOM 3365 C C . GLU B 1 203 ? 35.031 21.469 -14.711 1 29.83 203 GLU B C 1
ATOM 3367 O O . GLU B 1 203 ? 35.656 21.156 -13.688 1 29.83 203 GLU B O 1
ATOM 3372 N N . LYS B 1 204 ? 35.844 21.688 -15.875 1 26.42 204 LYS B N 1
ATOM 3373 C CA . LYS B 1 204 ? 37.219 21.891 -16.344 1 26.42 204 LYS B CA 1
ATOM 3374 C C . LYS B 1 204 ? 37.906 23.016 -15.57 1 26.42 204 LYS B C 1
ATOM 3376 O O . LYS B 1 204 ? 37.312 24.062 -15.328 1 26.42 204 LYS B O 1
#

pLDDT: mean 90.8, std 14.48, range [25.56, 98.88]

Radius of gyration: 23.89 Å; Cα contacts (8 Å, |Δi|>4): 639; chains: 2; bounding box: 80×66×48 Å

Organism: Methylacidiphilum infernorum (isolate V4) (NCBI:txid481448)

Sequence (408 aa):
MIKKTTSFRLAIFGGSFDPIHYGHLICAMDCLEQISLNKIIFMPCSRSPFKKQNPVASALQRLEMIQLAIKPFKNFEVSSFEVQSPAPSYSIRTVQEFHKLYPHAELFWIIGSDQVPGLPRWKDYAELIQIVKFIVVSRSNYYPYEKRDYLVPLPKIRYVDISSTEIRERVKKELPIFHLLPQAVFQYIKENSIYIPNRTVHEKMIKKTTSFRLAIFGGSFDPIHYGHLICAMDCLEQISLNKIIFMPCSRSPFKKQNPVASALQRLEMIQLAIKPFKNFEVSSFEVQSPAPSYSIRTVQEFHKLYPHAELFWIIGSDQVPGLPRWKDYAELIQIVKFIVVSRSNYYPYEKRDYLVPLPKIRYVDISSTEIRERVKKELPIFHLLPQAVFQYIKENSIYIPNRTVHEK